Protein AF-A0A8H2ZL16-F1 (afdb_monomer_lite)

InterPro domains:
  IPR007300 CidB/LrgB family [PF04172] (265-368)
  IPR007300 CidB/LrgB family [PTHR30249] (17-367)

Secondary structure (DSSP, 8-state):
----HHHHHHHHHHHHHHHHHHHHHHHHIIIIIHHHHHHHHHHHHHHHHHHHHTSS----HHHHHHHHHHHHHHHHHHHT-HHHHHHHHHHHHHHHHHHHHTHHHHTHHHHHTGGGS----HHHHHHHHHHHHHHHHHHHHHHHHHHHHHHHHTT--THHHHHHHHHTTSS----TTS--S---------------------------------------HHHHHHHHHHHSHHHHHHHHHIIIIIHHHHHHH---HHHHHHHHHHHHHHHHHS-HHHHTTS-HHHHHHHHHHHHHHHHHHHHT--HHHHHHHH-----HHHHHTT-TTPPPPPHHHHHHHHHHHHHHHTHHHHHHTHHHHHHHHGGGGSS------------S-TTTGGGSS-HHHHHHHHHHHHHHTTPPPP-

pLDDT: mean 72.81, std 24.89, range [23.27, 96.56]

Radius of gyration: 27.78 Å; chains: 1; bounding box: 54×75×93 Å

Sequence (415 aa):
MAPNIREFISDGFEALKLVARLSWRRNLKAWIQVPFGIVLILLACFGVNALIGLSSVSFPASVACLILLFFILNIIDLLIGHQRTRALVSVIDIPSGWALRYINVFFTPSFVLLPLSDSITAAEVGKIIGVFLIGFLVMFAVTAWLVRGLQILLGSSKRAIIERAEEMGAENDAIPLAVSSNTNFTSTDTRPKRFSGDRKSTPEPVSDTVAVEQEPLPLTRAQIWAAFINRNLDILTYGVIFLFIGIPVYYATGYAMPVQLTFNILAYFAAQSLSVRWKQFLHPVLLSSGITIIGIWILGLIRGNNLDEVLGAYRTNTKYIAYWDGERNLPLPGAGDMFNSVLDASIVSLALPMFQYRHELKNSLHPHYNSKCCSSHRFTFWLPTSLLFYRHIPSNFSFLLRAFSNACARYPRRQ

Structure (mmCIF, N/CA/C/O backbone):
data_AF-A0A8H2ZL16-F1
#
_entry.id   AF-A0A8H2ZL16-F1
#
loop_
_atom_site.group_PDB
_atom_site.id
_atom_site.type_symbol
_atom_site.label_atom_id
_atom_site.label_alt_id
_atom_site.label_comp_id
_atom_site.label_asym_id
_atom_site.label_entity_id
_atom_site.label_seq_id
_atom_site.pdbx_PDB_ins_code
_atom_site.Cartn_x
_atom_site.Cartn_y
_atom_site.Cartn_z
_atom_site.occupancy
_atom_site.B_iso_or_equiv
_atom_site.auth_seq_id
_atom_site.auth_comp_id
_atom_site.auth_asym_id
_atom_site.auth_atom_id
_atom_site.pdbx_PDB_model_num
ATOM 1 N N . MET A 1 1 ? 27.075 -38.058 11.444 1.00 47.88 1 MET A N 1
ATOM 2 C CA . MET A 1 1 ? 25.632 -38.344 11.292 1.00 47.88 1 MET A CA 1
ATOM 3 C C . MET A 1 1 ? 25.084 -37.441 10.203 1.00 47.88 1 MET A C 1
ATOM 5 O O . MET A 1 1 ? 25.093 -36.233 10.396 1.00 47.88 1 MET A O 1
ATOM 9 N N . ALA A 1 2 ? 24.671 -37.994 9.062 1.00 54.12 2 ALA A N 1
ATOM 10 C CA . ALA A 1 2 ? 23.879 -37.230 8.102 1.00 54.12 2 ALA A CA 1
ATOM 11 C C . ALA A 1 2 ? 22.437 -37.144 8.638 1.00 54.12 2 ALA A C 1
ATOM 13 O O . ALA A 1 2 ? 21.915 -38.179 9.057 1.00 54.12 2 ALA A O 1
ATOM 14 N N . PRO A 1 3 ? 21.800 -35.962 8.684 1.00 60.91 3 PRO A N 1
ATOM 15 C CA . PRO A 1 3 ? 20.404 -35.867 9.089 1.00 60.91 3 PRO A CA 1
ATOM 16 C C . PRO A 1 3 ? 19.512 -36.606 8.087 1.00 60.91 3 PRO A C 1
ATOM 18 O O . PRO A 1 3 ? 19.622 -36.396 6.877 1.00 60.91 3 PRO A O 1
ATOM 21 N N . ASN A 1 4 ? 18.604 -37.449 8.581 1.00 79.25 4 ASN A N 1
ATOM 22 C CA . ASN A 1 4 ? 17.629 -38.119 7.730 1.00 79.25 4 ASN A CA 1
ATOM 23 C C . ASN A 1 4 ? 16.712 -37.073 7.086 1.00 79.25 4 ASN A C 1
ATOM 25 O O . ASN A 1 4 ? 15.903 -36.433 7.756 1.00 79.25 4 ASN A O 1
ATOM 29 N N . ILE A 1 5 ? 16.788 -36.940 5.760 1.00 78.94 5 ILE A N 1
ATOM 30 C CA . ILE A 1 5 ? 15.962 -36.003 4.978 1.00 78.94 5 ILE A CA 1
ATOM 31 C C . ILE A 1 5 ? 14.461 -36.223 5.257 1.00 78.94 5 ILE A C 1
ATOM 33 O O . ILE A 1 5 ? 13.690 -35.270 5.306 1.00 78.94 5 ILE A O 1
ATOM 37 N N . ARG A 1 6 ? 14.052 -37.473 5.522 1.00 78.31 6 ARG A N 1
ATOM 38 C CA . ARG A 1 6 ? 12.674 -37.831 5.898 1.00 78.31 6 ARG A CA 1
ATOM 39 C C . ARG A 1 6 ? 12.228 -37.231 7.237 1.00 78.31 6 ARG A C 1
ATOM 41 O O . ARG A 1 6 ? 11.088 -36.792 7.327 1.00 78.31 6 ARG A O 1
ATOM 48 N N . GLU A 1 7 ? 13.106 -37.172 8.238 1.00 80.38 7 GLU A N 1
ATOM 49 C CA . GLU A 1 7 ? 12.808 -36.544 9.536 1.00 80.38 7 GLU A CA 1
ATOM 50 C C . GLU A 1 7 ? 12.626 -35.032 9.363 1.00 80.38 7 GLU A C 1
ATOM 52 O O . GLU A 1 7 ? 11.631 -34.481 9.814 1.00 80.38 7 GLU A O 1
ATOM 57 N N . PHE A 1 8 ? 13.505 -34.375 8.596 1.00 80.56 8 PHE A N 1
ATOM 58 C CA . PHE A 1 8 ? 13.371 -32.947 8.275 1.00 80.56 8 PHE A CA 1
ATOM 59 C C . PHE A 1 8 ? 12.081 -32.613 7.510 1.00 80.56 8 PHE A C 1
ATOM 61 O O . PHE A 1 8 ? 11.456 -31.587 7.777 1.00 80.56 8 PHE A O 1
ATOM 68 N N . ILE A 1 9 ? 11.659 -33.472 6.575 1.00 82.62 9 ILE A N 1
ATOM 69 C CA . ILE A 1 9 ? 10.387 -33.306 5.854 1.00 82.62 9 ILE A CA 1
ATOM 70 C C . ILE A 1 9 ? 9.191 -33.509 6.799 1.00 82.62 9 ILE A C 1
ATOM 72 O O . ILE A 1 9 ? 8.225 -32.751 6.716 1.00 82.62 9 ILE A O 1
ATOM 76 N N . SER A 1 10 ? 9.261 -34.482 7.715 1.00 82.75 10 SER A N 1
ATOM 77 C CA . SER A 1 10 ? 8.219 -34.730 8.720 1.00 82.75 10 SER A CA 1
ATOM 78 C C . SER A 1 10 ? 8.075 -33.550 9.687 1.00 82.75 10 SER A C 1
ATOM 80 O O . SER A 1 10 ? 6.990 -32.977 9.787 1.00 82.75 10 SER A O 1
ATOM 82 N N . ASP A 1 11 ? 9.178 -33.117 10.309 1.00 79.94 11 ASP A N 1
ATOM 83 C CA . ASP A 1 11 ? 9.240 -31.943 11.193 1.00 79.94 11 ASP A CA 1
ATOM 84 C C . ASP A 1 11 ? 8.707 -30.686 10.485 1.00 79.94 11 ASP A C 1
ATOM 86 O O . ASP A 1 11 ? 7.953 -29.901 11.066 1.00 79.94 11 ASP A O 1
ATOM 90 N N . GLY A 1 12 ? 9.068 -30.502 9.209 1.00 80.62 12 GLY A N 1
ATOM 91 C CA . GLY A 1 12 ? 8.598 -29.398 8.376 1.00 80.62 12 GLY A CA 1
ATOM 92 C C . GLY A 1 12 ? 7.093 -29.446 8.099 1.00 80.62 12 GLY A C 1
ATOM 93 O O . GLY A 1 12 ? 6.427 -28.413 8.169 1.00 80.62 12 GLY A O 1
ATOM 94 N N . PHE A 1 13 ? 6.530 -30.627 7.828 1.00 85.69 13 PHE A N 1
ATOM 95 C CA . PHE A 1 13 ? 5.093 -30.793 7.597 1.00 85.69 13 PHE A CA 1
ATOM 96 C C . PHE A 1 13 ? 4.275 -30.598 8.882 1.00 85.69 13 PHE A C 1
ATOM 98 O O . PHE A 1 13 ? 3.236 -29.932 8.858 1.00 85.69 13 PHE A O 1
ATOM 105 N N . GLU A 1 14 ? 4.755 -31.104 10.021 1.00 83.00 14 GLU A N 1
ATOM 106 C CA . GLU A 1 14 ? 4.141 -30.848 11.327 1.00 83.00 14 GLU A CA 1
ATOM 107 C C . GLU A 1 14 ? 4.191 -29.363 11.697 1.00 83.00 14 GLU A C 1
ATOM 109 O O . GLU A 1 14 ? 3.167 -28.790 12.081 1.00 83.00 14 GLU A O 1
ATOM 114 N N . ALA A 1 15 ? 5.338 -28.707 11.491 1.00 79.69 15 ALA A N 1
ATOM 115 C CA . ALA A 1 15 ? 5.477 -27.265 11.660 1.00 79.69 15 ALA A CA 1
ATOM 116 C C . ALA A 1 15 ? 4.486 -26.492 10.773 1.00 79.69 15 ALA A C 1
ATOM 118 O O . ALA A 1 15 ? 3.785 -25.602 11.260 1.00 79.69 15 ALA A O 1
ATOM 119 N N . LEU A 1 16 ? 4.359 -26.858 9.492 1.00 83.88 16 LEU A N 1
ATOM 120 C CA . LEU A 1 16 ? 3.432 -26.210 8.562 1.00 83.88 16 LEU A CA 1
ATOM 121 C C . LEU A 1 16 ? 1.966 -26.403 8.988 1.00 83.88 16 LEU A C 1
ATOM 123 O O . LEU A 1 16 ? 1.184 -25.455 8.949 1.00 83.88 16 LEU A O 1
ATOM 127 N N . LYS A 1 17 ? 1.598 -27.602 9.461 1.00 85.69 17 LYS A N 1
ATOM 128 C CA . LYS A 1 17 ? 0.260 -27.926 9.984 1.00 85.69 17 LYS A CA 1
ATOM 129 C C . LYS A 1 17 ? -0.070 -27.133 11.255 1.00 85.69 17 LYS A C 1
ATOM 131 O O . LYS A 1 17 ? -1.191 -26.634 11.391 1.00 85.69 17 LYS A O 1
ATOM 136 N N . LEU A 1 18 ? 0.899 -26.971 12.159 1.00 82.56 18 LEU A N 1
ATOM 137 C CA . LEU A 1 18 ? 0.776 -26.125 13.351 1.00 82.56 18 LEU A CA 1
ATOM 138 C C . LEU A 1 18 ? 0.577 -24.652 12.967 1.00 82.56 18 LEU A C 1
ATOM 140 O O . LEU A 1 18 ? -0.378 -24.023 13.432 1.00 82.56 18 LEU A O 1
ATOM 144 N N . VAL A 1 19 ? 1.409 -24.113 12.066 1.00 82.88 19 VAL A N 1
ATOM 145 C CA . VAL A 1 19 ? 1.268 -22.730 11.579 1.00 82.88 19 VAL A CA 1
ATOM 146 C C . VAL A 1 19 ? -0.056 -22.527 10.857 1.00 82.88 19 VAL A C 1
ATOM 148 O O . VAL A 1 19 ? -0.711 -21.517 11.102 1.00 82.88 19 VAL A O 1
ATOM 151 N N . ALA A 1 20 ? -0.501 -23.465 10.020 1.00 83.81 20 ALA A N 1
ATOM 152 C CA . ALA A 1 20 ? -1.791 -23.376 9.343 1.00 83.81 20 ALA A CA 1
ATOM 153 C C . ALA A 1 20 ? -2.942 -23.265 10.356 1.00 83.81 20 ALA A C 1
ATOM 155 O O . ALA A 1 20 ? -3.747 -22.339 10.268 1.00 83.81 20 ALA A O 1
ATOM 156 N N . ARG A 1 21 ? -2.976 -24.133 11.379 1.00 84.69 21 ARG A N 1
ATOM 157 C CA . ARG A 1 21 ? -4.028 -24.123 12.412 1.00 84.69 21 ARG A CA 1
ATOM 158 C C . ARG A 1 21 ? -4.028 -22.840 13.253 1.00 84.69 21 ARG A C 1
ATOM 160 O O . ARG A 1 21 ? -5.101 -22.331 13.571 1.00 84.69 21 ARG A O 1
ATOM 167 N N . LEU A 1 22 ? -2.851 -22.311 13.595 1.00 80.81 22 LEU A N 1
ATOM 168 C CA . LEU A 1 22 ? -2.699 -21.095 14.406 1.00 80.81 22 LEU A CA 1
ATOM 169 C C . LEU A 1 22 ? -2.951 -19.807 13.601 1.00 80.81 22 LEU A C 1
ATOM 171 O O . LEU A 1 22 ? -3.606 -18.885 14.085 1.00 80.81 22 LEU A O 1
ATOM 175 N N . SER A 1 23 ? -2.457 -19.737 12.362 1.00 83.81 23 SER A N 1
ATOM 176 C CA . SER A 1 23 ? -2.521 -18.533 11.521 1.00 83.81 23 SER A CA 1
ATOM 177 C C . SER A 1 23 ? -3.797 -18.413 10.684 1.00 83.81 23 SER A C 1
ATOM 179 O O . SER A 1 23 ? -4.082 -17.315 10.214 1.00 83.81 23 SER A O 1
ATOM 181 N N . TRP A 1 24 ? -4.616 -19.466 10.544 1.00 83.75 24 TRP A N 1
ATOM 182 C CA . TRP A 1 24 ? -5.832 -19.454 9.711 1.00 83.75 24 TRP A CA 1
ATOM 183 C C . TRP A 1 24 ? -6.729 -18.229 9.942 1.00 83.75 24 TRP A C 1
ATOM 185 O O . TRP A 1 24 ? -7.096 -17.541 8.993 1.00 83.75 24 TRP A O 1
ATOM 195 N N . ARG A 1 25 ? -7.019 -17.880 11.206 1.00 84.94 25 ARG A N 1
ATOM 196 C CA . ARG A 1 25 ? -7.832 -16.691 11.534 1.00 84.94 25 ARG A CA 1
ATOM 197 C C . ARG A 1 25 ? -7.165 -15.377 11.107 1.00 84.94 25 ARG A C 1
ATOM 199 O O . ARG A 1 25 ? -7.869 -14.473 10.668 1.00 84.94 25 ARG A O 1
ATOM 206 N N . ARG A 1 26 ? -5.835 -15.261 11.217 1.00 84.81 26 ARG A N 1
ATOM 207 C CA . ARG A 1 26 ? -5.067 -14.096 10.733 1.00 84.81 26 ARG A CA 1
ATOM 208 C C . ARG A 1 26 ? -5.124 -14.019 9.209 1.00 84.81 26 ARG A C 1
ATOM 210 O O . ARG A 1 26 ? -5.394 -12.953 8.664 1.00 84.81 26 ARG A O 1
ATOM 217 N N . ASN A 1 27 ? -4.933 -15.152 8.541 1.00 85.00 27 ASN A N 1
ATOM 218 C CA . ASN A 1 27 ? -4.877 -15.233 7.087 1.00 85.00 27 ASN A CA 1
ATOM 219 C C . ASN A 1 27 ? -6.256 -14.952 6.465 1.00 85.00 27 ASN A C 1
ATOM 221 O O . ASN A 1 27 ? -6.324 -14.174 5.526 1.00 85.00 27 ASN A O 1
ATOM 225 N N . LEU A 1 28 ? -7.363 -15.454 7.032 1.00 87.06 28 LEU A N 1
ATOM 226 C CA . LEU A 1 28 ? -8.720 -15.090 6.589 1.00 87.06 28 LEU A CA 1
ATOM 227 C C . LEU A 1 28 ? -8.986 -13.578 6.676 1.00 87.06 28 LEU A C 1
ATOM 229 O O . LEU A 1 28 ? -9.573 -12.999 5.761 1.00 87.06 28 LEU A O 1
ATOM 233 N N . LYS A 1 29 ? -8.539 -12.914 7.752 1.00 86.44 29 LYS A N 1
ATOM 234 C CA . LYS A 1 29 ? -8.643 -11.450 7.855 1.00 86.44 29 LYS A CA 1
ATOM 235 C C . LYS A 1 29 ? -7.820 -10.762 6.761 1.00 86.44 29 LYS A C 1
ATOM 237 O O . LYS A 1 29 ? -8.354 -9.925 6.043 1.00 86.44 29 LYS A O 1
ATOM 242 N N . ALA A 1 30 ? -6.553 -11.147 6.608 1.00 84.75 30 ALA A N 1
ATOM 243 C CA . ALA A 1 30 ? -5.617 -10.516 5.676 1.00 84.75 30 ALA A CA 1
ATOM 244 C C . ALA A 1 30 ? -5.940 -10.757 4.187 1.00 84.75 30 ALA A C 1
ATOM 246 O O . ALA A 1 30 ? -5.758 -9.852 3.381 1.00 84.75 30 ALA A O 1
ATOM 247 N N . TRP A 1 31 ? -6.426 -11.946 3.822 1.00 88.94 31 TRP A N 1
ATOM 248 C CA . TRP A 1 31 ? -6.628 -12.364 2.426 1.00 88.94 31 TRP A CA 1
ATOM 249 C C . TRP A 1 31 ? -8.076 -12.279 1.937 1.00 88.94 31 TRP A C 1
ATOM 251 O O . TRP A 1 31 ? -8.303 -12.380 0.736 1.00 88.94 31 TRP A O 1
ATOM 261 N N . ILE A 1 32 ? -9.055 -12.087 2.830 1.00 91.62 32 ILE A N 1
ATOM 262 C CA . ILE A 1 32 ? -10.471 -11.943 2.448 1.00 91.62 32 ILE A CA 1
ATOM 263 C C . ILE A 1 32 ? -11.039 -10.617 2.957 1.00 91.62 32 ILE A C 1
ATOM 265 O O . ILE A 1 32 ? -11.476 -9.795 2.157 1.00 91.62 32 ILE A O 1
ATOM 269 N N . GLN A 1 33 ? -11.011 -10.371 4.273 1.00 92.19 33 GLN A N 1
ATOM 270 C CA . GLN A 1 33 ? -11.672 -9.188 4.848 1.00 92.19 33 GLN A CA 1
ATOM 271 C C . GLN A 1 33 ? -10.991 -7.873 4.452 1.00 92.19 33 GLN A C 1
ATOM 273 O O . GLN A 1 33 ? -11.677 -6.915 4.102 1.00 92.19 33 GLN A O 1
ATOM 278 N N . VAL A 1 34 ? -9.655 -7.830 4.473 1.00 94.56 34 VAL A N 1
ATOM 279 C CA . VAL A 1 34 ? -8.878 -6.659 4.046 1.00 94.56 34 VAL A CA 1
ATOM 280 C C . VAL A 1 34 ? -9.114 -6.325 2.566 1.00 94.56 34 VAL A C 1
ATOM 282 O O . VAL A 1 34 ? -9.592 -5.221 2.320 1.00 94.56 34 VAL A O 1
ATOM 285 N N . PRO A 1 35 ? -8.863 -7.207 1.572 1.00 94.44 35 PRO A N 1
ATOM 286 C CA . PRO A 1 35 ? -9.056 -6.844 0.166 1.00 94.44 35 PRO A CA 1
ATOM 287 C C . PRO A 1 35 ? -10.515 -6.510 -0.165 1.00 94.44 35 PRO A C 1
ATOM 289 O O . PRO A 1 35 ? -10.752 -5.548 -0.889 1.00 94.44 35 PRO A O 1
ATOM 292 N N . PHE A 1 36 ? -11.493 -7.215 0.418 1.00 95.50 36 PHE A N 1
ATOM 293 C CA . PHE A 1 36 ? -12.908 -6.858 0.273 1.00 95.50 36 PHE A CA 1
ATOM 294 C C . PHE A 1 36 ? -13.202 -5.448 0.811 1.00 95.50 36 PHE A C 1
ATOM 296 O O . PHE A 1 36 ? -13.824 -4.637 0.127 1.00 95.50 36 PHE A O 1
ATOM 303 N N . GLY A 1 37 ? -12.696 -5.117 2.003 1.00 95.19 37 GLY A N 1
ATOM 304 C CA . GLY A 1 37 ? -12.838 -3.786 2.590 1.00 95.19 37 GLY A CA 1
ATOM 305 C C . GLY A 1 37 ? -12.125 -2.685 1.797 1.00 95.19 37 GLY A C 1
ATOM 306 O O . GLY A 1 37 ? -12.685 -1.605 1.631 1.00 95.19 37 GLY A O 1
ATOM 307 N N . ILE A 1 38 ? -10.938 -2.958 1.243 1.00 96.06 38 ILE A N 1
ATOM 308 C CA . ILE A 1 38 ? -10.241 -2.034 0.334 1.00 96.06 38 ILE A CA 1
ATOM 309 C C . ILE A 1 38 ? -11.082 -1.789 -0.923 1.00 96.06 38 ILE A C 1
ATOM 311 O O . ILE A 1 38 ? -11.300 -0.634 -1.273 1.00 96.06 38 ILE A O 1
ATOM 315 N N . VAL A 1 39 ? -11.620 -2.833 -1.564 1.00 95.81 39 VAL A N 1
ATOM 316 C CA . VAL A 1 39 ? -12.488 -2.686 -2.748 1.00 95.81 39 VAL A CA 1
ATOM 317 C C . VAL A 1 39 ? -13.742 -1.864 -2.432 1.00 95.81 39 VAL A C 1
ATOM 319 O O . VAL A 1 39 ? -14.099 -1.000 -3.229 1.00 95.81 39 VAL A O 1
ATOM 322 N N . LEU A 1 40 ? -14.371 -2.048 -1.264 1.00 95.94 40 LEU A N 1
ATOM 323 C CA . LEU A 1 40 ? -15.501 -1.211 -0.834 1.00 95.94 40 LEU A CA 1
ATOM 324 C C . LEU A 1 40 ? -15.115 0.265 -0.644 1.00 95.94 40 LEU A C 1
ATOM 326 O O . LEU A 1 40 ? -15.871 1.146 -1.051 1.00 95.94 40 LEU A O 1
ATOM 330 N N . ILE A 1 41 ? -13.944 0.551 -0.063 1.00 95.25 41 ILE A N 1
ATOM 331 C CA . ILE A 1 41 ? -13.447 1.929 0.084 1.00 95.25 41 ILE A CA 1
ATOM 332 C C . ILE A 1 41 ? -13.161 2.546 -1.293 1.00 95.25 41 ILE A C 1
ATOM 334 O O . ILE A 1 41 ? -13.548 3.686 -1.541 1.00 95.25 41 ILE A O 1
ATOM 338 N N . LEU A 1 42 ? -12.546 1.797 -2.213 1.00 95.31 42 LEU A N 1
ATOM 339 C CA . LEU A 1 42 ? -12.315 2.264 -3.583 1.00 95.31 42 LEU A CA 1
ATOM 340 C C . LEU A 1 42 ? -13.633 2.528 -4.319 1.00 95.31 42 LEU A C 1
ATOM 342 O O . LEU A 1 42 ? -13.748 3.549 -4.992 1.00 95.31 42 LEU A O 1
ATOM 346 N N . LEU A 1 43 ? -14.644 1.669 -4.156 1.00 95.31 43 LEU A N 1
ATOM 347 C CA . LEU A 1 43 ? -15.979 1.863 -4.731 1.00 95.31 43 LEU A CA 1
ATOM 348 C C . LEU A 1 43 ? -16.638 3.143 -4.191 1.00 95.31 43 LEU A C 1
ATOM 350 O O . LEU A 1 43 ? -17.227 3.901 -4.961 1.00 95.31 43 LEU A O 1
ATOM 354 N N . ALA A 1 44 ? -16.471 3.446 -2.899 1.00 94.56 44 ALA A N 1
ATOM 355 C CA . ALA A 1 44 ? -16.908 4.718 -2.326 1.00 94.56 44 ALA A CA 1
ATOM 356 C C . ALA A 1 44 ? -16.144 5.919 -2.922 1.00 94.56 44 ALA A C 1
ATOM 358 O O . ALA A 1 44 ? -16.774 6.909 -3.299 1.00 94.56 44 ALA A O 1
ATOM 359 N N . CYS A 1 45 ? -14.818 5.826 -3.088 1.00 94.00 45 CYS A N 1
ATOM 360 C CA . CYS A 1 45 ? -14.026 6.840 -3.795 1.00 94.00 45 CYS A CA 1
ATOM 361 C C . CYS A 1 45 ? -14.501 7.040 -5.240 1.00 94.00 45 CYS A C 1
ATOM 363 O O . CYS A 1 45 ? -14.579 8.175 -5.696 1.00 94.00 45 CYS A O 1
ATOM 365 N N . PHE A 1 46 ? -14.855 5.970 -5.952 1.00 93.88 46 PHE A N 1
ATOM 366 C CA . PHE A 1 46 ? -15.376 6.033 -7.317 1.00 93.88 46 PHE A CA 1
ATOM 367 C C . PHE A 1 46 ? -16.750 6.707 -7.392 1.00 93.88 46 PHE A C 1
ATOM 369 O O . PHE A 1 46 ? -16.940 7.607 -8.204 1.00 93.88 46 PHE A O 1
ATOM 376 N N . GLY A 1 47 ? -17.679 6.361 -6.494 1.00 93.25 47 GLY A N 1
ATOM 377 C CA . GLY A 1 47 ? -18.970 7.051 -6.394 1.00 93.25 47 GLY A CA 1
ATOM 378 C C . GLY A 1 47 ? -18.808 8.550 -6.112 1.00 93.25 47 GLY A C 1
ATOM 379 O O . GLY A 1 47 ? -19.471 9.379 -6.732 1.00 93.25 47 GLY A O 1
ATOM 380 N N . VAL A 1 48 ? -17.866 8.918 -5.237 1.00 92.38 48 VAL A N 1
ATOM 381 C CA . VAL A 1 48 ? -17.509 10.323 -4.978 1.00 92.38 48 VAL A CA 1
ATOM 382 C C . VAL A 1 48 ? -16.840 10.976 -6.196 1.00 92.38 48 VAL A C 1
ATOM 384 O O . VAL A 1 48 ? -17.146 12.125 -6.498 1.00 92.38 48 VAL A O 1
ATOM 387 N N . ASN A 1 49 ? -15.983 10.264 -6.935 1.00 91.94 49 ASN A N 1
ATOM 388 C CA . ASN A 1 49 ? -15.362 10.756 -8.170 1.00 91.94 49 ASN A CA 1
ATOM 389 C C . ASN A 1 49 ? -16.411 11.067 -9.247 1.00 91.94 49 ASN A C 1
ATOM 391 O O . ASN A 1 49 ? -16.375 12.144 -9.836 1.00 91.94 49 ASN A O 1
ATOM 395 N N . ALA A 1 50 ? -17.381 10.171 -9.445 1.00 90.19 50 ALA A N 1
ATOM 396 C CA . ALA A 1 50 ? -18.491 10.370 -10.373 1.00 90.19 50 ALA A CA 1
ATOM 397 C C . ALA A 1 50 ? -19.346 11.594 -9.992 1.00 90.19 50 ALA A C 1
ATOM 399 O O . ALA A 1 50 ? -19.690 12.394 -10.858 1.00 90.19 50 ALA A O 1
ATOM 400 N N . LEU A 1 51 ? -19.626 11.797 -8.696 1.00 90.50 51 LEU A N 1
ATOM 401 C CA . LEU A 1 51 ? -20.332 12.989 -8.203 1.00 90.50 51 LEU A CA 1
ATOM 402 C C . LEU A 1 51 ? -19.525 14.283 -8.408 1.00 90.50 51 LEU A C 1
ATOM 404 O O . LEU A 1 51 ? -20.088 15.292 -8.829 1.00 90.50 51 LEU A O 1
ATOM 408 N N . ILE A 1 52 ? -18.213 14.266 -8.148 1.00 88.75 52 ILE A N 1
ATOM 409 C CA . ILE A 1 52 ? -17.327 15.418 -8.386 1.00 88.75 52 ILE A CA 1
ATOM 410 C C . ILE A 1 52 ? -17.224 15.726 -9.886 1.00 88.75 52 ILE A C 1
ATOM 412 O O . ILE A 1 52 ? -17.195 16.899 -10.250 1.00 88.75 52 ILE A O 1
ATOM 416 N N . GLY A 1 53 ? -17.244 14.709 -10.753 1.00 84.56 53 GLY A N 1
ATOM 417 C CA . GLY A 1 53 ? -17.227 14.855 -12.212 1.00 84.56 53 GLY A CA 1
ATOM 418 C C . GLY A 1 53 ? -18.449 15.569 -12.808 1.00 84.56 53 GLY A C 1
ATOM 419 O O . GLY A 1 53 ? -18.364 16.069 -13.926 1.00 84.56 53 GLY A O 1
ATOM 420 N N . LEU A 1 54 ? -19.557 15.673 -12.061 1.00 87.62 54 LEU A N 1
ATOM 421 C CA . LEU A 1 54 ? -20.714 16.510 -12.417 1.00 87.62 54 LEU A CA 1
ATOM 422 C C . LEU A 1 54 ? -20.514 17.994 -12.052 1.00 87.62 54 LEU A C 1
ATOM 424 O O . LEU A 1 54 ? -21.306 18.843 -12.457 1.00 87.62 54 LEU A O 1
ATOM 428 N N . SER A 1 55 ? -19.478 18.315 -11.274 1.00 85.00 55 SER A N 1
ATOM 429 C CA . SER A 1 55 ? -19.115 19.674 -10.871 1.00 85.00 55 SER A CA 1
ATOM 430 C C . SER A 1 55 ? -17.931 20.204 -11.688 1.00 85.00 55 SER A C 1
ATOM 432 O O . SER A 1 55 ? -17.100 19.449 -12.183 1.00 85.00 55 SER A O 1
ATOM 434 N N . SER A 1 56 ? -17.795 21.527 -11.781 1.00 81.00 56 SER A N 1
ATOM 435 C CA . SER A 1 56 ? -16.680 22.175 -12.488 1.00 81.00 56 SER A CA 1
ATOM 436 C C . SER A 1 56 ? -15.362 22.208 -11.695 1.00 81.00 56 SER A C 1
ATOM 438 O O . SER A 1 56 ? -14.421 22.883 -12.110 1.00 81.00 56 SER A O 1
ATOM 440 N N . VAL A 1 57 ? -15.284 21.548 -10.531 1.00 84.75 57 VAL A N 1
ATOM 441 C CA . VAL A 1 57 ? -14.142 21.633 -9.607 1.00 84.75 57 VAL A CA 1
ATOM 442 C C . VAL A 1 57 ? -13.410 20.297 -9.553 1.00 84.75 57 VAL A C 1
ATOM 444 O O . VAL A 1 57 ? -13.923 19.307 -9.041 1.00 84.75 57 VAL A O 1
ATOM 447 N N . SER A 1 58 ? -12.161 20.276 -10.016 1.00 78.62 58 SER A N 1
ATOM 448 C CA . SER A 1 58 ? -11.288 19.110 -9.882 1.00 78.62 58 SER A CA 1
ATOM 449 C C . SER A 1 58 ? -10.811 18.964 -8.432 1.00 78.62 58 SER A C 1
ATOM 451 O O . SER A 1 58 ? -9.909 19.686 -7.998 1.00 78.62 58 SER A O 1
ATOM 453 N N . PHE A 1 59 ? -11.392 18.025 -7.685 1.00 83.56 59 PHE A N 1
ATOM 454 C CA . PHE A 1 59 ? -10.995 17.724 -6.308 1.00 83.56 59 PHE A CA 1
ATOM 455 C C . PHE A 1 59 ? -10.680 16.227 -6.127 1.00 83.56 59 PHE A C 1
ATOM 457 O O . PHE A 1 59 ? -11.426 15.395 -6.644 1.00 83.56 59 PHE A O 1
ATOM 464 N N . PRO A 1 60 ? -9.608 15.839 -5.403 1.00 87.88 60 PRO A N 1
ATOM 465 C CA . PRO A 1 60 ? -9.269 14.428 -5.219 1.00 87.88 60 PRO A CA 1
ATOM 466 C C . PRO A 1 60 ? -10.364 13.651 -4.471 1.00 87.88 60 PRO A C 1
ATOM 468 O O . PRO A 1 60 ? -10.642 13.910 -3.297 1.00 87.88 60 PRO A O 1
ATOM 471 N N . ALA A 1 61 ? -10.950 12.651 -5.133 1.00 90.25 61 ALA A N 1
ATOM 472 C CA . ALA A 1 61 ? -12.081 11.892 -4.601 1.00 90.25 61 ALA A CA 1
ATOM 473 C C . ALA A 1 61 ? -11.777 11.162 -3.277 1.00 90.25 61 ALA A C 1
ATOM 475 O O . ALA A 1 61 ? -12.637 11.106 -2.401 1.00 90.25 61 ALA A O 1
ATOM 476 N N . SER A 1 62 ? -10.547 10.676 -3.075 1.00 92.12 62 SER A N 1
ATOM 477 C CA . SER A 1 62 ? -10.120 10.047 -1.816 1.00 92.12 62 SER A CA 1
ATOM 478 C C . SER A 1 62 ? -10.077 11.029 -0.638 1.00 92.12 62 SER A C 1
ATOM 480 O O . SER A 1 62 ? -10.463 10.673 0.476 1.00 92.12 62 SER A O 1
ATOM 482 N N . VAL A 1 63 ? -9.711 12.294 -0.871 1.00 91.38 63 VAL A N 1
ATOM 483 C CA . VAL A 1 63 ? -9.756 13.352 0.158 1.00 91.38 63 VAL A CA 1
ATOM 484 C C . VAL A 1 63 ? -11.201 13.750 0.469 1.00 91.38 63 VAL A C 1
ATOM 486 O O . VAL A 1 63 ? -11.545 13.949 1.632 1.00 91.38 63 VAL A O 1
ATOM 489 N N . ALA A 1 64 ? -12.076 13.810 -0.540 1.00 91.88 64 ALA A N 1
ATOM 490 C CA . ALA A 1 64 ? -13.502 14.055 -0.312 1.00 91.88 64 ALA A CA 1
ATOM 491 C C . ALA A 1 64 ? -14.147 12.906 0.470 1.00 91.88 64 ALA A C 1
ATOM 493 O O . ALA A 1 64 ? -14.896 13.151 1.413 1.00 91.88 64 ALA A O 1
ATOM 494 N N . CYS A 1 65 ? -13.811 11.661 0.130 1.00 94.06 65 CYS A N 1
ATOM 495 C CA . CYS A 1 65 ? -14.317 10.474 0.807 1.00 94.06 65 CYS A CA 1
ATOM 496 C C . CYS A 1 65 ? -13.833 10.387 2.271 1.00 94.06 65 CYS A C 1
ATOM 498 O O . CYS A 1 65 ? -14.635 10.047 3.135 1.00 94.06 65 CYS A O 1
ATOM 500 N N . LEU A 1 66 ? -12.596 10.806 2.589 1.00 93.38 66 LEU A N 1
ATOM 501 C CA . LEU A 1 66 ? -12.120 10.994 3.974 1.00 93.38 66 LEU A CA 1
ATOM 502 C C . LEU A 1 66 ? -13.047 11.942 4.756 1.00 93.38 66 LEU A C 1
ATOM 504 O O . LEU A 1 66 ? -13.552 11.586 5.822 1.00 93.38 66 LEU A O 1
ATOM 508 N N . ILE A 1 67 ? -13.283 13.145 4.221 1.00 91.31 67 ILE A N 1
ATOM 509 C CA . ILE A 1 67 ? -14.087 14.188 4.878 1.00 91.31 67 ILE A CA 1
ATOM 510 C C . ILE A 1 67 ? -15.543 13.722 5.046 1.00 91.31 67 ILE A C 1
ATOM 512 O O . ILE A 1 67 ? -16.121 13.842 6.127 1.00 91.31 67 ILE A O 1
ATOM 516 N N . LEU A 1 68 ? -16.118 13.139 3.993 1.00 94.06 68 LEU A N 1
ATOM 517 C CA . LEU A 1 68 ? -17.474 12.597 3.971 1.00 94.06 68 LEU A CA 1
ATOM 518 C C . LEU A 1 68 ? -17.640 11.457 4.987 1.00 94.06 68 LEU A C 1
ATOM 520 O O . LEU A 1 68 ? -18.591 11.479 5.766 1.00 94.06 68 LEU A O 1
ATOM 524 N N . LEU A 1 69 ? -16.703 10.503 5.040 1.00 92.75 69 LEU A N 1
ATOM 525 C CA . LEU A 1 69 ? -16.724 9.402 6.007 1.00 92.75 69 LEU A CA 1
ATOM 526 C C . LEU A 1 69 ? -16.650 9.927 7.445 1.00 92.75 69 LEU A C 1
ATOM 528 O O . LEU A 1 69 ? -17.415 9.479 8.299 1.00 92.75 69 LEU A O 1
ATOM 532 N N . PHE A 1 70 ? -15.790 10.915 7.712 1.00 91.12 70 PHE A N 1
ATOM 533 C CA . PHE A 1 70 ? -15.716 11.561 9.022 1.00 91.12 70 PHE A CA 1
ATOM 534 C C . PHE A 1 70 ? -17.061 12.191 9.424 1.00 91.12 70 PHE A C 1
ATOM 536 O O . PHE A 1 70 ? -17.539 11.948 10.535 1.00 91.12 70 PHE A O 1
ATOM 543 N N . PHE A 1 71 ? -17.716 12.952 8.539 1.00 92.00 71 PHE A N 1
ATOM 544 C CA . PHE A 1 71 ? -19.023 13.548 8.846 1.00 92.00 71 PHE A CA 1
ATOM 545 C C . PHE A 1 71 ? -20.137 12.506 9.014 1.00 92.00 71 PHE A C 1
ATOM 547 O O . PHE A 1 71 ? -20.897 12.600 9.977 1.00 92.00 71 PHE A O 1
ATOM 554 N N . ILE A 1 72 ? -20.206 11.482 8.156 1.00 93.06 72 ILE A N 1
ATOM 555 C CA . ILE A 1 72 ? -21.183 10.388 8.285 1.00 93.06 72 ILE A CA 1
ATOM 556 C C . ILE A 1 72 ? -21.026 9.671 9.629 1.00 93.06 72 ILE A C 1
ATOM 558 O O . ILE A 1 72 ? -22.019 9.464 10.323 1.00 93.06 72 ILE A O 1
ATOM 562 N N . LEU A 1 73 ? -19.799 9.348 10.046 1.00 91.12 73 LEU A N 1
ATOM 563 C CA . LEU A 1 73 ? -19.562 8.704 11.340 1.00 91.12 73 LEU A CA 1
ATOM 564 C C . LEU A 1 73 ? -19.993 9.596 12.519 1.00 91.12 73 LEU A C 1
ATOM 566 O O . LEU A 1 73 ? -20.545 9.084 13.491 1.00 91.12 73 LEU A O 1
ATOM 570 N N . ASN A 1 74 ? -19.809 10.921 12.435 1.00 89.25 74 ASN A N 1
ATOM 571 C CA . ASN A 1 74 ? -20.299 11.862 13.454 1.00 89.25 74 ASN A CA 1
ATOM 572 C C . ASN A 1 74 ? -21.835 11.934 13.501 1.00 89.25 74 ASN A C 1
ATOM 574 O O . ASN A 1 74 ? -22.409 11.966 14.588 1.00 89.25 74 ASN A O 1
ATOM 578 N N . ILE A 1 75 ? -22.506 11.915 12.346 1.00 92.19 75 ILE A N 1
ATOM 579 C CA . ILE A 1 75 ? -23.975 11.888 12.264 1.00 92.19 75 ILE A CA 1
ATOM 580 C C . ILE A 1 75 ? -24.525 10.565 12.822 1.00 92.19 75 ILE A C 1
ATOM 582 O O . ILE A 1 75 ? -25.497 10.572 13.574 1.00 92.19 75 ILE A O 1
ATOM 586 N N . ILE A 1 76 ? -23.884 9.431 12.526 1.00 91.88 76 ILE A N 1
ATOM 587 C CA . ILE A 1 76 ? -24.276 8.115 13.053 1.00 91.88 76 ILE A CA 1
ATOM 588 C C . ILE A 1 76 ? -24.085 8.041 14.579 1.00 91.88 76 ILE A C 1
ATOM 590 O O . ILE A 1 76 ? -24.970 7.535 15.270 1.00 91.88 76 ILE A O 1
ATOM 594 N N . ASP A 1 77 ? -22.995 8.599 15.120 1.00 90.94 77 ASP A N 1
ATOM 595 C CA . ASP A 1 77 ? -22.765 8.691 16.573 1.00 90.94 77 ASP A CA 1
ATOM 596 C C . ASP A 1 77 ? -23.850 9.509 17.285 1.00 90.94 77 ASP A C 1
ATOM 598 O O . ASP A 1 77 ? -24.272 9.143 18.382 1.00 90.94 77 ASP A O 1
ATOM 602 N N . LEU A 1 78 ? -24.337 10.571 16.633 1.00 88.62 78 LEU A N 1
ATOM 603 C CA . LEU A 1 78 ? -25.419 11.420 17.129 1.00 88.62 78 LEU A CA 1
ATOM 604 C C . LEU A 1 78 ? -26.801 10.744 17.046 1.00 88.62 78 LEU A C 1
ATOM 606 O O . LEU A 1 78 ? -27.596 10.890 17.970 1.00 88.62 78 LEU A O 1
ATOM 610 N N . LEU A 1 79 ? -27.092 10.016 15.960 1.00 92.88 79 LEU A N 1
ATOM 611 C CA . LEU A 1 79 ? -28.411 9.413 15.706 1.00 92.88 79 LEU A CA 1
ATOM 612 C C . LEU A 1 79 ? -28.612 8.043 16.373 1.00 92.88 79 LEU A C 1
ATOM 614 O O . LEU A 1 79 ? -29.684 7.767 16.902 1.00 92.88 79 LEU A O 1
ATOM 618 N N . ILE A 1 80 ? -27.608 7.163 16.307 1.00 90.12 80 ILE A N 1
ATOM 619 C CA . ILE A 1 80 ? -27.706 5.747 16.721 1.00 90.12 80 ILE A CA 1
ATOM 620 C C . ILE A 1 80 ? -26.989 5.506 18.064 1.00 90.12 80 ILE A C 1
ATOM 622 O O . ILE A 1 80 ? -27.172 4.477 18.720 1.00 90.12 80 ILE A O 1
ATOM 626 N N . GLY A 1 81 ? -26.183 6.472 18.506 1.00 86.19 81 GLY A N 1
ATOM 627 C CA . GLY A 1 81 ? -25.472 6.429 19.773 1.00 86.19 81 GLY A CA 1
ATOM 628 C C . GLY A 1 81 ? -24.148 5.664 19.724 1.00 86.19 81 GLY A C 1
ATOM 629 O O . GLY A 1 81 ? -23.822 4.899 18.806 1.00 86.19 81 GLY A O 1
ATOM 630 N N . HIS A 1 82 ? -23.359 5.876 20.774 1.00 85.25 82 HIS A N 1
ATOM 631 C CA . HIS A 1 82 ? -21.932 5.574 20.767 1.00 85.25 82 HIS A CA 1
ATOM 632 C C . HIS A 1 82 ? -21.586 4.084 20.594 1.00 85.25 82 HIS A C 1
ATOM 634 O O . HIS A 1 82 ? -20.676 3.728 19.845 1.00 85.25 82 HIS A O 1
ATOM 640 N N . GLN A 1 83 ? -22.327 3.181 21.249 1.00 86.94 83 GLN A N 1
ATOM 641 C CA . GLN A 1 83 ? -22.010 1.745 21.235 1.00 86.94 83 GLN A CA 1
ATOM 642 C C . GLN A 1 83 ? -22.182 1.108 19.847 1.00 86.94 83 GLN A C 1
ATOM 644 O O . GLN A 1 83 ? -21.337 0.321 19.418 1.00 86.94 83 GLN A O 1
ATOM 649 N N . ARG A 1 84 ? -23.250 1.467 19.120 1.00 89.12 84 ARG A N 1
ATOM 650 C CA . ARG A 1 84 ? -23.505 0.965 17.758 1.00 89.12 84 ARG A CA 1
ATOM 651 C C . ARG A 1 84 ? -22.484 1.521 16.772 1.00 89.12 84 ARG A C 1
ATOM 653 O O . ARG A 1 84 ? -21.945 0.775 15.959 1.00 89.12 84 ARG A O 1
ATOM 660 N N . THR A 1 85 ? -22.143 2.797 16.917 1.00 89.31 85 THR A N 1
ATOM 661 C CA . THR A 1 85 ? -21.133 3.459 16.086 1.00 89.31 85 THR A CA 1
ATOM 662 C C . THR A 1 85 ? -19.741 2.874 16.308 1.00 89.31 85 THR A C 1
ATOM 664 O O . THR A 1 85 ? -19.015 2.644 15.344 1.00 89.31 85 THR A O 1
ATOM 667 N N . ARG A 1 86 ? -19.385 2.513 17.549 1.00 88.12 86 ARG A N 1
ATOM 668 C CA . ARG A 1 86 ? -18.141 1.788 17.854 1.00 88.12 86 ARG A CA 1
ATOM 669 C C . ARG A 1 86 ? -18.086 0.409 17.184 1.00 88.12 86 ARG A C 1
ATOM 671 O O . ARG A 1 86 ? -17.030 0.034 16.679 1.00 88.12 86 ARG A O 1
ATOM 678 N N . ALA A 1 87 ? -19.205 -0.317 17.130 1.00 90.06 87 ALA A N 1
ATOM 679 C CA . ALA A 1 87 ? -19.284 -1.601 16.428 1.00 90.06 87 ALA A CA 1
ATOM 680 C C . ALA A 1 87 ? -19.143 -1.444 14.900 1.00 90.06 87 ALA A C 1
ATOM 682 O O . ALA A 1 87 ? -18.442 -2.234 14.270 1.00 90.06 87 ALA A O 1
ATOM 683 N N . LEU A 1 88 ? -19.719 -0.389 14.314 1.00 91.31 88 LEU A N 1
ATOM 684 C CA . LEU A 1 88 ? -19.540 -0.049 12.897 1.00 91.31 88 LEU A CA 1
ATOM 685 C C . LEU A 1 88 ? -18.075 0.317 12.599 1.00 91.31 88 LEU A C 1
ATOM 687 O O . LEU A 1 88 ? -17.468 -0.252 11.692 1.00 91.31 88 LEU A O 1
ATOM 691 N N . VAL A 1 89 ? -17.470 1.187 13.415 1.00 90.69 89 VAL A N 1
ATOM 692 C CA . VAL A 1 89 ? -16.049 1.550 13.296 1.00 90.69 89 VAL A CA 1
ATOM 693 C C . VAL A 1 89 ? -15.150 0.324 13.396 1.00 90.69 89 VAL A C 1
ATOM 695 O O . VAL A 1 89 ? -14.245 0.207 12.583 1.00 90.69 89 VAL A O 1
ATOM 698 N N . SER A 1 90 ? -15.416 -0.632 14.295 1.00 89.94 90 SER A N 1
ATOM 699 C CA . SER A 1 90 ? -14.586 -1.846 14.398 1.00 89.94 90 SER A CA 1
ATOM 700 C C . SER A 1 90 ? -14.613 -2.753 13.160 1.00 89.94 90 SER A C 1
ATOM 702 O O . SER A 1 90 ? -13.724 -3.587 13.011 1.00 89.94 90 SER A O 1
ATOM 704 N N . VAL A 1 91 ? -15.597 -2.598 12.264 1.00 91.56 91 VAL A N 1
ATOM 705 C CA . VAL A 1 91 ? -15.620 -3.286 10.963 1.00 91.56 91 VAL A CA 1
ATOM 706 C C . VAL A 1 91 ? -14.773 -2.532 9.935 1.00 91.56 91 VAL A C 1
ATOM 708 O O . VAL A 1 91 ? -13.972 -3.157 9.244 1.00 91.56 91 VAL A O 1
ATOM 711 N N . ILE A 1 92 ? -14.896 -1.200 9.865 1.00 92.44 92 ILE A N 1
ATOM 712 C CA . ILE A 1 92 ? -14.093 -0.352 8.957 1.00 92.44 92 ILE A CA 1
ATOM 713 C C . ILE A 1 92 ? -12.608 -0.354 9.368 1.00 92.44 92 ILE A C 1
ATOM 715 O O . ILE A 1 92 ? -11.724 -0.320 8.518 1.00 92.44 92 ILE A O 1
ATOM 719 N N . ASP A 1 93 ? -12.314 -0.495 10.661 1.00 91.62 93 ASP A N 1
ATOM 720 C CA . ASP A 1 93 ? -10.956 -0.565 11.211 1.00 91.62 93 ASP A CA 1
ATOM 721 C C . ASP A 1 93 ? -10.151 -1.781 10.711 1.00 91.62 93 ASP A C 1
ATOM 723 O O . ASP A 1 93 ? -8.925 -1.735 10.675 1.00 91.62 93 ASP A O 1
ATOM 727 N N . ILE A 1 94 ? -10.805 -2.852 10.237 1.00 91.81 94 ILE A N 1
ATOM 728 C CA . ILE A 1 94 ? -10.116 -4.044 9.709 1.00 91.81 94 ILE A CA 1
ATOM 729 C C . ILE A 1 94 ? -9.318 -3.723 8.426 1.00 91.81 94 ILE A C 1
ATOM 731 O O . ILE A 1 94 ? -8.098 -3.920 8.435 1.00 91.81 94 ILE A O 1
ATOM 735 N N . PRO A 1 95 ? -9.929 -3.230 7.325 1.00 94.19 95 PRO A N 1
ATOM 736 C CA . PRO A 1 95 ? -9.173 -2.766 6.164 1.00 94.19 95 PRO A CA 1
ATOM 737 C C . PRO A 1 95 ? -8.376 -1.493 6.472 1.00 94.19 95 PRO A C 1
ATOM 739 O O . PRO A 1 95 ? -7.237 -1.377 6.022 1.00 94.19 95 PRO A O 1
ATOM 742 N N . SER A 1 96 ? -8.920 -0.560 7.263 1.00 92.06 96 SER A N 1
ATOM 743 C CA . SER A 1 96 ? -8.276 0.733 7.513 1.00 92.06 96 SER A CA 1
ATOM 744 C C . SER A 1 96 ? -7.008 0.635 8.357 1.00 92.06 96 SER A C 1
ATOM 746 O O . SER A 1 96 ? -5.996 1.230 7.995 1.00 92.06 96 SER A O 1
ATOM 748 N N . GLY A 1 97 ? -6.998 -0.161 9.427 1.00 90.38 97 GLY A N 1
ATOM 749 C CA . GLY A 1 97 ? -5.805 -0.403 10.238 1.00 90.38 97 GLY A CA 1
ATOM 750 C C . GLY A 1 97 ? -4.683 -1.072 9.437 1.00 90.38 97 GLY A C 1
ATOM 751 O O . GLY A 1 97 ? -3.514 -0.717 9.591 1.00 90.38 97 GLY A O 1
ATOM 752 N N . TRP A 1 98 ? -5.021 -1.977 8.509 1.00 93.69 98 TRP A N 1
ATOM 753 C CA . TRP A 1 98 ? -4.051 -2.533 7.560 1.00 93.69 98 TRP A CA 1
ATOM 754 C C . TRP A 1 98 ? -3.532 -1.465 6.584 1.00 93.69 98 TRP A C 1
ATOM 756 O O . TRP A 1 98 ? -2.318 -1.313 6.424 1.00 93.69 98 TRP A O 1
ATOM 766 N N . ALA A 1 99 ? -4.433 -0.680 5.988 1.00 92.06 99 ALA A N 1
ATOM 767 C CA . ALA A 1 99 ? -4.101 0.362 5.020 1.00 92.06 99 ALA A CA 1
ATOM 768 C C . ALA A 1 99 ? -3.214 1.468 5.625 1.00 92.06 99 ALA A C 1
ATOM 770 O O . ALA A 1 99 ? -2.309 1.970 4.957 1.00 92.06 99 ALA A O 1
ATOM 771 N N . LEU A 1 100 ? -3.434 1.823 6.894 1.00 90.00 100 LEU A N 1
ATOM 772 C CA . LEU A 1 100 ? -2.610 2.771 7.647 1.00 90.00 100 LEU A CA 1
ATOM 773 C C . LEU A 1 100 ? -1.258 2.166 8.052 1.00 90.00 100 LEU A C 1
ATOM 775 O O . LEU A 1 100 ? -0.229 2.825 7.908 1.00 90.00 100 LEU A O 1
ATOM 779 N N . ARG A 1 101 ? -1.221 0.902 8.497 1.00 89.88 101 ARG A N 1
ATOM 780 C CA . ARG A 1 101 ? 0.025 0.213 8.883 1.00 89.88 101 ARG A CA 1
ATOM 781 C C . ARG A 1 101 ? 1.028 0.114 7.729 1.00 89.88 101 ARG A C 1
ATOM 783 O O . ARG A 1 101 ? 2.227 0.278 7.950 1.00 89.88 101 ARG A O 1
ATOM 790 N N . TYR A 1 102 ? 0.550 -0.144 6.512 1.00 90.81 102 TYR A N 1
ATOM 791 C CA . TYR A 1 102 ? 1.393 -0.296 5.320 1.00 90.81 102 TYR A CA 1
ATOM 792 C C . TYR A 1 102 ? 1.426 0.948 4.417 1.00 90.81 102 TYR A C 1
ATOM 794 O O . TYR A 1 102 ? 2.009 0.895 3.337 1.00 90.81 102 TYR A O 1
ATOM 802 N N . ILE A 1 103 ? 0.906 2.097 4.872 1.00 90.06 103 ILE A N 1
ATOM 803 C CA . ILE A 1 103 ? 0.834 3.337 4.076 1.00 90.06 103 ILE A CA 1
ATOM 804 C C . ILE A 1 103 ? 2.195 3.780 3.510 1.00 90.06 103 ILE A C 1
ATOM 806 O O . ILE A 1 103 ? 2.292 4.257 2.383 1.00 90.06 103 ILE A O 1
ATOM 810 N N . ASN A 1 104 ? 3.272 3.530 4.259 1.00 90.94 104 ASN A N 1
ATOM 811 C CA . ASN A 1 104 ? 4.649 3.807 3.853 1.00 90.94 104 ASN A CA 1
ATOM 812 C C . ASN A 1 104 ? 5.103 2.978 2.632 1.00 90.94 104 ASN A C 1
ATOM 814 O O . ASN A 1 104 ? 5.949 3.449 1.877 1.00 90.94 104 ASN A O 1
ATOM 818 N N . VAL A 1 105 ? 4.541 1.781 2.416 1.00 91.56 105 VAL A N 1
ATOM 819 C CA . VAL A 1 105 ? 4.767 0.970 1.203 1.00 91.56 105 VAL A CA 1
ATOM 820 C C . VAL A 1 105 ? 4.096 1.631 0.006 1.00 91.56 105 VAL A C 1
ATOM 822 O O . VAL A 1 105 ? 4.699 1.765 -1.049 1.00 91.56 105 VAL A O 1
ATOM 825 N N . PHE A 1 106 ? 2.866 2.116 0.174 1.00 93.00 106 PHE A N 1
ATOM 826 C CA . PHE A 1 106 ? 2.091 2.708 -0.920 1.00 93.00 106 PHE A CA 1
ATOM 827 C C . PHE A 1 106 ? 2.659 4.054 -1.401 1.00 93.00 106 PHE A C 1
ATOM 829 O O . PHE A 1 106 ? 2.310 4.511 -2.485 1.00 93.00 106 PHE A O 1
ATOM 836 N N . PHE A 1 107 ? 3.591 4.651 -0.647 1.00 90.56 107 PHE A N 1
ATOM 837 C CA . PHE A 1 107 ? 4.388 5.803 -1.077 1.00 90.56 107 PHE A CA 1
ATOM 838 C C . PHE A 1 107 ? 5.674 5.464 -1.839 1.00 90.56 107 PHE A C 1
ATOM 840 O O . PHE A 1 107 ? 6.216 6.359 -2.490 1.00 90.56 107 PHE A O 1
ATOM 847 N N . THR A 1 108 ? 6.170 4.219 -1.823 1.00 91.94 108 THR A N 1
ATOM 848 C CA . THR A 1 108 ? 7.387 3.856 -2.576 1.00 91.94 108 THR A CA 1
ATOM 849 C C . THR A 1 108 ? 7.299 4.120 -4.090 1.00 91.94 108 THR A C 1
ATOM 851 O O . THR A 1 108 ? 8.324 4.538 -4.635 1.00 91.94 108 THR A O 1
ATOM 854 N N . PRO A 1 109 ? 6.145 4.001 -4.797 1.00 91.19 109 PRO A N 1
ATOM 855 C CA . PRO A 1 109 ? 6.064 4.294 -6.231 1.00 91.19 109 PRO A CA 1
ATOM 856 C C . PRO A 1 109 ? 6.537 5.699 -6.599 1.00 91.19 109 PRO A C 1
ATOM 858 O O . PRO A 1 109 ? 7.237 5.865 -7.594 1.00 91.19 109 PRO A O 1
ATOM 861 N N . SER A 1 110 ? 6.210 6.698 -5.776 1.00 89.31 110 SER A N 1
ATOM 862 C CA . SER A 1 110 ? 6.608 8.094 -5.992 1.00 89.31 110 SER A CA 1
ATOM 863 C C . SER A 1 110 ? 8.124 8.297 -5.977 1.00 89.31 110 SER A C 1
ATOM 865 O O . SER A 1 110 ? 8.607 9.250 -6.579 1.00 89.31 110 SER A O 1
ATOM 867 N N . PHE A 1 111 ? 8.868 7.405 -5.313 1.00 90.44 111 PHE A N 1
ATOM 868 C CA . PHE A 1 111 ? 10.331 7.422 -5.258 1.00 90.44 111 PHE A CA 1
ATOM 869 C C . PHE A 1 111 ? 10.964 6.517 -6.320 1.00 90.44 111 PHE A C 1
ATOM 871 O O . PHE A 1 111 ? 11.973 6.894 -6.907 1.00 90.44 111 PHE A O 1
ATOM 878 N N . VAL A 1 112 ? 10.347 5.366 -6.621 1.00 91.44 112 VAL A N 1
ATOM 879 C CA . VAL A 1 112 ? 10.779 4.465 -7.711 1.00 91.44 112 VAL A CA 1
ATOM 880 C C . VAL A 1 112 ? 10.774 5.182 -9.065 1.00 91.44 112 VAL A C 1
ATOM 882 O O . VAL A 1 112 ? 11.649 4.947 -9.886 1.00 91.44 112 VAL A O 1
ATOM 885 N N . LEU A 1 113 ? 9.829 6.102 -9.274 1.00 88.81 113 LEU A N 1
ATOM 886 C CA . LEU A 1 113 ? 9.657 6.862 -10.517 1.00 88.81 113 LEU A CA 1
ATOM 887 C C . LEU A 1 113 ? 10.488 8.154 -10.606 1.00 88.81 113 LEU A C 1
ATOM 889 O O . LEU A 1 113 ? 10.318 8.910 -11.561 1.00 88.81 113 LEU A O 1
ATOM 893 N N . LEU A 1 114 ? 11.358 8.446 -9.633 1.00 87.19 114 LEU A N 1
ATOM 894 C CA . LEU A 1 114 ? 12.215 9.639 -9.683 1.00 87.19 114 LEU A CA 1
ATOM 895 C C . LEU A 1 114 ? 13.195 9.667 -10.871 1.00 87.19 114 LEU A C 1
ATOM 897 O O . LEU A 1 114 ? 13.347 10.750 -11.433 1.00 87.19 114 LEU A O 1
ATOM 901 N N . PRO A 1 115 ? 13.822 8.549 -11.301 1.00 85.62 115 PRO A N 1
ATOM 902 C CA . PRO A 1 115 ? 14.726 8.571 -12.453 1.00 85.62 115 PRO A CA 1
ATOM 903 C C . PRO A 1 115 ? 14.031 8.913 -13.779 1.00 85.62 115 PRO A C 1
ATOM 905 O O . PRO A 1 115 ? 14.691 9.394 -14.686 1.00 85.62 115 PRO A O 1
ATOM 908 N N . LEU A 1 116 ? 12.712 8.690 -13.874 1.00 82.31 116 LEU A N 1
ATOM 909 C CA . LEU A 1 116 ? 11.911 8.923 -15.083 1.00 82.31 116 LEU A CA 1
ATOM 910 C C . LEU A 1 116 ? 11.356 10.360 -15.178 1.00 82.31 116 LEU A C 1
ATOM 912 O O . LEU A 1 116 ? 10.745 10.714 -16.180 1.00 82.31 116 LEU A O 1
ATOM 916 N N . SER A 1 117 ? 11.498 11.196 -14.140 1.00 76.12 117 SER A N 1
ATOM 917 C CA . SER A 1 117 ? 11.169 12.624 -14.284 1.00 76.12 117 SER A CA 1
ATOM 918 C C . SER A 1 117 ? 12.311 13.391 -14.936 1.00 76.12 117 SER A C 1
ATOM 920 O O . SER A 1 117 ? 13.468 13.145 -14.600 1.00 76.12 117 SER A O 1
ATOM 922 N N . ASP A 1 118 ? 11.953 14.350 -15.798 1.00 77.25 118 ASP A N 1
ATOM 923 C CA . ASP A 1 118 ? 12.871 15.259 -16.492 1.00 77.25 118 ASP A CA 1
ATOM 924 C C . ASP A 1 118 ? 13.989 15.765 -15.573 1.00 77.25 118 ASP A C 1
ATOM 926 O O . ASP A 1 118 ? 13.760 16.037 -14.391 1.00 77.25 118 ASP A O 1
ATOM 930 N N . SER A 1 119 ? 15.201 15.897 -16.117 1.00 70.94 119 SER A N 1
ATOM 931 C CA . SER A 1 119 ? 16.411 16.207 -15.353 1.00 70.94 119 SER A CA 1
ATOM 932 C C . SER A 1 119 ? 16.315 17.568 -14.651 1.00 70.94 119 SER A C 1
ATOM 934 O O . SER A 1 119 ? 16.655 18.604 -15.223 1.00 70.94 119 SER A O 1
ATOM 936 N N . ILE A 1 120 ? 15.866 17.547 -13.394 1.00 70.25 120 ILE A N 1
ATOM 937 C CA . ILE A 1 120 ? 15.649 18.741 -12.577 1.00 70.25 120 ILE A CA 1
ATOM 938 C C . ILE A 1 120 ? 16.996 19.424 -12.326 1.00 70.25 120 ILE A C 1
ATOM 940 O O . ILE A 1 120 ? 17.881 18.874 -11.665 1.00 70.25 120 ILE A O 1
ATOM 944 N N . THR A 1 121 ? 17.149 20.650 -12.820 1.00 83.25 121 THR A N 1
ATOM 945 C CA . THR A 1 121 ? 18.371 21.439 -12.630 1.00 83.25 121 THR A CA 1
ATOM 946 C C . THR A 1 121 ? 18.556 21.747 -11.142 1.00 83.25 121 THR A C 1
ATOM 948 O O . THR A 1 121 ? 17.584 21.978 -10.424 1.00 83.25 121 THR A O 1
ATOM 951 N N . ALA A 1 122 ? 19.794 21.835 -10.643 1.00 80.62 122 ALA A N 1
ATOM 952 C CA . ALA A 1 122 ? 20.058 22.121 -9.223 1.00 80.62 122 ALA A CA 1
ATOM 953 C C . ALA A 1 122 ? 19.338 23.390 -8.700 1.00 80.62 122 ALA A C 1
ATOM 955 O O . ALA A 1 122 ? 18.893 23.431 -7.553 1.00 80.62 122 ALA A O 1
ATOM 956 N N . ALA A 1 123 ? 19.145 24.399 -9.558 1.00 83.50 123 ALA A N 1
ATOM 957 C CA . ALA A 1 123 ? 18.357 25.595 -9.256 1.00 83.50 123 ALA A CA 1
ATOM 958 C C . ALA A 1 123 ? 16.853 25.307 -9.053 1.00 83.50 123 ALA A C 1
ATOM 960 O O . ALA A 1 123 ? 16.207 25.938 -8.220 1.00 83.50 123 ALA A O 1
ATOM 961 N N . GLU A 1 124 ? 16.284 24.350 -9.784 1.00 84.31 124 GLU A N 1
ATOM 962 C CA . GLU A 1 124 ? 14.893 23.909 -9.639 1.00 84.31 124 GLU A CA 1
ATOM 963 C C . GLU A 1 124 ? 14.717 23.035 -8.396 1.00 84.31 124 GLU A C 1
ATOM 965 O O . GLU A 1 124 ? 13.761 23.237 -7.651 1.00 84.31 124 GLU A O 1
ATOM 970 N N . VAL A 1 125 ? 15.685 22.161 -8.087 1.00 81.50 125 VAL A N 1
ATOM 971 C CA . VAL A 1 125 ? 15.740 21.455 -6.792 1.00 81.50 125 VAL A CA 1
ATOM 972 C C . VAL A 1 125 ? 15.771 22.468 -5.640 1.00 81.50 125 VAL A C 1
ATOM 974 O O . VAL A 1 125 ? 15.002 22.344 -4.686 1.00 81.50 125 VAL A O 1
ATOM 977 N N . GLY A 1 126 ? 16.586 23.523 -5.757 1.00 83.56 126 GLY A N 1
ATOM 978 C CA . GLY A 1 126 ? 16.624 24.637 -4.806 1.00 83.56 126 GLY A CA 1
ATOM 979 C C . GLY A 1 126 ? 15.276 25.353 -4.657 1.00 83.56 126 GLY A C 1
ATOM 980 O O . GLY A 1 126 ? 14.833 25.585 -3.532 1.00 83.56 126 GLY A O 1
ATOM 981 N N . LYS A 1 127 ? 14.573 25.636 -5.766 1.00 87.25 127 LYS A N 1
ATOM 982 C CA . LYS A 1 127 ? 13.206 26.195 -5.742 1.00 87.25 127 LYS A CA 1
ATOM 983 C C . LYS A 1 127 ? 12.218 25.257 -5.046 1.00 87.25 127 LYS A C 1
ATOM 985 O O . LYS A 1 127 ? 11.449 25.724 -4.213 1.00 87.25 127 LYS A O 1
ATOM 990 N N . ILE A 1 128 ? 12.252 23.954 -5.336 1.00 80.69 128 ILE A N 1
ATOM 991 C CA . ILE A 1 128 ? 11.379 22.949 -4.704 1.00 80.69 128 ILE A CA 1
ATOM 992 C C . ILE A 1 128 ? 11.630 22.898 -3.192 1.00 80.69 128 ILE A C 1
ATOM 994 O O . ILE A 1 128 ? 10.676 22.935 -2.418 1.00 80.69 128 ILE A O 1
ATOM 998 N N . ILE A 1 129 ? 12.894 22.880 -2.755 1.00 84.19 129 ILE A N 1
ATOM 999 C CA . ILE A 1 129 ? 13.260 22.923 -1.330 1.00 84.19 129 ILE A CA 1
ATOM 1000 C C . ILE A 1 129 ? 12.790 24.236 -0.685 1.00 84.19 129 ILE A C 1
ATOM 1002 O O . ILE A 1 129 ? 12.217 24.203 0.403 1.00 84.19 129 ILE A O 1
ATOM 1006 N N . GLY A 1 130 ? 12.972 25.379 -1.353 1.00 89.06 130 GLY A N 1
ATOM 1007 C CA . GLY A 1 130 ? 12.534 26.691 -0.868 1.00 89.06 130 GLY A CA 1
ATOM 1008 C C . GLY A 1 130 ? 11.016 26.787 -0.697 1.00 89.06 130 GLY A C 1
ATOM 1009 O O . GLY A 1 130 ? 10.540 27.087 0.398 1.00 89.06 130 GLY A O 1
ATOM 1010 N N . VAL A 1 131 ? 10.248 26.458 -1.743 1.00 88.62 131 VAL A N 1
ATOM 1011 C CA . VAL A 1 131 ? 8.775 26.392 -1.695 1.00 88.62 131 VAL A CA 1
ATOM 1012 C C . VAL A 1 131 ? 8.315 25.399 -0.632 1.00 88.62 131 VAL A C 1
ATOM 1014 O O . VAL A 1 131 ? 7.368 25.685 0.096 1.00 88.62 131 VAL A O 1
ATOM 1017 N N . PHE A 1 132 ? 9.003 24.264 -0.483 1.00 78.56 132 PHE A N 1
ATOM 1018 C CA . PHE A 1 132 ? 8.675 23.291 0.548 1.00 78.56 132 PHE A CA 1
ATOM 1019 C C . PHE A 1 132 ? 8.897 23.837 1.972 1.00 78.56 132 PHE A C 1
ATOM 1021 O O . PHE A 1 132 ? 8.013 23.700 2.815 1.00 78.56 132 PHE A O 1
ATOM 1028 N N . LEU A 1 133 ? 10.043 24.465 2.258 1.00 88.31 133 LEU A N 1
ATOM 1029 C CA . LEU A 1 133 ? 10.344 25.019 3.585 1.00 88.31 133 LEU A CA 1
ATOM 1030 C C . LEU A 1 133 ? 9.414 26.187 3.942 1.00 88.31 133 LEU A C 1
ATOM 1032 O O . LEU A 1 133 ? 8.898 26.237 5.059 1.00 88.31 133 LEU A O 1
ATOM 1036 N N . ILE A 1 134 ? 9.153 27.085 2.987 1.00 91.69 134 ILE A N 1
ATOM 1037 C CA . ILE A 1 134 ? 8.212 28.200 3.159 1.00 91.69 134 ILE A CA 1
ATOM 1038 C C . ILE A 1 134 ? 6.793 27.658 3.352 1.00 91.69 134 ILE A C 1
ATOM 1040 O O . ILE A 1 134 ? 6.129 28.025 4.316 1.00 91.69 134 ILE A O 1
ATOM 1044 N N . GLY A 1 135 ? 6.343 26.738 2.494 1.00 85.50 135 GLY A N 1
ATOM 1045 C CA . GLY A 1 135 ? 5.026 26.109 2.591 1.00 85.50 135 GLY A CA 1
ATOM 1046 C C . GLY A 1 135 ? 4.829 25.346 3.902 1.00 85.50 135 GLY A C 1
ATOM 1047 O O . GLY A 1 135 ? 3.764 25.440 4.506 1.00 85.50 135 GLY A O 1
ATOM 1048 N N . PHE A 1 136 ? 5.862 24.660 4.400 1.00 85.00 136 PHE A N 1
ATOM 1049 C CA . PHE A 1 136 ? 5.848 24.022 5.716 1.00 85.00 136 PHE A CA 1
ATOM 1050 C C . PHE A 1 136 ? 5.693 25.047 6.847 1.00 85.00 136 PHE A C 1
ATOM 1052 O O . PHE A 1 136 ? 4.845 24.858 7.716 1.00 85.00 136 PHE A O 1
ATOM 1059 N N . LEU A 1 137 ? 6.458 26.145 6.825 1.00 91.19 137 LEU A N 1
ATOM 1060 C CA . LEU A 1 137 ? 6.380 27.198 7.843 1.00 91.19 137 LEU A CA 1
ATOM 1061 C C . LEU A 1 137 ? 5.020 27.916 7.811 1.00 91.19 137 LEU A C 1
ATOM 1063 O O . LEU A 1 137 ? 4.421 28.130 8.863 1.00 91.19 137 LEU A O 1
ATOM 1067 N N . VAL A 1 138 ? 4.494 28.216 6.619 1.00 93.38 138 VAL A N 1
ATOM 1068 C CA . VAL A 1 138 ? 3.160 28.805 6.428 1.00 93.38 138 VAL A CA 1
ATOM 1069 C C . VAL A 1 138 ? 2.069 27.856 6.921 1.00 93.38 138 VAL A C 1
ATOM 1071 O O . VAL A 1 138 ? 1.241 28.268 7.726 1.00 93.38 138 VAL A O 1
ATOM 1074 N N . MET A 1 139 ? 2.083 26.579 6.526 1.00 86.69 139 MET A N 1
ATOM 1075 C CA . MET A 1 139 ? 1.099 25.597 7.003 1.00 86.69 139 MET A CA 1
ATOM 1076 C C . MET A 1 139 ? 1.192 25.369 8.513 1.00 86.69 139 MET A C 1
ATOM 1078 O O . MET A 1 139 ? 0.160 25.229 9.170 1.00 86.69 139 MET A O 1
ATOM 1082 N N . PHE A 1 140 ? 2.397 25.381 9.088 1.00 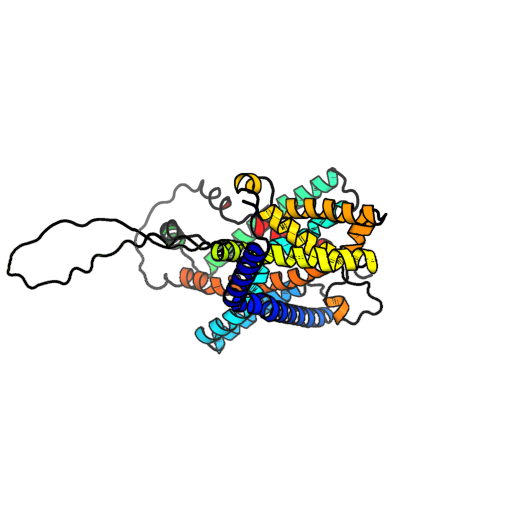87.31 140 PHE A N 1
ATOM 1083 C CA . PHE A 1 140 ? 2.594 25.320 10.535 1.00 87.31 140 PHE A CA 1
ATOM 1084 C C . PHE A 1 140 ? 1.997 26.549 11.234 1.00 87.31 140 PHE A C 1
ATOM 1086 O O . PHE A 1 140 ? 1.248 26.397 12.198 1.00 87.31 140 PHE A O 1
ATOM 1093 N N . ALA A 1 141 ? 2.251 27.756 10.717 1.00 90.75 141 ALA A N 1
ATOM 1094 C CA . ALA A 1 141 ? 1.685 28.995 11.244 1.00 90.75 141 ALA A CA 1
ATOM 1095 C C . ALA A 1 141 ? 0.151 29.014 11.141 1.00 90.75 141 ALA A C 1
ATOM 1097 O O . ALA A 1 141 ? -0.514 29.270 12.142 1.00 90.75 141 ALA A O 1
ATOM 1098 N N . VAL A 1 142 ? -0.416 28.666 9.980 1.00 92.12 142 VAL A N 1
ATOM 1099 C CA . VAL A 1 142 ? -1.870 28.558 9.763 1.00 92.12 142 VAL A CA 1
ATOM 1100 C C . VAL A 1 142 ? -2.489 27.530 10.708 1.00 92.12 142 VAL A C 1
ATOM 1102 O O . VAL A 1 142 ? -3.488 27.830 11.353 1.00 92.12 142 VAL A O 1
ATOM 1105 N N . THR A 1 143 ? -1.879 26.352 10.865 1.00 83.50 143 THR A N 1
ATOM 1106 C CA . THR A 1 143 ? -2.374 25.316 11.788 1.00 83.50 143 THR A CA 1
ATOM 1107 C C . THR A 1 143 ? -2.325 25.801 13.237 1.00 83.50 143 THR A C 1
ATOM 1109 O O . THR A 1 143 ? -3.306 25.662 13.963 1.00 83.50 143 THR A O 1
ATOM 1112 N N . ALA A 1 144 ? -1.228 26.436 13.660 1.00 85.00 144 ALA A N 1
ATOM 1113 C CA . ALA A 1 144 ? -1.097 26.998 15.003 1.00 85.00 144 ALA A CA 1
ATOM 1114 C C . ALA A 1 144 ? -2.106 28.132 15.268 1.00 85.00 144 ALA A C 1
ATOM 1116 O O . ALA A 1 144 ? -2.661 28.217 16.364 1.00 85.00 144 ALA A O 1
ATOM 1117 N N . TRP A 1 145 ? -2.378 28.982 14.273 1.00 91.75 145 TRP A N 1
ATOM 1118 C CA . TRP A 1 145 ? -3.387 30.041 14.354 1.00 91.75 145 TRP A CA 1
ATOM 1119 C C . TRP A 1 145 ? -4.809 29.482 14.383 1.00 91.75 145 TRP A C 1
ATOM 1121 O O . TRP A 1 145 ? -5.608 29.943 15.192 1.00 91.75 145 TRP A O 1
ATOM 1131 N N . LEU A 1 146 ? -5.118 28.465 13.573 1.00 83.44 146 LEU A N 1
ATOM 1132 C CA . LEU A 1 146 ? -6.419 27.795 13.554 1.00 83.44 146 LEU A CA 1
ATOM 1133 C C . LEU A 1 146 ? -6.685 27.100 14.894 1.00 83.44 146 LEU A C 1
ATOM 1135 O O . LEU A 1 146 ? -7.721 27.342 15.508 1.00 83.44 146 LEU A O 1
ATOM 1139 N N . VAL A 1 147 ? -5.725 26.319 15.403 1.00 81.31 147 VAL A N 1
ATOM 1140 C CA . VAL A 1 147 ? -5.815 25.680 16.727 1.00 81.31 147 VAL A CA 1
ATOM 1141 C C . VAL A 1 147 ? -5.982 26.728 17.830 1.00 81.31 147 VAL A C 1
ATOM 1143 O O . VAL A 1 147 ? -6.835 26.563 18.698 1.00 81.31 147 VAL A O 1
ATOM 1146 N N . ARG A 1 148 ? -5.236 27.840 17.787 1.00 79.50 148 ARG A N 1
ATOM 1147 C CA . ARG A 1 148 ? -5.370 28.932 18.765 1.00 79.50 148 ARG A CA 1
ATOM 1148 C C . ARG A 1 148 ? -6.718 29.654 18.664 1.00 79.50 148 ARG A C 1
ATOM 1150 O O . ARG A 1 148 ? -7.299 29.976 19.695 1.00 79.50 148 ARG A O 1
ATOM 1157 N N . GLY A 1 149 ? -7.220 29.896 17.456 1.00 81.56 149 GLY A N 1
ATOM 1158 C CA . GLY A 1 149 ? -8.539 30.483 17.219 1.00 81.56 149 GLY A CA 1
ATOM 1159 C C . GLY A 1 149 ? -9.653 29.584 17.750 1.00 81.56 149 GLY A C 1
ATOM 1160 O O . GLY A 1 149 ? -10.531 30.056 18.464 1.00 81.56 149 GLY A O 1
ATOM 1161 N N . LEU A 1 150 ? -9.553 28.277 17.503 1.00 77.94 150 LEU A N 1
ATOM 1162 C CA . LEU A 1 150 ? -10.478 27.267 18.012 1.00 77.94 150 LEU A CA 1
ATOM 1163 C C . LEU A 1 150 ? -10.419 27.162 19.550 1.00 77.94 150 LEU A C 1
ATOM 1165 O O . LEU A 1 150 ? -11.458 27.122 20.200 1.00 77.94 150 LEU A O 1
ATOM 1169 N N . GLN A 1 151 ? -9.225 27.215 20.153 1.00 78.50 151 GLN A N 1
ATOM 1170 C CA . GLN A 1 151 ? -9.055 27.272 21.614 1.00 78.50 151 GLN A CA 1
ATOM 1171 C C . GLN A 1 151 ? -9.698 28.516 22.241 1.00 78.50 151 GLN A C 1
ATOM 1173 O O . GLN A 1 151 ? -10.282 28.409 23.317 1.00 78.50 151 GLN A O 1
ATOM 1178 N N . ILE A 1 152 ? -9.601 29.680 21.587 1.00 77.38 152 ILE A N 1
ATOM 1179 C CA . ILE A 1 152 ? -10.246 30.923 22.038 1.00 77.38 152 ILE A CA 1
ATOM 1180 C C . ILE A 1 152 ? -11.770 30.811 21.896 1.00 77.38 152 ILE A C 1
ATOM 1182 O O . ILE A 1 152 ? -12.491 31.119 22.840 1.00 77.38 15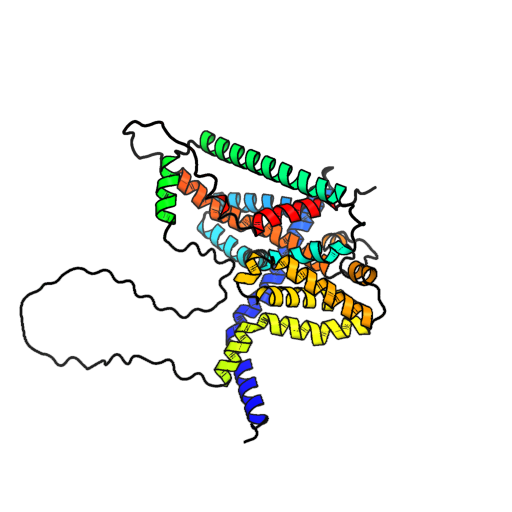2 ILE A O 1
ATOM 1186 N N . LEU A 1 153 ? -12.254 30.326 20.750 1.00 73.94 153 LEU A N 1
ATOM 1187 C CA . LEU A 1 153 ? -13.682 30.241 20.431 1.00 73.94 153 LEU A CA 1
ATOM 1188 C C . LEU A 1 153 ? -14.430 29.191 21.274 1.00 73.94 153 LEU A C 1
ATOM 1190 O O . LEU A 1 153 ? -15.618 29.359 21.526 1.00 73.94 153 LEU A O 1
ATOM 1194 N N . LEU A 1 154 ? -13.738 28.150 21.756 1.00 71.94 154 LEU A N 1
ATOM 1195 C CA . LEU A 1 154 ? -14.276 27.162 22.703 1.00 71.94 154 LEU A CA 1
ATOM 1196 C C . LEU A 1 154 ? -13.813 27.373 24.165 1.00 71.94 154 LEU A C 1
ATOM 1198 O O . LEU A 1 154 ? -14.084 26.529 25.016 1.00 71.94 154 LEU A O 1
ATOM 1202 N N . GLY A 1 155 ? -13.126 28.476 24.490 1.00 61.41 155 GLY A N 1
ATOM 1203 C CA . GLY A 1 155 ? -12.807 28.850 25.879 1.00 61.41 155 GLY A CA 1
ATOM 1204 C C . GLY A 1 155 ? -11.817 27.937 26.627 1.00 61.41 155 GLY A C 1
ATOM 1205 O O . GLY A 1 155 ? -11.847 27.870 27.855 1.00 61.41 155 GLY A O 1
ATOM 1206 N N . SER A 1 156 ? -10.929 27.231 25.921 1.00 55.50 156 SER A N 1
ATOM 1207 C CA . SER A 1 156 ? -9.996 26.263 26.520 1.00 55.50 156 SER A CA 1
ATOM 1208 C C . SER A 1 156 ? -8.898 26.938 27.362 1.00 55.50 156 SER A C 1
ATOM 1210 O O . SER A 1 156 ? -7.997 27.590 26.828 1.00 55.50 156 SER A O 1
ATOM 1212 N N . SER A 1 157 ? -8.905 26.721 28.683 1.00 50.16 157 SER A N 1
ATOM 1213 C CA . SER A 1 157 ? -7.874 27.242 29.597 1.00 50.16 157 SER A CA 1
ATOM 1214 C C . SER A 1 157 ? -6.556 26.462 29.504 1.00 50.16 157 SER A C 1
ATOM 1216 O O . SER A 1 157 ? -6.522 25.239 29.622 1.00 50.16 157 SER A O 1
ATOM 1218 N N . LYS A 1 158 ? -5.434 27.180 29.359 1.00 51.91 158 LYS A N 1
ATOM 1219 C CA . LYS A 1 158 ? -4.090 26.601 29.156 1.00 51.91 158 LYS A CA 1
ATOM 1220 C C . LYS A 1 158 ? -3.557 25.758 30.323 1.00 51.91 158 LYS A C 1
ATOM 1222 O O . LYS A 1 158 ? -2.583 25.037 30.133 1.00 51.91 158 LYS A O 1
ATOM 1227 N N . ARG A 1 159 ? -4.155 25.852 31.516 1.00 50.38 159 ARG A N 1
ATOM 1228 C CA . ARG A 1 159 ? -3.664 25.173 32.729 1.00 50.38 159 ARG A CA 1
ATOM 1229 C C . ARG A 1 159 ? -3.877 23.653 32.671 1.00 50.38 159 ARG A C 1
ATOM 1231 O O . ARG A 1 159 ? -2.940 22.910 32.931 1.00 50.38 159 ARG A O 1
ATOM 1238 N N . ALA A 1 160 ? -5.045 23.215 32.195 1.00 48.53 160 ALA A N 1
ATOM 1239 C CA . ALA A 1 160 ? -5.405 21.797 32.083 1.00 48.53 160 ALA A CA 1
ATOM 1240 C C . ALA A 1 160 ? -4.580 21.021 31.033 1.00 48.53 160 ALA A C 1
ATOM 1242 O O . ALA A 1 160 ? -4.495 19.800 31.093 1.00 48.53 160 ALA A O 1
ATOM 1243 N N . ILE A 1 161 ? -3.962 21.715 30.068 1.00 54.28 161 ILE A N 1
ATOM 1244 C CA . ILE A 1 161 ? -3.111 21.092 29.039 1.00 54.28 161 ILE A CA 1
ATOM 1245 C C . ILE A 1 161 ? -1.725 20.745 29.605 1.00 54.28 161 ILE A C 1
ATOM 1247 O O . ILE A 1 161 ? -1.143 19.741 29.210 1.00 54.28 161 ILE A O 1
ATOM 1251 N N . ILE A 1 162 ? -1.202 21.561 30.527 1.00 52.50 162 ILE A N 1
ATOM 1252 C CA . ILE A 1 162 ? 0.121 21.359 31.137 1.00 52.50 162 ILE A CA 1
ATOM 1253 C C . ILE A 1 162 ? 0.046 20.250 32.192 1.00 52.50 162 ILE A C 1
ATOM 1255 O O . ILE A 1 162 ? 0.829 19.312 32.141 1.00 52.50 162 ILE A O 1
ATOM 1259 N N . GLU A 1 163 ? -0.963 20.306 33.063 1.00 53.34 163 GLU A N 1
ATOM 1260 C CA . GLU A 1 163 ? -1.242 19.287 34.088 1.00 53.34 163 GLU A CA 1
ATOM 1261 C C . GLU A 1 163 ? -1.442 17.893 33.457 1.00 53.34 163 GLU A C 1
ATOM 1263 O O . GLU A 1 163 ? -0.832 16.913 33.877 1.00 53.34 163 GLU A O 1
ATOM 1268 N N . ARG A 1 164 ? -2.174 17.815 32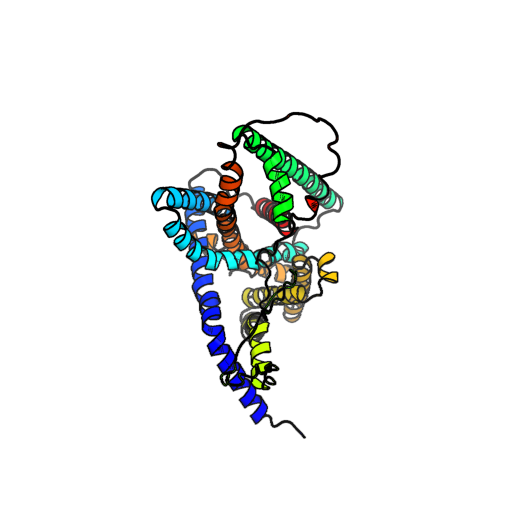.335 1.00 52.50 164 ARG A N 1
ATOM 1269 C CA . ARG A 1 164 ? -2.351 16.561 31.587 1.00 52.50 164 ARG A CA 1
ATOM 1270 C C . ARG A 1 164 ? -1.101 16.114 30.814 1.00 52.50 164 ARG A C 1
ATOM 1272 O O . ARG A 1 164 ? -0.960 14.928 30.543 1.00 52.50 164 ARG A O 1
ATOM 1279 N N . ALA A 1 165 ? -0.205 17.025 30.432 1.00 54.19 165 ALA A N 1
ATOM 1280 C CA . ALA A 1 165 ? 1.070 16.658 29.808 1.00 54.19 165 ALA A CA 1
ATOM 1281 C C . ALA A 1 165 ? 2.052 16.042 30.822 1.00 54.19 165 ALA A C 1
ATOM 1283 O O . ALA A 1 165 ? 2.898 15.242 30.431 1.00 54.19 165 ALA A O 1
ATOM 1284 N N . GLU A 1 166 ? 1.915 16.374 32.109 1.00 54.97 166 GLU A N 1
ATOM 1285 C CA . GLU A 1 166 ? 2.634 15.708 33.199 1.00 54.97 166 GLU A CA 1
ATOM 1286 C C . GLU A 1 166 ? 2.012 14.335 33.524 1.00 54.97 166 GLU A C 1
ATOM 1288 O O . GLU A 1 166 ? 2.752 13.364 33.661 1.00 54.97 166 GLU A O 1
ATOM 1293 N N . GLU A 1 167 ? 0.677 14.200 33.530 1.00 46.22 167 GLU A N 1
ATOM 1294 C CA . GLU A 1 167 ? -0.000 12.898 33.715 1.00 46.22 167 GLU A CA 1
ATOM 1295 C C . GLU A 1 167 ? 0.227 11.913 32.550 1.00 46.22 167 GLU A C 1
ATOM 1297 O O . GLU A 1 167 ? 0.475 10.731 32.776 1.00 46.22 167 GLU A O 1
ATOM 1302 N N . MET A 1 168 ? 0.195 12.378 31.295 1.00 45.62 168 MET A N 1
ATOM 1303 C CA . MET A 1 168 ? 0.473 11.534 30.118 1.00 45.62 168 MET A CA 1
ATOM 1304 C C . MET A 1 168 ? 1.977 11.263 29.915 1.00 45.62 168 MET A C 1
ATOM 1306 O O . MET A 1 168 ? 2.348 10.465 29.062 1.00 45.62 168 MET A O 1
ATOM 1310 N N . GLY A 1 169 ? 2.858 11.891 30.703 1.00 43.78 169 GLY A N 1
ATOM 1311 C CA . GLY A 1 169 ? 4.312 11.819 30.537 1.00 43.78 169 GLY A CA 1
ATOM 1312 C C . GLY A 1 169 ? 4.984 10.514 30.991 1.00 43.78 169 GLY A C 1
ATOM 1313 O O . GLY A 1 169 ? 6.208 10.416 30.889 1.00 43.78 169 GLY A O 1
ATOM 1314 N N . ALA A 1 170 ? 4.233 9.533 31.511 1.00 41.78 170 ALA A N 1
ATOM 1315 C CA . ALA A 1 170 ? 4.802 8.318 32.108 1.00 41.78 170 ALA A CA 1
ATOM 1316 C C . ALA A 1 170 ? 4.103 6.987 31.755 1.00 41.78 170 ALA A C 1
ATOM 1318 O O . ALA A 1 170 ? 4.699 5.935 31.990 1.00 41.78 170 ALA A O 1
ATOM 1319 N N . GLU A 1 171 ? 2.891 6.983 31.183 1.00 36.25 171 GLU A N 1
ATOM 1320 C CA . GLU A 1 171 ? 2.122 5.745 30.966 1.00 36.25 171 GLU A CA 1
ATOM 1321 C C . GLU A 1 171 ? 1.926 5.403 29.476 1.00 36.25 171 GLU A C 1
ATOM 1323 O O . GLU A 1 171 ? 0.950 5.784 28.841 1.00 36.25 171 GLU A O 1
ATOM 1328 N N . ASN A 1 172 ? 2.867 4.614 28.942 1.00 38.22 172 ASN A N 1
ATOM 1329 C CA . ASN A 1 172 ? 2.762 3.856 27.686 1.00 38.22 172 ASN A CA 1
ATOM 1330 C C . ASN A 1 172 ? 2.330 4.624 26.419 1.00 38.22 172 ASN A C 1
ATOM 1332 O O . ASN A 1 172 ? 1.366 4.251 25.747 1.00 38.22 172 ASN A O 1
ATOM 1336 N N . ASP A 1 173 ? 3.167 5.569 25.979 1.00 34.47 173 ASP A N 1
ATOM 1337 C CA . ASP A 1 173 ? 3.143 6.111 24.610 1.00 34.47 173 ASP A CA 1
ATOM 1338 C C . ASP A 1 173 ? 3.662 5.085 23.569 1.00 34.47 173 ASP A C 1
ATOM 1340 O O . ASP A 1 173 ? 4.674 5.247 22.882 1.00 34.47 173 ASP A O 1
ATOM 1344 N N . ALA A 1 174 ? 2.939 3.970 23.457 1.00 29.64 174 ALA A N 1
ATOM 1345 C CA . ALA A 1 174 ? 3.084 2.969 22.413 1.00 29.64 174 ALA A CA 1
ATOM 1346 C C . ALA A 1 174 ? 1.802 2.927 21.575 1.00 29.64 174 ALA A C 1
ATOM 1348 O O . ALA A 1 174 ? 1.023 1.974 21.642 1.00 29.64 174 ALA A O 1
ATOM 1349 N N . ILE A 1 175 ? 1.610 3.947 20.729 1.00 34.78 175 ILE A N 1
ATOM 1350 C CA . ILE A 1 175 ? 0.645 3.878 19.623 1.00 34.78 175 ILE A CA 1
ATOM 1351 C C . ILE A 1 175 ? 0.927 2.568 18.856 1.00 34.78 175 ILE A C 1
ATOM 1353 O O . ILE A 1 175 ? 2.042 2.403 18.343 1.00 34.78 175 ILE A O 1
ATOM 1357 N N . PRO A 1 176 ? -0.030 1.625 18.731 1.00 31.75 176 PRO A N 1
ATOM 1358 C CA . PRO A 1 176 ? 0.233 0.284 18.203 1.00 31.75 176 PRO A CA 1
ATOM 1359 C C . PRO A 1 176 ? 0.333 0.245 16.664 1.00 31.75 176 PRO A C 1
ATOM 1361 O O . PRO A 1 176 ? -0.152 -0.676 16.013 1.00 31.75 176 PRO A O 1
ATOM 1364 N N . LEU A 1 177 ? 1.021 1.220 16.062 1.00 35.28 177 LEU A N 1
ATOM 1365 C CA . LEU A 1 177 ? 1.346 1.260 14.633 1.00 35.28 177 LEU A CA 1
ATOM 1366 C C . LEU A 1 177 ? 2.591 0.428 14.270 1.00 35.28 177 LEU A C 1
ATOM 1368 O O . LEU A 1 177 ? 2.872 0.238 13.087 1.00 35.28 177 LEU A O 1
ATOM 1372 N N . ALA A 1 178 ? 3.329 -0.099 15.258 1.00 32.78 178 ALA A N 1
ATOM 1373 C CA . ALA A 1 178 ? 4.493 -0.960 15.019 1.00 32.78 178 ALA A CA 1
ATOM 1374 C C . ALA A 1 178 ? 4.768 -2.017 16.113 1.00 32.78 178 ALA A C 1
ATOM 1376 O O . ALA A 1 178 ? 5.923 -2.394 16.319 1.00 32.78 178 ALA A O 1
ATOM 1377 N N . VAL A 1 179 ? 3.741 -2.561 16.783 1.00 29.22 179 VAL A N 1
ATOM 1378 C CA . VAL A 1 179 ? 3.941 -3.765 17.616 1.00 29.22 179 VAL A CA 1
ATOM 1379 C C . VAL A 1 179 ? 4.134 -4.976 16.701 1.00 29.22 179 VAL A C 1
ATOM 1381 O O . VAL A 1 179 ? 3.185 -5.625 16.261 1.00 29.22 179 VAL A O 1
ATOM 1384 N N . SER A 1 180 ? 5.398 -5.286 16.411 1.00 32.97 180 SER A N 1
ATOM 1385 C CA . SER A 1 180 ? 5.777 -6.631 15.978 1.00 32.97 180 SER A CA 1
ATOM 1386 C C . SER A 1 180 ? 5.430 -7.596 17.107 1.00 32.97 180 SER A C 1
ATOM 1388 O O . SER A 1 180 ? 5.902 -7.417 18.227 1.00 32.97 180 SER A O 1
ATOM 1390 N N . SER A 1 181 ? 4.592 -8.594 16.828 1.00 25.28 181 SER A N 1
ATOM 1391 C CA . SER A 1 181 ? 4.147 -9.564 17.828 1.00 25.28 181 SER A CA 1
ATOM 1392 C C . SER A 1 181 ? 5.332 -10.330 18.417 1.00 25.28 181 SER A C 1
ATOM 1394 O O . SER A 1 181 ? 5.859 -11.236 17.781 1.00 25.28 181 SER A O 1
ATOM 1396 N N . ASN A 1 182 ? 5.716 -9.968 19.639 1.00 28.53 182 ASN A N 1
ATOM 1397 C CA . ASN A 1 182 ? 6.625 -10.726 20.490 1.00 28.53 182 ASN A CA 1
ATOM 1398 C C . ASN A 1 182 ? 6.166 -10.560 21.950 1.00 28.53 182 ASN A C 1
ATOM 1400 O O . ASN A 1 182 ? 6.821 -9.932 22.775 1.00 28.53 182 ASN A O 1
ATOM 1404 N N . THR A 1 183 ? 4.974 -11.075 22.250 1.00 26.36 183 THR A N 1
ATOM 1405 C CA . THR A 1 183 ? 4.460 -11.175 23.618 1.00 26.36 183 THR A CA 1
ATOM 1406 C C . THR A 1 183 ? 5.052 -12.401 24.299 1.00 26.36 183 THR A C 1
ATOM 1408 O O . THR A 1 183 ? 4.632 -13.511 23.991 1.00 26.36 183 THR A O 1
ATOM 1411 N N . ASN A 1 184 ? 5.944 -12.180 25.262 1.00 25.19 184 ASN A N 1
ATOM 1412 C CA . ASN A 1 184 ? 5.957 -12.939 26.509 1.00 25.19 184 ASN A CA 1
ATOM 1413 C C . ASN A 1 184 ? 5.864 -11.904 27.635 1.00 25.19 184 ASN A C 1
ATOM 1415 O O . ASN A 1 184 ? 6.710 -11.021 27.751 1.00 25.19 184 ASN A O 1
ATOM 1419 N N . PHE A 1 185 ? 4.770 -11.971 28.385 1.00 24.95 185 PHE A N 1
ATOM 1420 C CA . PHE A 1 185 ? 4.452 -11.105 29.517 1.00 24.95 185 PHE A CA 1
ATOM 1421 C C . PHE A 1 185 ? 5.003 -11.760 30.788 1.00 24.95 185 PHE A C 1
ATOM 1423 O O . PHE A 1 185 ? 4.824 -12.965 30.913 1.00 24.95 185 PHE A O 1
ATOM 1430 N N . THR A 1 186 ? 5.586 -10.983 31.704 1.00 25.20 186 THR A N 1
ATOM 1431 C CA . THR A 1 186 ? 5.294 -11.010 33.155 1.00 25.20 186 THR A CA 1
ATOM 1432 C C . THR A 1 186 ? 5.819 -9.702 33.751 1.00 25.20 186 THR A C 1
ATOM 1434 O O . THR A 1 186 ? 6.946 -9.298 33.469 1.00 25.20 186 THR A O 1
ATOM 1437 N N . SER A 1 187 ? 4.992 -9.030 34.548 1.00 26.80 187 SER A N 1
ATOM 1438 C CA . SER A 1 187 ? 5.314 -7.756 35.198 1.00 26.80 187 SER A CA 1
ATOM 1439 C C . SER A 1 187 ? 5.735 -7.974 36.649 1.00 26.80 187 SER A C 1
ATOM 1441 O O . SER A 1 187 ? 5.109 -8.780 37.335 1.00 26.80 187 SER A O 1
ATOM 1443 N N . THR A 1 188 ? 6.670 -7.166 37.152 1.00 25.62 188 THR A N 1
ATOM 1444 C CA . THR A 1 188 ? 6.898 -7.028 38.599 1.00 25.62 188 THR A CA 1
ATOM 1445 C C . THR A 1 188 ? 7.070 -5.553 38.954 1.00 25.62 188 THR A C 1
ATOM 1447 O O . THR A 1 188 ? 8.148 -4.988 38.789 1.00 25.62 188 THR A O 1
ATOM 1450 N N . ASP A 1 189 ? 5.997 -4.921 39.430 1.00 25.27 189 ASP A N 1
ATOM 1451 C CA . ASP A 1 189 ? 6.076 -3.632 40.125 1.00 25.27 189 ASP A CA 1
ATOM 1452 C C . ASP A 1 189 ? 6.398 -3.886 41.607 1.00 25.27 189 ASP A C 1
ATOM 1454 O O . ASP A 1 189 ? 5.971 -4.884 42.188 1.00 25.27 189 ASP A O 1
ATOM 1458 N N . THR A 1 190 ? 7.204 -3.027 42.226 1.00 26.05 190 THR A N 1
ATOM 1459 C CA . THR A 1 190 ? 7.634 -3.174 43.621 1.00 26.05 190 THR A CA 1
ATOM 1460 C C . THR A 1 190 ? 7.694 -1.815 44.304 1.00 26.05 190 THR A C 1
ATOM 1462 O O . THR A 1 190 ? 8.640 -1.048 44.114 1.00 26.05 190 THR A O 1
ATOM 1465 N N . ARG A 1 191 ? 6.749 -1.550 45.218 1.00 23.27 191 ARG A N 1
ATOM 1466 C CA . ARG A 1 191 ? 6.930 -0.513 46.244 1.00 23.27 191 ARG A CA 1
ATOM 1467 C C . ARG A 1 191 ? 6.374 -0.951 47.610 1.00 23.27 191 ARG A C 1
ATOM 1469 O O . ARG A 1 191 ? 5.252 -1.446 47.668 1.00 23.27 191 ARG A O 1
ATOM 1476 N N . PRO A 1 192 ? 7.130 -0.799 48.718 1.00 31.12 192 PRO A N 1
ATOM 1477 C CA . PRO A 1 192 ? 6.826 -1.496 49.970 1.00 31.12 192 PRO A CA 1
ATOM 1478 C C . PRO A 1 192 ? 6.007 -0.669 50.975 1.00 31.12 192 PRO A C 1
ATOM 1480 O O . PRO A 1 192 ? 6.154 0.552 51.062 1.00 31.12 192 PRO A O 1
ATOM 1483 N N . LYS A 1 193 ? 5.252 -1.355 51.849 1.00 28.16 193 LYS A N 1
ATOM 1484 C CA . LYS A 1 193 ? 4.774 -0.816 53.137 1.00 28.16 193 LYS A CA 1
ATOM 1485 C C . LYS A 1 193 ? 4.903 -1.836 54.286 1.00 28.16 193 LYS A C 1
ATOM 1487 O O . LYS A 1 193 ? 4.200 -2.832 54.325 1.00 28.16 193 LYS A O 1
ATOM 1492 N N . ARG A 1 194 ? 5.824 -1.509 55.202 1.00 25.41 194 ARG A N 1
ATOM 1493 C CA . ARG A 1 194 ? 5.942 -1.816 56.651 1.00 25.41 194 ARG A CA 1
ATOM 1494 C C . ARG A 1 194 ? 5.082 -2.939 57.295 1.00 25.41 194 ARG A C 1
ATOM 1496 O O . ARG A 1 194 ? 3.873 -2.802 57.421 1.00 25.41 194 ARG A O 1
ATOM 1503 N N . PHE A 1 195 ? 5.791 -3.930 57.860 1.00 26.58 195 PHE A N 1
ATOM 1504 C CA . PHE A 1 195 ? 5.739 -4.445 59.261 1.00 26.58 195 PHE A CA 1
ATOM 1505 C C . PHE A 1 195 ? 4.836 -3.647 60.249 1.00 26.58 195 PHE A C 1
ATOM 1507 O O . PHE A 1 195 ? 4.888 -2.419 60.198 1.00 26.58 195 PHE A O 1
ATOM 1514 N N . SER A 1 196 ? 4.089 -4.181 61.236 1.00 30.12 196 SER A N 1
ATOM 1515 C CA . SER A 1 196 ? 3.725 -5.534 61.760 1.00 30.12 196 SER A CA 1
ATOM 1516 C C . SER A 1 196 ? 2.539 -5.354 62.767 1.00 30.12 196 SER A C 1
ATOM 1518 O O . SER A 1 196 ? 2.172 -4.211 63.031 1.00 30.12 196 SER A O 1
ATOM 1520 N N . GLY A 1 197 ? 1.859 -6.335 63.395 1.00 26.50 197 GLY A N 1
ATOM 1521 C CA . GLY A 1 197 ? 1.864 -7.814 63.342 1.00 26.50 197 GLY A CA 1
ATOM 1522 C C . GLY A 1 197 ? 1.958 -8.479 64.743 1.00 26.50 197 GLY A C 1
ATOM 1523 O O . GLY A 1 197 ? 3.015 -8.361 65.354 1.00 26.50 197 GLY A O 1
ATOM 1524 N N . ASP A 1 198 ? 0.919 -9.188 65.244 1.00 26.69 198 ASP A N 1
ATOM 1525 C CA . ASP A 1 198 ? 0.958 -9.952 66.526 1.00 26.69 198 ASP A CA 1
ATOM 1526 C C . ASP A 1 198 ? 0.062 -11.234 66.566 1.00 26.69 198 ASP A C 1
ATOM 1528 O O . ASP A 1 198 ? -0.994 -11.286 65.942 1.00 26.69 198 ASP A O 1
ATOM 1532 N N . ARG A 1 199 ? 0.505 -12.235 67.355 1.00 27.47 199 ARG A N 1
ATOM 1533 C CA . ARG A 1 199 ? -0.169 -13.427 67.965 1.00 27.47 199 ARG A CA 1
ATOM 1534 C C . ARG A 1 199 ? -0.995 -14.487 67.175 1.00 27.47 199 ARG A C 1
ATOM 1536 O O . ARG A 1 199 ? -2.206 -14.395 67.042 1.00 27.47 199 ARG A O 1
ATOM 1543 N N . LYS A 1 200 ? -0.345 -15.657 67.003 1.00 27.84 200 LYS A N 1
ATOM 1544 C CA . LYS A 1 200 ? -0.598 -16.954 67.713 1.00 27.84 200 LYS A CA 1
ATOM 1545 C C . LYS A 1 200 ? -1.966 -17.682 67.576 1.00 27.84 200 LYS A C 1
ATOM 1547 O O . LYS A 1 200 ? -2.886 -17.365 68.321 1.00 27.84 200 LYS A O 1
ATOM 1552 N N . SER A 1 201 ? -2.005 -18.834 66.876 1.00 27.61 201 SER A N 1
ATOM 1553 C CA . SER A 1 201 ? -2.207 -20.195 67.472 1.00 27.61 201 SER A CA 1
ATOM 1554 C C . SER A 1 201 ? -2.450 -21.351 66.461 1.00 27.61 201 SER A C 1
ATOM 1556 O O . SER A 1 201 ? -3.169 -21.170 65.493 1.00 27.61 201 SER A O 1
ATOM 1558 N N . THR A 1 202 ? -1.891 -22.535 66.788 1.00 31.44 202 THR A N 1
ATOM 1559 C CA . THR A 1 202 ? -2.313 -23.929 66.441 1.00 31.44 202 THR A CA 1
ATOM 1560 C C . THR A 1 202 ? -2.273 -24.414 64.962 1.00 31.44 202 THR A C 1
ATOM 1562 O O . THR A 1 202 ? -2.634 -23.659 64.068 1.00 31.44 202 THR A O 1
ATOM 1565 N N . PRO A 1 203 ? -1.829 -25.667 64.669 1.00 34.84 203 PRO A N 1
ATOM 1566 C CA . PRO A 1 203 ? -1.615 -26.145 63.296 1.00 34.84 203 PRO A CA 1
ATOM 1567 C C . PRO A 1 203 ? -2.737 -27.042 62.734 1.00 34.84 203 PRO A C 1
ATOM 1569 O O . PRO A 1 203 ? -3.238 -27.930 63.420 1.00 34.84 203 PRO A O 1
ATOM 1572 N N . GLU A 1 204 ? -3.007 -26.898 61.435 1.00 31.91 204 GLU A N 1
ATOM 1573 C CA . GLU A 1 204 ? -3.665 -27.899 60.578 1.00 31.91 204 GLU A CA 1
ATOM 1574 C C . GLU A 1 204 ? -2.772 -28.187 59.351 1.00 31.91 204 GLU A C 1
ATOM 1576 O O . GLU A 1 204 ? -1.967 -27.327 58.973 1.00 31.91 204 GLU A O 1
ATOM 1581 N N . PRO A 1 205 ? -2.847 -29.387 58.738 1.00 33.91 205 PRO A N 1
ATOM 1582 C CA . PRO A 1 205 ? -1.928 -29.791 57.677 1.00 33.91 205 PRO A CA 1
ATOM 1583 C C . PRO A 1 205 ? -2.280 -29.111 56.348 1.00 33.91 205 PRO A C 1
ATOM 1585 O O . PRO A 1 205 ? -3.105 -29.597 55.573 1.00 33.91 205 PRO A O 1
ATOM 1588 N N . VAL A 1 206 ? -1.624 -27.987 56.063 1.00 34.06 206 VAL A N 1
ATOM 1589 C CA . VAL A 1 206 ? -1.687 -27.353 54.742 1.00 34.06 206 VAL A CA 1
ATOM 1590 C C . VAL A 1 206 ? -0.926 -28.224 53.745 1.00 34.06 206 VAL A C 1
ATOM 1592 O O . VAL A 1 206 ? 0.264 -28.471 53.907 1.00 34.06 206 VAL A O 1
ATOM 1595 N N . SER A 1 207 ? -1.631 -28.685 52.714 1.00 31.61 207 SER A N 1
ATOM 1596 C CA . SER A 1 207 ? -1.054 -29.420 51.588 1.00 31.61 207 SER A CA 1
ATOM 1597 C C . SER A 1 207 ? 0.069 -28.611 50.933 1.00 31.61 207 SER A C 1
ATOM 1599 O O . SER A 1 207 ? -0.169 -27.480 50.507 1.00 31.61 207 SER A O 1
ATOM 1601 N N . ASP A 1 208 ? 1.252 -29.209 50.779 1.00 32.72 208 ASP A N 1
ATOM 1602 C CA . ASP A 1 208 ? 2.399 -28.606 50.091 1.00 32.72 208 ASP A CA 1
ATOM 1603 C C . ASP A 1 208 ? 2.126 -28.431 48.585 1.00 32.72 208 ASP A C 1
ATOM 1605 O O . ASP A 1 208 ? 2.585 -29.204 47.740 1.00 32.72 208 ASP A O 1
ATOM 1609 N N . THR A 1 209 ? 1.402 -27.375 48.205 1.00 35.34 209 THR A N 1
ATOM 1610 C CA . THR A 1 209 ? 1.458 -26.845 46.837 1.00 35.34 209 THR A CA 1
ATOM 1611 C C . THR A 1 209 ? 2.795 -26.147 46.632 1.00 35.34 209 THR A C 1
ATOM 1613 O O . THR A 1 209 ? 2.891 -24.920 46.671 1.00 35.34 209 THR A O 1
ATOM 1616 N N . VAL A 1 210 ? 3.832 -26.953 46.396 1.00 39.66 210 VAL A N 1
ATOM 1617 C CA . VAL A 1 210 ? 5.100 -26.493 45.829 1.00 39.66 210 VAL A CA 1
ATOM 1618 C C . VAL A 1 210 ? 4.781 -25.814 44.501 1.00 39.66 210 VAL A C 1
ATOM 1620 O O . VAL A 1 210 ? 4.395 -26.468 43.529 1.00 39.66 210 VAL A O 1
ATOM 1623 N N . ALA A 1 211 ? 4.928 -24.492 44.460 1.00 38.97 211 ALA A N 1
ATOM 1624 C CA . ALA A 1 211 ? 4.881 -23.737 43.221 1.00 38.97 211 ALA A CA 1
ATOM 1625 C C . ALA A 1 211 ? 6.117 -24.108 42.392 1.00 38.97 211 ALA A C 1
ATOM 1627 O O . ALA A 1 211 ? 7.191 -23.539 42.566 1.00 38.97 211 ALA A O 1
ATOM 1628 N N . VAL A 1 212 ? 5.968 -25.109 41.522 1.00 36.25 212 VAL A N 1
ATOM 1629 C CA . VAL A 1 212 ? 6.995 -25.464 40.543 1.00 36.25 212 VAL A CA 1
ATOM 1630 C C . VAL A 1 212 ? 7.132 -24.293 39.581 1.00 36.25 212 VAL A C 1
ATOM 1632 O O . VAL A 1 212 ? 6.256 -24.055 38.748 1.00 36.25 212 VAL A O 1
ATOM 1635 N N . GLU A 1 213 ? 8.241 -23.570 39.702 1.00 37.00 213 GLU A N 1
ATOM 1636 C CA . GLU A 1 213 ? 8.684 -22.601 38.710 1.00 37.00 213 GLU A CA 1
ATOM 1637 C C . GLU A 1 213 ? 8.979 -23.364 37.413 1.00 37.00 213 GLU A C 1
ATOM 1639 O O . GLU A 1 213 ? 10.009 -24.019 37.262 1.00 37.00 213 GLU A O 1
ATOM 1644 N N . GLN A 1 214 ? 8.000 -23.377 36.505 1.00 38.00 214 GLN A N 1
ATOM 1645 C CA . GLN A 1 214 ? 8.120 -24.065 35.227 1.00 38.00 214 GLN A CA 1
ATOM 1646 C C . GLN A 1 214 ? 9.102 -23.303 34.338 1.00 38.00 214 GLN A C 1
ATOM 1648 O O . GLN A 1 214 ? 8.720 -22.352 33.652 1.00 38.00 214 GLN A O 1
ATOM 1653 N N . GLU A 1 215 ? 10.352 -23.771 34.289 1.00 37.78 215 GLU A N 1
ATOM 1654 C CA . GLU A 1 215 ? 11.212 -23.499 33.140 1.00 37.78 215 GLU A CA 1
ATOM 1655 C C . GLU A 1 215 ? 10.429 -23.843 31.859 1.00 37.78 215 GLU A C 1
ATOM 1657 O O . GLU A 1 215 ? 9.810 -24.915 31.781 1.00 37.78 215 GLU A O 1
ATOM 1662 N N . PRO A 1 216 ? 10.394 -22.955 30.848 1.00 50.16 216 PRO A N 1
ATOM 1663 C CA . PRO A 1 216 ? 9.648 -23.223 29.631 1.00 50.16 216 PRO A CA 1
ATOM 1664 C C . PRO A 1 216 ? 10.230 -24.462 28.948 1.00 50.16 216 PRO A C 1
ATOM 1666 O O . PRO A 1 216 ? 11.400 -24.470 28.561 1.00 50.16 216 PRO A O 1
ATOM 1669 N N . LEU A 1 217 ? 9.391 -25.495 28.801 1.00 56.09 217 LEU A N 1
ATOM 1670 C CA . LEU A 1 217 ? 9.740 -26.774 28.175 1.00 56.09 217 LEU A CA 1
ATOM 1671 C C . LEU A 1 217 ? 10.579 -26.551 26.902 1.00 56.09 217 LEU A C 1
ATOM 1673 O O . LEU A 1 217 ? 10.198 -25.714 26.075 1.00 56.09 217 LEU A O 1
ATOM 1677 N N . PRO A 1 218 ? 11.685 -27.296 26.705 1.00 63.00 218 PRO A N 1
ATOM 1678 C CA . PRO A 1 218 ? 12.560 -27.094 25.558 1.00 63.00 218 PRO A CA 1
ATOM 1679 C C . PRO A 1 218 ? 11.773 -27.285 24.258 1.00 63.00 218 PRO A C 1
ATOM 1681 O O . PRO A 1 218 ? 11.290 -28.379 23.958 1.00 63.00 218 PRO A O 1
ATOM 1684 N N . LEU A 1 219 ? 11.635 -26.194 23.497 1.00 71.25 219 LEU A N 1
ATOM 1685 C CA . LEU A 1 219 ? 10.835 -26.154 22.274 1.00 71.25 219 LEU A CA 1
ATOM 1686 C C . LEU A 1 219 ? 11.293 -27.243 21.298 1.00 71.25 219 LEU A C 1
ATOM 1688 O O . LEU A 1 219 ? 12.460 -27.300 20.903 1.00 71.25 219 LEU A O 1
ATOM 1692 N N . THR A 1 220 ? 10.359 -28.089 20.868 1.00 81.06 220 THR A N 1
ATOM 1693 C CA . THR A 1 220 ? 10.635 -29.141 19.882 1.00 81.06 220 THR A CA 1
ATOM 1694 C C . THR A 1 220 ? 11.102 -28.511 18.566 1.00 81.06 220 THR A C 1
ATOM 1696 O O . THR A 1 220 ? 10.657 -27.419 18.210 1.00 81.06 220 THR A O 1
ATOM 1699 N N . ARG A 1 221 ? 11.945 -29.199 17.780 1.00 80.69 221 ARG A N 1
ATOM 1700 C CA . ARG A 1 221 ? 12.433 -28.687 16.481 1.00 80.69 221 ARG A CA 1
ATOM 1701 C C . ARG A 1 221 ? 11.294 -28.170 15.594 1.00 80.69 221 ARG A C 1
ATOM 1703 O O . ARG A 1 221 ? 11.355 -27.027 15.144 1.00 80.69 221 ARG A O 1
ATOM 1710 N N . ALA A 1 222 ? 10.217 -28.942 15.441 1.00 79.75 222 ALA A N 1
ATOM 1711 C CA . ALA A 1 222 ? 9.019 -28.531 14.706 1.00 79.75 222 ALA A CA 1
ATOM 1712 C C . ALA A 1 222 ? 8.368 -27.234 15.245 1.00 79.75 222 ALA A C 1
ATOM 1714 O O . ALA A 1 222 ? 7.869 -26.427 14.464 1.00 79.75 222 ALA A O 1
ATOM 1715 N N . GLN A 1 223 ? 8.417 -26.970 16.556 1.00 81.44 223 GLN A N 1
ATOM 1716 C CA . GLN A 1 223 ? 7.910 -25.725 17.153 1.00 81.44 223 GLN A CA 1
ATOM 1717 C C . GLN A 1 223 ? 8.817 -24.525 16.840 1.00 81.44 223 GLN A C 1
ATOM 1719 O O . GLN A 1 223 ? 8.308 -23.437 16.576 1.00 81.44 223 GLN A O 1
ATOM 1724 N N . ILE A 1 224 ? 10.141 -24.717 16.796 1.00 83.12 224 ILE A N 1
ATOM 1725 C CA . ILE A 1 224 ? 11.103 -23.681 16.376 1.00 83.12 224 ILE A CA 1
ATOM 1726 C C . ILE A 1 224 ? 10.878 -23.323 14.898 1.00 83.12 224 ILE A C 1
ATOM 1728 O O . ILE A 1 224 ? 10.761 -22.143 14.556 1.00 83.12 224 ILE A O 1
ATOM 1732 N N . TRP A 1 225 ? 10.733 -24.330 14.028 1.00 80.38 225 TRP A N 1
ATOM 1733 C CA . TRP A 1 225 ? 10.373 -24.131 12.619 1.00 80.38 225 TRP A CA 1
ATOM 1734 C C . TRP A 1 225 ? 9.013 -23.435 12.473 1.00 80.38 225 TRP A C 1
ATOM 1736 O O . TRP A 1 225 ? 8.901 -22.464 11.723 1.00 80.38 225 TRP A O 1
ATOM 1746 N N . ALA A 1 226 ? 7.994 -23.848 13.234 1.00 81.19 226 ALA A N 1
ATOM 1747 C CA . ALA A 1 226 ? 6.679 -23.211 13.222 1.00 81.19 226 ALA A CA 1
ATOM 1748 C C . ALA A 1 226 ? 6.740 -21.739 13.670 1.00 81.19 226 ALA A C 1
ATOM 1750 O O . ALA A 1 226 ? 6.132 -20.877 13.035 1.00 81.19 226 ALA A O 1
ATOM 1751 N N . ALA A 1 227 ? 7.508 -21.422 14.716 1.00 81.94 227 ALA A N 1
ATOM 1752 C CA . ALA A 1 227 ? 7.714 -20.051 15.177 1.00 81.94 227 ALA A CA 1
ATOM 1753 C C . ALA A 1 227 ? 8.419 -19.191 14.113 1.00 81.94 227 ALA A C 1
ATOM 1755 O O . ALA A 1 227 ? 7.979 -18.073 13.833 1.00 81.94 227 ALA A O 1
ATOM 1756 N N . PHE A 1 228 ? 9.462 -19.723 13.465 1.00 84.31 228 PHE A N 1
ATOM 1757 C CA . PHE A 1 228 ? 10.170 -19.041 12.380 1.00 84.31 228 PHE A CA 1
ATOM 1758 C C . PHE A 1 228 ? 9.264 -18.772 11.168 1.00 84.31 228 PHE A C 1
ATOM 1760 O O . PHE A 1 228 ? 9.211 -17.639 10.682 1.00 84.31 228 PHE A O 1
ATOM 1767 N N . ILE A 1 229 ? 8.516 -19.780 10.707 1.00 83.81 229 ILE A N 1
ATOM 1768 C CA . ILE A 1 229 ? 7.586 -19.655 9.575 1.00 83.81 229 ILE A CA 1
ATOM 1769 C C . ILE A 1 229 ? 6.461 -18.669 9.921 1.00 83.81 229 ILE A C 1
ATOM 1771 O O . ILE A 1 229 ? 6.156 -17.786 9.126 1.00 83.81 229 ILE A O 1
ATOM 1775 N N . ASN A 1 230 ? 5.872 -18.752 11.119 1.00 85.75 230 ASN A N 1
ATOM 1776 C CA . ASN A 1 230 ? 4.782 -17.864 11.530 1.00 85.75 230 ASN A CA 1
ATOM 1777 C C . ASN A 1 230 ? 5.215 -16.392 11.672 1.00 85.75 230 ASN A C 1
ATOM 1779 O O . ASN A 1 230 ? 4.415 -15.495 11.384 1.00 85.75 230 ASN A O 1
ATOM 1783 N N . ARG A 1 231 ? 6.466 -16.150 12.097 1.00 85.00 231 ARG A N 1
ATOM 1784 C CA . ARG A 1 231 ? 7.085 -14.817 12.189 1.00 85.00 231 ARG A CA 1
ATOM 1785 C C . ARG A 1 231 ? 7.374 -14.212 10.814 1.00 85.00 231 ARG A C 1
ATOM 1787 O O . ARG A 1 231 ? 7.191 -13.013 10.640 1.00 85.00 231 ARG A O 1
ATOM 1794 N N . ASN A 1 232 ? 7.814 -15.027 9.856 1.00 87.69 232 ASN A N 1
ATOM 1795 C CA . ASN A 1 232 ? 8.205 -14.578 8.517 1.00 87.69 232 ASN A CA 1
ATOM 1796 C C . ASN A 1 232 ? 7.133 -14.852 7.445 1.00 87.69 232 ASN A C 1
ATOM 1798 O O . ASN A 1 232 ? 7.438 -14.770 6.258 1.00 87.69 232 ASN A O 1
ATOM 1802 N N . LEU A 1 233 ? 5.891 -15.170 7.839 1.00 87.94 233 LEU A N 1
ATOM 1803 C CA . LEU A 1 233 ? 4.841 -15.651 6.930 1.00 87.94 233 LEU A CA 1
ATOM 1804 C C . LEU A 1 233 ? 4.603 -14.694 5.758 1.00 87.94 233 LEU A C 1
ATOM 1806 O O . LEU A 1 233 ? 4.532 -15.147 4.618 1.00 87.94 233 LEU A O 1
ATOM 1810 N N . ASP A 1 234 ? 4.535 -13.387 6.018 1.00 88.38 234 ASP A N 1
ATOM 1811 C CA . ASP A 1 234 ? 4.318 -12.379 4.974 1.00 88.38 234 ASP A CA 1
ATOM 1812 C C . ASP A 1 234 ? 5.475 -12.383 3.957 1.00 88.38 234 ASP A C 1
ATOM 1814 O O . ASP A 1 234 ? 5.245 -12.488 2.754 1.00 88.38 234 ASP A O 1
ATOM 1818 N N . ILE A 1 235 ? 6.726 -12.359 4.438 1.00 91.81 235 ILE A N 1
ATOM 1819 C CA . ILE A 1 235 ? 7.941 -12.371 3.603 1.00 91.81 235 ILE A CA 1
ATOM 1820 C C . ILE A 1 235 ? 8.018 -13.658 2.776 1.00 91.81 235 ILE A C 1
ATOM 1822 O O . ILE A 1 235 ? 8.268 -13.601 1.576 1.00 91.81 235 ILE A O 1
ATOM 1826 N N . LEU A 1 236 ? 7.760 -14.815 3.393 1.00 92.12 236 LEU A N 1
ATOM 1827 C CA . LEU A 1 236 ? 7.737 -16.106 2.702 1.00 92.12 236 LEU A CA 1
ATOM 1828 C C . LEU A 1 236 ? 6.635 -16.150 1.638 1.00 92.12 236 LEU A C 1
ATOM 1830 O O . LEU A 1 236 ? 6.878 -16.626 0.534 1.00 92.12 236 LEU A O 1
ATOM 1834 N N . THR A 1 237 ? 5.449 -15.611 1.929 1.00 91.50 237 THR A N 1
ATOM 1835 C CA . THR A 1 237 ? 4.324 -15.614 0.983 1.00 91.50 237 THR A CA 1
ATOM 1836 C C . THR A 1 237 ? 4.610 -14.716 -0.219 1.00 91.50 237 THR A C 1
ATOM 1838 O O . THR A 1 237 ? 4.489 -15.169 -1.355 1.00 91.50 237 THR A O 1
ATOM 1841 N N . TYR A 1 238 ? 5.073 -13.480 -0.004 1.00 93.94 238 TYR A N 1
ATOM 1842 C CA . TYR A 1 238 ? 5.473 -12.604 -1.111 1.00 93.94 238 TYR A CA 1
ATOM 1843 C C . TYR A 1 238 ? 6.708 -13.128 -1.859 1.00 93.94 238 TYR A C 1
ATOM 1845 O O . TYR A 1 238 ? 6.784 -12.949 -3.070 1.00 93.94 238 TYR A O 1
ATOM 1853 N N . GLY A 1 239 ? 7.625 -13.831 -1.185 1.00 95.88 239 GLY A N 1
ATOM 1854 C CA . GLY A 1 239 ? 8.769 -14.509 -1.804 1.00 95.88 239 GLY A CA 1
ATOM 1855 C C . GLY A 1 239 ? 8.357 -15.656 -2.728 1.00 95.88 239 GLY A C 1
ATOM 1856 O O . GLY A 1 239 ? 8.853 -15.753 -3.849 1.00 95.88 239 GLY A O 1
ATOM 1857 N N . VAL A 1 240 ? 7.397 -16.481 -2.300 1.00 95.19 240 VAL A N 1
ATOM 1858 C CA . VAL A 1 240 ? 6.804 -17.547 -3.124 1.00 95.19 240 VAL A CA 1
ATOM 1859 C C . VAL A 1 240 ? 6.059 -16.956 -4.323 1.00 95.19 240 VAL A C 1
ATOM 1861 O O . VAL A 1 240 ? 6.276 -17.408 -5.444 1.00 95.19 240 VAL A O 1
ATOM 1864 N N . ILE A 1 241 ? 5.242 -15.914 -4.133 1.00 95.50 241 ILE A N 1
ATOM 1865 C CA . ILE A 1 241 ? 4.542 -15.257 -5.251 1.00 95.50 241 ILE A CA 1
ATOM 1866 C C . ILE A 1 241 ? 5.556 -14.623 -6.217 1.00 95.50 241 ILE A C 1
ATOM 1868 O O . ILE A 1 241 ? 5.428 -14.814 -7.422 1.00 95.50 241 ILE A O 1
ATOM 1872 N N . PHE A 1 242 ? 6.593 -13.937 -5.727 1.00 96.19 242 PHE A N 1
ATOM 1873 C CA . PHE A 1 242 ? 7.657 -13.366 -6.562 1.00 96.19 242 PHE A CA 1
ATOM 1874 C C . PHE A 1 242 ? 8.357 -14.434 -7.416 1.00 96.19 242 PHE A C 1
ATOM 1876 O O . PHE A 1 242 ? 8.468 -14.270 -8.631 1.00 96.19 242 PHE A O 1
ATOM 1883 N N . LEU A 1 243 ? 8.785 -15.542 -6.801 1.00 96.06 243 LEU A N 1
ATOM 1884 C CA . LEU A 1 243 ? 9.583 -16.571 -7.469 1.00 96.06 243 LEU A CA 1
ATOM 1885 C C . LEU A 1 243 ? 8.763 -17.463 -8.415 1.00 96.06 243 LEU A C 1
ATOM 1887 O O . LEU A 1 243 ? 9.214 -17.743 -9.521 1.00 96.06 243 LEU A O 1
ATOM 1891 N N . PHE A 1 244 ? 7.572 -17.906 -8.001 1.00 96.12 244 PHE A N 1
ATOM 1892 C CA . PHE A 1 244 ? 6.772 -18.885 -8.753 1.00 96.12 244 PHE A CA 1
ATOM 1893 C C . PHE A 1 244 ? 5.686 -18.266 -9.642 1.00 96.12 244 PHE A C 1
ATOM 1895 O O . PHE A 1 244 ? 5.188 -18.946 -10.534 1.00 96.12 244 PHE A O 1
ATOM 1902 N N . ILE A 1 245 ? 5.308 -17.002 -9.421 1.00 95.06 245 ILE A N 1
ATOM 1903 C CA . ILE A 1 245 ? 4.286 -16.309 -10.224 1.00 95.06 245 ILE A CA 1
ATOM 1904 C C . ILE A 1 245 ? 4.895 -15.082 -10.908 1.00 95.06 245 ILE A C 1
ATOM 1906 O O . ILE A 1 245 ? 4.805 -14.958 -12.125 1.00 95.06 245 ILE A O 1
ATOM 1910 N N . GLY A 1 246 ? 5.570 -14.209 -10.157 1.00 93.25 246 GLY A N 1
ATOM 1911 C CA . GLY A 1 246 ? 6.173 -12.974 -10.658 1.00 93.25 246 GLY A CA 1
ATOM 1912 C C . GLY A 1 246 ? 7.167 -13.211 -11.792 1.00 93.25 246 GLY A C 1
ATOM 1913 O O . GLY A 1 246 ? 6.936 -12.759 -12.913 1.00 93.25 246 GLY A O 1
ATOM 1914 N N . ILE A 1 247 ? 8.252 -13.936 -11.511 1.00 94.88 247 ILE A N 1
ATOM 1915 C CA . ILE A 1 247 ? 9.313 -14.224 -12.486 1.00 94.88 247 ILE A CA 1
ATOM 1916 C C . ILE A 1 247 ? 8.761 -14.954 -13.733 1.00 94.88 247 ILE A C 1
ATOM 1918 O O . ILE A 1 247 ? 8.979 -14.442 -14.834 1.00 94.88 247 ILE A O 1
ATOM 1922 N N . PRO A 1 248 ? 8.003 -16.069 -13.627 1.00 95.62 248 PRO A N 1
ATOM 1923 C CA . PRO A 1 248 ? 7.470 -16.752 -14.807 1.00 95.62 248 PRO A CA 1
ATOM 1924 C C . PRO A 1 248 ? 6.517 -15.888 -15.636 1.00 95.62 248 PRO A C 1
ATOM 1926 O O . PRO A 1 248 ? 6.660 -15.843 -16.854 1.00 95.62 248 PRO A O 1
ATOM 1929 N N . VAL A 1 249 ? 5.589 -15.152 -15.010 1.00 94.88 249 VAL A N 1
ATOM 1930 C CA . VAL A 1 249 ? 4.665 -14.269 -15.745 1.00 94.88 249 VAL A CA 1
ATOM 1931 C C . VAL A 1 249 ? 5.431 -13.160 -16.467 1.00 94.88 249 VAL A C 1
ATOM 1933 O O . VAL A 1 249 ? 5.132 -12.887 -17.632 1.00 94.88 249 VAL A O 1
ATOM 1936 N N . TYR A 1 250 ? 6.446 -12.567 -15.833 1.00 94.25 250 TYR A N 1
ATOM 1937 C CA . TYR A 1 250 ? 7.237 -11.496 -16.439 1.00 94.25 250 TYR A CA 1
ATOM 1938 C C . TYR A 1 250 ? 7.994 -11.948 -17.691 1.00 94.25 250 TYR A C 1
ATOM 1940 O O . TYR A 1 250 ? 7.906 -11.277 -18.718 1.00 94.25 250 TYR A O 1
ATOM 1948 N N . TYR A 1 251 ? 8.691 -13.087 -17.638 1.00 93.38 251 TYR A N 1
ATOM 1949 C CA . TYR A 1 251 ? 9.471 -13.568 -18.784 1.00 93.38 251 TYR A CA 1
ATOM 1950 C C . TYR A 1 251 ? 8.630 -14.303 -19.841 1.00 93.38 251 TYR A C 1
ATOM 1952 O O . TYR A 1 251 ? 9.000 -14.271 -21.010 1.00 93.38 251 TYR A O 1
ATOM 1960 N N . ALA A 1 252 ? 7.493 -14.915 -19.481 1.00 93.94 252 ALA A N 1
ATOM 1961 C CA . ALA A 1 252 ? 6.636 -15.626 -20.440 1.00 93.94 252 ALA A CA 1
ATOM 1962 C C . ALA A 1 252 ? 5.602 -14.727 -21.143 1.00 93.94 252 ALA A C 1
ATOM 1964 O O . ALA A 1 252 ? 5.341 -14.907 -22.328 1.00 93.94 252 ALA A O 1
ATOM 1965 N N . THR A 1 253 ? 4.993 -13.773 -20.427 1.00 91.50 253 THR A N 1
ATOM 1966 C CA . THR A 1 253 ? 3.919 -12.906 -20.970 1.00 91.50 253 THR A CA 1
ATOM 1967 C C . THR A 1 253 ? 4.364 -11.468 -21.206 1.00 91.50 253 THR A C 1
ATOM 1969 O O . THR A 1 253 ? 3.679 -10.695 -21.869 1.00 91.50 253 THR A O 1
ATOM 1972 N N . GLY A 1 254 ? 5.493 -11.077 -20.616 1.00 88.75 254 GLY A N 1
ATOM 1973 C CA . GLY A 1 254 ? 5.979 -9.708 -20.628 1.00 88.75 254 GLY A CA 1
ATOM 1974 C C . GLY A 1 254 ? 5.348 -8.775 -19.590 1.00 88.75 254 GLY A C 1
ATOM 1975 O O . GLY A 1 254 ? 5.821 -7.643 -19.467 1.00 88.75 254 GLY A O 1
ATOM 1976 N N . TYR A 1 255 ? 4.329 -9.215 -18.840 1.00 92.44 255 TYR A N 1
ATOM 1977 C CA . TYR A 1 255 ? 3.602 -8.378 -17.884 1.00 92.44 255 TYR A CA 1
ATOM 1978 C C . TYR A 1 255 ? 4.403 -8.141 -16.591 1.00 92.44 255 TYR A C 1
ATOM 1980 O O . TYR A 1 255 ? 4.695 -9.067 -15.835 1.00 92.44 255 TYR A O 1
ATOM 1988 N N . ALA A 1 256 ? 4.764 -6.881 -16.332 1.00 91.81 256 ALA A N 1
ATOM 1989 C CA . ALA A 1 256 ? 5.710 -6.505 -15.277 1.00 91.81 256 ALA A CA 1
ATOM 1990 C C . ALA A 1 256 ? 5.109 -6.379 -13.866 1.00 91.81 256 ALA A C 1
ATOM 1992 O O . ALA A 1 256 ? 5.835 -6.517 -12.880 1.00 91.81 256 ALA A O 1
ATOM 1993 N N . MET A 1 257 ? 3.798 -6.148 -13.738 1.00 94.38 257 MET A N 1
ATOM 1994 C CA . MET A 1 257 ? 3.181 -5.842 -12.442 1.00 94.38 257 MET A CA 1
ATOM 1995 C C . MET A 1 257 ? 3.423 -6.916 -11.367 1.00 94.38 257 MET A C 1
ATOM 1997 O O . MET A 1 257 ? 3.871 -6.534 -10.286 1.00 94.38 257 MET A O 1
ATOM 2001 N N . PRO A 1 258 ? 3.223 -8.232 -11.608 1.00 95.12 258 PRO A N 1
ATOM 2002 C CA . PRO A 1 258 ? 3.316 -9.221 -10.532 1.00 95.12 258 PRO A CA 1
ATOM 2003 C C . PRO A 1 258 ? 4.727 -9.336 -9.944 1.00 95.12 258 PRO A C 1
ATOM 2005 O O . PRO A 1 258 ? 4.874 -9.461 -8.726 1.00 95.12 258 PRO A O 1
ATOM 2008 N N . VAL A 1 259 ? 5.768 -9.241 -10.783 1.00 95.69 259 VAL A N 1
ATOM 2009 C CA . VAL A 1 259 ? 7.166 -9.279 -10.328 1.00 95.69 259 VAL A CA 1
ATOM 2010 C C . VAL A 1 259 ? 7.570 -7.973 -9.643 1.00 95.69 259 VAL A C 1
ATOM 2012 O O . VAL A 1 259 ? 8.140 -8.007 -8.557 1.00 95.69 259 VAL A O 1
ATOM 2015 N N . GLN A 1 260 ? 7.214 -6.816 -10.210 1.00 95.81 260 GLN A N 1
ATOM 2016 C CA . GLN A 1 260 ? 7.589 -5.513 -9.656 1.00 95.81 260 GLN A CA 1
ATOM 2017 C C . GLN A 1 260 ? 6.869 -5.206 -8.331 1.00 95.81 260 GLN A C 1
ATOM 2019 O O . GLN A 1 260 ? 7.478 -4.659 -7.411 1.00 95.81 260 GLN A O 1
ATOM 2024 N N . LEU A 1 261 ? 5.590 -5.580 -8.207 1.00 96.19 261 LEU A N 1
ATOM 2025 C CA . LEU A 1 261 ? 4.788 -5.386 -6.995 1.00 96.19 261 LEU A CA 1
ATOM 2026 C C . LEU A 1 261 ? 5.336 -6.227 -5.841 1.00 96.19 261 LEU A C 1
ATOM 2028 O O . LEU A 1 261 ? 5.587 -5.706 -4.753 1.00 96.19 261 LEU A O 1
ATOM 2032 N N . THR A 1 262 ? 5.558 -7.521 -6.077 1.00 96.19 262 THR A N 1
ATOM 2033 C CA . THR A 1 262 ? 6.072 -8.423 -5.038 1.00 96.19 262 THR A CA 1
ATOM 2034 C C . THR A 1 262 ? 7.514 -8.096 -4.663 1.00 96.19 262 THR A C 1
ATOM 2036 O O . THR A 1 262 ? 7.836 -8.088 -3.475 1.00 96.19 262 THR A O 1
ATOM 2039 N N . PHE A 1 263 ? 8.354 -7.715 -5.631 1.00 96.56 263 PHE A N 1
ATOM 2040 C CA . PHE A 1 263 ? 9.715 -7.258 -5.357 1.00 96.56 263 PHE A CA 1
ATOM 2041 C C . PHE A 1 263 ? 9.753 -5.994 -4.489 1.00 96.56 263 PHE A C 1
ATOM 2043 O O . PHE A 1 263 ? 10.518 -5.945 -3.532 1.00 96.56 263 PHE A O 1
ATOM 2050 N N . ASN A 1 264 ? 8.898 -5.001 -4.756 1.00 96.12 264 ASN A N 1
ATOM 2051 C CA . ASN A 1 264 ? 8.815 -3.779 -3.949 1.00 96.12 264 ASN A CA 1
ATOM 2052 C C . ASN A 1 264 ? 8.388 -4.081 -2.496 1.00 96.12 264 ASN A C 1
ATOM 2054 O O . ASN A 1 264 ? 9.015 -3.607 -1.548 1.00 96.12 264 ASN A O 1
ATOM 2058 N N . ILE A 1 265 ? 7.397 -4.960 -2.301 1.00 95.31 265 ILE A N 1
ATOM 2059 C CA . ILE A 1 265 ? 6.982 -5.405 -0.958 1.00 95.31 265 ILE A CA 1
ATOM 2060 C C . ILE A 1 265 ? 8.140 -6.106 -0.224 1.00 95.31 265 ILE A C 1
ATOM 2062 O O . ILE A 1 265 ? 8.399 -5.811 0.945 1.00 95.31 265 ILE A O 1
ATOM 2066 N N . LEU A 1 266 ? 8.875 -6.993 -0.901 1.00 96.00 266 LEU A N 1
ATOM 2067 C CA . LEU A 1 266 ? 10.049 -7.663 -0.331 1.00 96.00 266 LEU A CA 1
ATOM 2068 C C . LEU A 1 266 ? 11.176 -6.673 -0.006 1.00 96.00 266 LEU A C 1
ATOM 2070 O O . LEU A 1 266 ? 11.735 -6.732 1.089 1.00 96.00 266 LEU A O 1
ATOM 2074 N N . ALA A 1 267 ? 11.461 -5.720 -0.897 1.00 95.25 267 ALA A N 1
ATOM 2075 C CA . ALA A 1 267 ? 12.434 -4.649 -0.687 1.00 95.25 267 ALA A CA 1
ATOM 2076 C C . ALA A 1 267 ? 12.067 -3.760 0.513 1.00 95.25 267 ALA A C 1
ATOM 2078 O O . ALA A 1 267 ? 12.946 -3.355 1.278 1.00 95.25 267 ALA A O 1
ATOM 2079 N N . TYR A 1 268 ? 10.775 -3.502 0.734 1.00 93.69 268 TYR A N 1
ATOM 2080 C CA . TYR A 1 268 ? 10.289 -2.803 1.921 1.00 93.69 268 TYR A CA 1
ATOM 2081 C C . TYR A 1 268 ? 10.513 -3.606 3.207 1.00 93.69 268 TYR A C 1
ATOM 2083 O O . TYR A 1 268 ? 11.021 -3.058 4.188 1.00 93.69 268 TYR A O 1
ATOM 2091 N N . PHE A 1 269 ? 10.198 -4.905 3.216 1.00 92.56 269 PHE A N 1
ATOM 2092 C CA . PHE A 1 269 ? 10.482 -5.758 4.374 1.00 92.56 269 PHE A CA 1
ATOM 2093 C C . PHE A 1 269 ? 11.990 -5.874 4.658 1.00 92.56 269 PHE A C 1
ATOM 2095 O O . PHE A 1 269 ? 12.383 -5.806 5.823 1.00 92.56 269 PHE A O 1
ATOM 2102 N N . ALA A 1 270 ? 12.839 -5.941 3.627 1.00 91.62 270 ALA A N 1
ATOM 2103 C CA . ALA A 1 270 ? 14.299 -5.910 3.768 1.00 91.62 270 ALA A CA 1
ATOM 2104 C C . ALA A 1 270 ? 14.803 -4.571 4.347 1.00 91.62 270 ALA A C 1
ATOM 2106 O O . ALA A 1 270 ? 15.582 -4.551 5.302 1.00 91.62 270 ALA A O 1
ATOM 2107 N N . ALA A 1 271 ? 14.307 -3.433 3.848 1.00 90.31 271 ALA A N 1
ATOM 2108 C CA . ALA A 1 271 ? 14.616 -2.121 4.427 1.00 90.31 271 ALA A CA 1
ATOM 2109 C C . ALA A 1 271 ? 14.155 -2.018 5.897 1.00 90.31 271 ALA A C 1
ATOM 2111 O O . ALA A 1 271 ? 14.811 -1.386 6.729 1.00 90.31 271 ALA A O 1
ATOM 2112 N N . GLN A 1 272 ? 13.051 -2.685 6.249 1.00 87.50 272 GLN A N 1
ATOM 2113 C CA . GLN A 1 272 ? 12.545 -2.759 7.617 1.00 87.50 272 GLN A CA 1
ATOM 2114 C C . GLN A 1 272 ? 13.286 -3.758 8.523 1.00 87.50 272 GLN A C 1
ATOM 2116 O O . GLN A 1 272 ? 13.163 -3.625 9.742 1.00 87.50 272 GLN A O 1
ATOM 2121 N N . SER A 1 273 ? 14.089 -4.694 8.005 1.00 86.62 273 SER A N 1
ATOM 2122 C CA . SER A 1 273 ? 14.908 -5.584 8.848 1.00 86.62 273 SER A CA 1
ATOM 2123 C C . SER A 1 273 ? 16.207 -4.946 9.358 1.00 86.62 273 SER A C 1
ATOM 2125 O O . SER A 1 273 ? 16.858 -5.511 10.234 1.00 86.62 273 SER A O 1
ATOM 2127 N N . LEU A 1 274 ? 16.588 -3.765 8.855 1.00 83.62 274 LEU A N 1
ATOM 2128 C CA . LEU A 1 274 ? 17.768 -3.038 9.338 1.00 83.62 274 LEU A CA 1
ATOM 2129 C C . LEU A 1 274 ? 17.650 -2.615 10.810 1.00 83.62 274 LEU A C 1
ATOM 2131 O O . LEU A 1 274 ? 16.563 -2.334 11.322 1.00 83.62 274 LEU A O 1
ATOM 2135 N N . SER A 1 275 ? 18.793 -2.516 11.494 1.00 79.88 275 SER A N 1
ATOM 2136 C CA . SER A 1 275 ? 18.821 -2.088 12.895 1.00 79.88 275 SER A CA 1
ATOM 2137 C C . SER A 1 275 ? 18.450 -0.607 13.051 1.00 79.88 275 SER A C 1
ATOM 2139 O O . SER A 1 275 ? 18.640 0.212 12.149 1.00 79.88 275 SER A O 1
ATOM 2141 N N . VAL A 1 276 ? 17.927 -0.249 14.229 1.00 77.69 276 VAL A N 1
ATOM 2142 C CA . VAL A 1 276 ? 17.370 1.088 14.519 1.00 77.69 276 VAL A CA 1
ATOM 2143 C C . VAL A 1 276 ? 18.372 2.221 14.251 1.00 77.69 276 VAL A C 1
ATOM 2145 O O . VAL A 1 276 ? 17.967 3.286 13.795 1.00 77.69 276 VAL A O 1
ATOM 2148 N N . ARG A 1 277 ? 19.677 1.977 14.447 1.00 79.56 277 ARG A N 1
ATOM 2149 C CA . ARG A 1 277 ? 20.751 2.948 14.163 1.00 79.56 277 ARG A CA 1
ATOM 2150 C C . ARG A 1 277 ? 20.782 3.365 12.688 1.00 79.56 277 ARG A C 1
ATOM 2152 O O . ARG A 1 277 ? 20.892 4.547 12.394 1.00 79.56 277 ARG A O 1
ATOM 2159 N N . TRP A 1 278 ? 20.624 2.418 11.762 1.00 77.56 278 TRP A N 1
ATOM 2160 C CA . TRP A 1 278 ? 20.602 2.714 10.325 1.00 77.56 278 TRP A CA 1
ATOM 2161 C C . TRP A 1 278 ? 19.306 3.408 9.900 1.00 77.56 278 TRP A C 1
ATOM 2163 O O . TRP A 1 278 ? 19.350 4.318 9.078 1.00 77.56 278 TRP A O 1
ATOM 2173 N N . LYS A 1 279 ? 18.167 3.053 10.513 1.00 75.12 279 LYS A N 1
ATOM 2174 C CA . LYS A 1 279 ? 16.856 3.670 10.229 1.00 75.12 279 LYS A CA 1
ATOM 2175 C C . LYS A 1 279 ? 16.759 5.156 10.594 1.00 75.12 279 LYS A C 1
ATOM 2177 O O . LYS A 1 279 ? 15.871 5.837 10.090 1.00 75.12 279 LYS A O 1
ATOM 2182 N N . GLN A 1 280 ? 17.643 5.661 11.459 1.00 74.50 280 GLN A N 1
ATOM 2183 C CA . GLN A 1 280 ? 17.726 7.093 11.778 1.00 74.50 280 GLN A CA 1
ATOM 2184 C C . GLN A 1 280 ? 18.284 7.921 10.610 1.00 74.50 280 GLN A C 1
ATOM 2186 O O . GLN A 1 280 ? 17.881 9.068 10.442 1.00 74.50 280 GLN A O 1
ATOM 2191 N N . PHE A 1 281 ? 19.169 7.338 9.794 1.00 75.38 281 PHE A N 1
ATOM 2192 C CA . PHE A 1 281 ? 19.782 8.002 8.638 1.00 75.38 281 PHE A CA 1
ATOM 2193 C C . PHE A 1 281 ? 19.105 7.616 7.317 1.00 75.38 281 PHE A C 1
ATOM 2195 O O . PHE A 1 281 ? 18.817 8.477 6.490 1.00 75.38 281 PHE A O 1
ATOM 2202 N N . LEU A 1 282 ? 18.814 6.326 7.120 1.00 76.38 282 LEU A N 1
ATOM 2203 C CA . LEU A 1 282 ? 18.127 5.817 5.937 1.00 76.38 282 LEU A CA 1
ATOM 2204 C C . LEU A 1 282 ? 16.643 5.621 6.246 1.00 76.38 282 LEU A C 1
ATOM 2206 O O . LEU A 1 282 ? 16.243 4.639 6.873 1.00 76.38 282 LEU A O 1
ATOM 2210 N N . HIS A 1 283 ? 15.813 6.540 5.751 1.00 82.50 283 HIS A N 1
ATOM 2211 C CA . HIS A 1 283 ? 14.364 6.389 5.808 1.00 82.50 283 HIS A CA 1
ATOM 2212 C C . HIS A 1 283 ? 13.938 5.102 5.065 1.00 82.50 283 HIS A C 1
ATOM 2214 O O . HIS A 1 283 ? 14.256 4.978 3.877 1.00 82.50 283 HIS A O 1
ATOM 2220 N N . PRO A 1 284 ? 13.202 4.159 5.698 1.00 84.00 284 PRO A N 1
ATOM 2221 C CA . PRO A 1 284 ? 12.919 2.851 5.100 1.00 84.00 284 PRO A CA 1
ATOM 2222 C C . PRO A 1 284 ? 12.248 2.913 3.725 1.00 84.00 284 PRO A C 1
ATOM 2224 O O . PRO A 1 284 ? 12.561 2.093 2.868 1.00 84.00 284 PRO A O 1
ATOM 2227 N N . VAL A 1 285 ? 11.391 3.915 3.478 1.00 88.12 285 VAL A N 1
ATOM 2228 C CA . VAL A 1 285 ? 10.753 4.122 2.164 1.00 88.12 285 VAL A CA 1
ATOM 2229 C C . VAL A 1 285 ? 11.801 4.424 1.090 1.00 88.12 285 VAL A C 1
ATOM 2231 O O . VAL A 1 285 ? 11.801 3.756 0.062 1.00 88.12 285 VAL A O 1
ATOM 2234 N N . LEU A 1 286 ? 12.738 5.349 1.349 1.00 88.50 286 LEU A N 1
ATOM 2235 C CA . LEU A 1 286 ? 13.771 5.750 0.380 1.00 88.50 286 LEU A CA 1
ATOM 2236 C C . LEU A 1 286 ? 14.720 4.594 0.051 1.00 88.50 286 LEU A C 1
ATOM 2238 O O . LEU A 1 286 ? 15.025 4.351 -1.118 1.00 88.50 286 LEU A O 1
ATOM 2242 N N . LEU A 1 287 ? 15.140 3.843 1.074 1.00 91.12 287 LEU A N 1
ATOM 2243 C CA . LEU A 1 287 ? 15.958 2.651 0.874 1.00 91.12 287 LEU A CA 1
ATOM 2244 C C . LEU A 1 287 ? 15.195 1.580 0.083 1.00 91.12 287 LEU A C 1
ATOM 2246 O O . LEU A 1 287 ? 15.733 1.040 -0.879 1.00 91.12 287 LEU A O 1
ATOM 2250 N N . SER A 1 288 ? 13.936 1.303 0.439 1.00 93.25 288 SER A N 1
ATOM 2251 C CA . SER A 1 288 ? 13.126 0.308 -0.272 1.00 93.25 288 SER A CA 1
ATOM 2252 C C . SER A 1 288 ? 12.895 0.677 -1.738 1.00 93.25 288 SER A C 1
ATOM 2254 O O . SER A 1 288 ? 12.993 -0.199 -2.594 1.00 93.25 288 SER A O 1
ATOM 2256 N N . SER A 1 289 ? 12.696 1.960 -2.066 1.00 93.06 289 SER A N 1
ATOM 2257 C CA . SER A 1 289 ? 12.614 2.413 -3.458 1.00 93.06 289 SER A CA 1
ATOM 2258 C C . SER A 1 289 ? 13.947 2.299 -4.195 1.00 93.06 289 SER A C 1
ATOM 2260 O O . SER A 1 289 ? 13.943 1.886 -5.348 1.00 93.06 289 SER A O 1
ATOM 2262 N N . GLY A 1 290 ? 15.083 2.586 -3.546 1.00 93.38 290 GLY A N 1
ATOM 2263 C CA . GLY A 1 290 ? 16.409 2.409 -4.151 1.00 93.38 290 GLY A CA 1
ATOM 2264 C C . GLY A 1 290 ? 16.709 0.942 -4.476 1.00 93.38 290 GLY A C 1
ATOM 2265 O O . GLY A 1 290 ? 17.094 0.624 -5.599 1.00 93.38 290 GLY A O 1
ATOM 2266 N N . ILE A 1 291 ? 16.437 0.036 -3.528 1.00 94.75 291 ILE A N 1
ATOM 2267 C CA . ILE A 1 291 ? 16.513 -1.418 -3.747 1.00 94.75 291 ILE A CA 1
ATOM 2268 C C . ILE A 1 291 ? 15.556 -1.835 -4.874 1.00 94.75 291 ILE A C 1
ATOM 2270 O O . ILE A 1 291 ? 15.953 -2.599 -5.752 1.00 94.75 291 ILE A O 1
ATOM 2274 N N . THR A 1 292 ? 14.325 -1.306 -4.880 1.00 95.69 292 THR A N 1
ATOM 2275 C CA . THR A 1 292 ? 13.323 -1.596 -5.918 1.00 95.69 292 THR A CA 1
ATOM 2276 C C . THR A 1 292 ? 13.833 -1.206 -7.303 1.00 95.69 292 THR A C 1
ATOM 2278 O O . THR A 1 292 ? 13.836 -2.068 -8.173 1.00 95.69 292 THR A O 1
ATOM 2281 N N . ILE A 1 293 ? 14.318 0.030 -7.497 1.00 94.69 293 ILE A N 1
ATOM 2282 C CA . ILE A 1 293 ? 14.874 0.519 -8.775 1.00 94.69 293 ILE A CA 1
ATOM 2283 C C . ILE A 1 293 ? 15.990 -0.408 -9.271 1.00 94.69 293 ILE A C 1
ATOM 2285 O O . ILE A 1 293 ? 15.936 -0.872 -10.406 1.00 94.69 293 ILE A O 1
ATOM 2289 N N . ILE A 1 294 ? 16.971 -0.722 -8.417 1.00 94.81 294 ILE A N 1
ATOM 2290 C CA . ILE A 1 294 ? 18.114 -1.566 -8.797 1.00 94.81 294 ILE A CA 1
ATOM 2291 C C . ILE A 1 294 ? 17.647 -2.972 -9.199 1.00 94.81 294 ILE A C 1
ATOM 2293 O O . ILE A 1 294 ? 18.078 -3.493 -10.225 1.00 94.81 294 ILE A O 1
ATOM 2297 N N . GLY A 1 295 ? 16.747 -3.591 -8.433 1.00 94.25 295 GLY A N 1
ATOM 2298 C CA . GLY A 1 295 ? 16.294 -4.950 -8.728 1.00 94.25 295 GLY A CA 1
ATOM 2299 C C . GLY A 1 295 ? 15.377 -5.056 -9.948 1.00 94.25 295 GLY A C 1
ATOM 2300 O O . GLY A 1 295 ? 15.547 -5.982 -10.739 1.00 94.25 295 GLY A O 1
ATOM 2301 N N . ILE A 1 296 ? 14.455 -4.107 -10.162 1.00 93.94 296 ILE A N 1
ATOM 2302 C CA . ILE A 1 296 ? 13.641 -4.102 -11.391 1.00 93.94 296 ILE A CA 1
ATOM 2303 C C . ILE A 1 296 ? 14.504 -3.804 -12.622 1.00 93.94 296 ILE A C 1
ATOM 2305 O O . ILE A 1 296 ? 14.266 -4.394 -13.672 1.00 93.94 296 ILE A O 1
ATOM 2309 N N . TRP A 1 297 ? 15.540 -2.969 -12.488 1.00 93.88 297 TRP A N 1
ATOM 2310 C CA . TRP A 1 297 ? 16.510 -2.720 -13.554 1.00 93.88 297 TRP A CA 1
ATOM 2311 C C . TRP A 1 297 ? 17.295 -3.984 -13.918 1.00 93.88 297 TRP A C 1
ATOM 2313 O O . TRP A 1 297 ? 17.358 -4.326 -15.093 1.00 93.88 297 TRP A O 1
ATOM 2323 N N . ILE A 1 298 ? 17.800 -4.739 -12.933 1.00 94.12 298 ILE A N 1
ATOM 2324 C CA . ILE A 1 298 ? 18.472 -6.030 -13.171 1.00 94.12 298 ILE A CA 1
ATOM 2325 C C . ILE A 1 298 ? 17.545 -7.015 -13.904 1.00 94.12 298 ILE A C 1
ATOM 2327 O O . ILE A 1 298 ? 17.971 -7.651 -14.866 1.00 94.12 298 ILE A O 1
ATOM 2331 N N . LEU A 1 299 ? 16.272 -7.116 -13.501 1.00 92.06 299 LEU A N 1
ATOM 2332 C CA . LEU A 1 299 ? 15.282 -7.956 -14.192 1.00 92.06 299 LEU A CA 1
ATOM 2333 C C . LEU A 1 299 ? 15.022 -7.490 -15.638 1.00 92.06 299 LEU A C 1
ATOM 2335 O O . LEU A 1 299 ? 14.886 -8.318 -16.535 1.00 92.06 299 LEU A O 1
ATOM 2339 N N . GLY A 1 300 ? 14.991 -6.177 -15.878 1.00 91.25 300 GLY A N 1
ATOM 2340 C CA . GLY A 1 300 ? 14.860 -5.602 -17.217 1.00 91.25 300 GLY A CA 1
ATOM 2341 C C . GLY A 1 300 ? 16.072 -5.855 -18.111 1.00 91.25 300 GLY A C 1
ATOM 2342 O O . GLY A 1 300 ? 15.902 -6.261 -19.258 1.00 91.25 300 GLY A O 1
ATOM 2343 N N . LEU A 1 301 ? 17.289 -5.712 -17.577 1.00 92.75 301 LEU A N 1
ATOM 2344 C CA . LEU A 1 301 ? 18.535 -5.980 -18.303 1.00 92.75 301 LEU A CA 1
ATOM 2345 C C . LEU A 1 301 ? 18.623 -7.434 -18.786 1.00 92.75 301 LEU A C 1
ATOM 2347 O O . LEU A 1 301 ? 19.049 -7.669 -19.912 1.00 92.75 301 LEU A O 1
ATOM 2351 N N . ILE A 1 302 ? 18.161 -8.402 -17.985 1.00 92.06 302 ILE A N 1
ATOM 2352 C CA . ILE A 1 302 ? 18.083 -9.823 -18.385 1.00 92.06 302 ILE A CA 1
ATOM 2353 C C . ILE A 1 302 ? 17.146 -10.020 -19.591 1.00 92.06 302 ILE A C 1
ATOM 2355 O O . ILE A 1 302 ? 17.359 -10.921 -20.400 1.00 92.06 302 ILE A O 1
ATOM 2359 N N . ARG A 1 303 ? 16.124 -9.168 -19.736 1.00 89.38 303 ARG A N 1
ATOM 2360 C CA . ARG A 1 303 ? 15.189 -9.161 -20.872 1.00 89.38 303 ARG A CA 1
ATOM 2361 C C . ARG A 1 303 ? 15.675 -8.316 -22.064 1.00 89.38 303 ARG A C 1
ATOM 2363 O O . ARG A 1 303 ? 15.108 -8.428 -23.146 1.00 89.38 303 ARG A O 1
ATOM 2370 N N . GLY A 1 304 ? 16.717 -7.501 -21.882 1.00 90.38 304 GLY A N 1
ATOM 2371 C CA . GLY A 1 304 ? 17.211 -6.536 -22.872 1.00 90.38 304 GLY A CA 1
ATOM 2372 C C . GLY A 1 304 ? 16.505 -5.172 -22.852 1.00 90.38 304 GLY A C 1
ATOM 2373 O O . GLY A 1 304 ? 16.689 -4.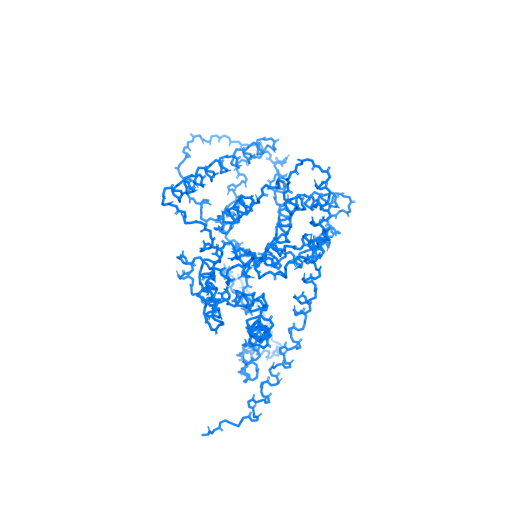388 -23.777 1.00 90.38 304 GLY A O 1
ATOM 2374 N N . ASN A 1 305 ? 15.704 -4.881 -21.823 1.00 91.19 305 ASN A N 1
ATOM 2375 C CA . ASN A 1 305 ? 14.970 -3.622 -21.671 1.00 91.19 305 ASN A CA 1
ATOM 2376 C C . ASN A 1 305 ? 15.803 -2.542 -20.962 1.00 91.19 305 ASN A C 1
ATOM 2378 O O . ASN A 1 305 ? 16.512 -2.821 -19.989 1.00 91.19 305 ASN A O 1
ATOM 2382 N N . ASN A 1 306 ? 15.642 -1.288 -21.388 1.00 92.44 306 ASN A N 1
ATOM 2383 C CA . ASN A 1 306 ? 16.262 -0.129 -20.738 1.00 92.44 306 ASN A CA 1
ATOM 2384 C C . ASN A 1 306 ? 15.544 0.264 -19.433 1.00 92.44 306 ASN A C 1
ATOM 2386 O O . ASN A 1 306 ? 14.390 -0.102 -19.202 1.00 92.44 306 ASN A O 1
ATOM 2390 N N . LEU A 1 307 ? 16.209 1.052 -18.576 1.00 89.06 307 LEU A N 1
ATOM 2391 C CA . LEU A 1 307 ? 15.640 1.501 -17.296 1.00 89.06 307 LEU A CA 1
ATOM 2392 C C . LEU A 1 307 ? 14.303 2.240 -17.482 1.00 89.06 307 LEU A C 1
ATOM 2394 O O . LEU A 1 307 ? 13.352 1.975 -16.746 1.00 89.06 307 LEU A O 1
ATOM 2398 N N . ASP A 1 308 ? 14.211 3.110 -18.487 1.00 89.44 308 ASP A N 1
ATOM 2399 C CA . ASP A 1 308 ? 13.022 3.929 -18.739 1.00 89.44 308 ASP A CA 1
ATOM 2400 C C . ASP A 1 308 ? 11.814 3.090 -19.170 1.00 89.44 308 ASP A C 1
ATOM 2402 O O . ASP A 1 308 ? 10.692 3.343 -18.737 1.00 89.44 308 ASP A O 1
ATOM 2406 N N . GLU A 1 309 ? 12.036 2.022 -19.941 1.00 90.50 309 GLU A N 1
ATOM 2407 C CA . GLU A 1 309 ? 10.990 1.065 -20.326 1.00 90.50 309 GLU A CA 1
ATOM 2408 C C . GLU A 1 309 ? 10.469 0.285 -19.111 1.00 90.50 309 GLU A C 1
ATOM 2410 O O . GLU A 1 309 ? 9.263 0.079 -18.958 1.00 90.50 309 GLU A O 1
ATOM 2415 N N . VAL A 1 310 ? 11.369 -0.124 -18.210 1.00 91.62 310 VAL A N 1
ATOM 2416 C CA . VAL A 1 310 ? 11.021 -0.840 -16.973 1.00 91.62 310 VAL A CA 1
ATOM 2417 C C . VAL A 1 310 ? 10.245 0.065 -16.010 1.00 91.62 310 VAL A C 1
ATOM 2419 O O . VAL A 1 310 ? 9.280 -0.388 -15.386 1.00 91.62 310 VAL A O 1
ATOM 2422 N N . LEU A 1 311 ? 10.638 1.338 -15.900 1.00 90.94 311 LEU A N 1
ATOM 2423 C CA . LEU A 1 311 ? 9.946 2.351 -15.098 1.00 90.94 311 LEU A CA 1
ATOM 2424 C C . LEU A 1 311 ? 8.613 2.786 -15.729 1.00 90.94 311 LEU A C 1
ATOM 2426 O O . LEU A 1 311 ? 7.641 2.996 -15.002 1.00 90.94 311 LEU A O 1
ATOM 2430 N N . GLY A 1 312 ? 8.520 2.833 -17.059 1.00 90.62 312 GLY A N 1
ATOM 2431 C CA . GLY A 1 312 ? 7.263 3.020 -17.784 1.00 90.62 312 GLY A CA 1
ATOM 2432 C C . GLY A 1 312 ? 6.285 1.867 -17.539 1.00 90.62 312 GLY A C 1
ATOM 2433 O O . GLY A 1 312 ? 5.133 2.093 -17.178 1.00 90.62 312 GLY A O 1
ATOM 2434 N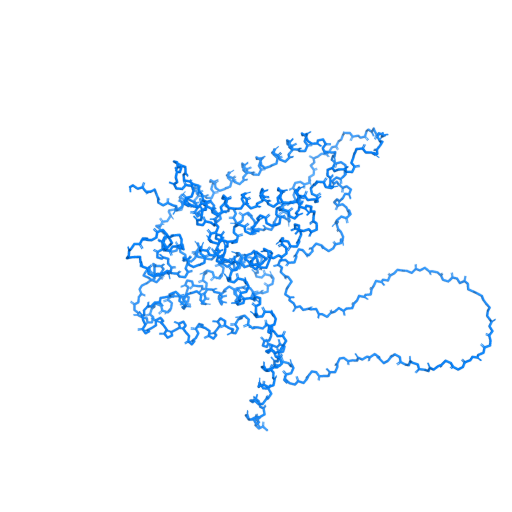 N . ALA A 1 313 ? 6.757 0.617 -17.602 1.00 91.25 313 ALA A N 1
ATOM 2435 C CA . ALA A 1 313 ? 5.956 -0.560 -17.249 1.00 91.25 313 ALA A CA 1
ATOM 2436 C C . ALA A 1 313 ? 5.546 -0.595 -15.760 1.00 91.25 313 ALA A C 1
ATOM 2438 O O . ALA A 1 313 ? 4.538 -1.209 -15.402 1.00 91.25 313 ALA A O 1
ATOM 2439 N N . TYR A 1 314 ? 6.298 0.085 -14.888 1.00 92.75 314 TYR A N 1
ATOM 2440 C CA . TYR A 1 314 ? 5.970 0.223 -13.469 1.00 92.75 314 TYR A CA 1
ATOM 2441 C C . TYR A 1 314 ? 4.805 1.194 -13.213 1.00 92.75 314 TYR A C 1
ATOM 2443 O O . TYR A 1 314 ? 4.064 1.004 -12.243 1.00 92.75 314 TYR A O 1
ATOM 2451 N N . ARG A 1 315 ? 4.596 2.199 -14.077 1.00 90.81 315 ARG A N 1
ATOM 2452 C CA . ARG A 1 315 ? 3.453 3.125 -14.015 1.00 90.81 315 ARG A CA 1
ATOM 2453 C C . ARG A 1 315 ? 2.893 3.426 -15.404 1.00 90.81 315 ARG A C 1
ATOM 2455 O O . ARG A 1 315 ? 3.325 4.343 -16.095 1.00 90.81 315 ARG A O 1
ATOM 2462 N N . THR A 1 316 ? 1.824 2.716 -15.722 1.00 88.69 316 THR A N 1
ATOM 2463 C CA . THR A 1 316 ? 1.007 2.880 -16.929 1.00 88.69 316 THR A CA 1
ATOM 2464 C C . THR A 1 316 ? -0.060 3.976 -16.802 1.00 88.69 316 THR A C 1
ATOM 2466 O O . THR A 1 316 ? -0.701 4.322 -17.787 1.00 88.69 316 THR A O 1
ATOM 2469 N N . ASN A 1 317 ? -0.234 4.552 -15.602 1.00 85.38 317 ASN A N 1
ATOM 2470 C CA . ASN A 1 317 ? -1.259 5.540 -15.231 1.00 85.38 317 ASN A CA 1
ATOM 2471 C C . ASN A 1 317 ? -2.709 5.017 -15.237 1.00 85.38 317 ASN A C 1
ATOM 2473 O O . ASN A 1 317 ? -3.641 5.802 -15.059 1.00 85.38 317 ASN A O 1
ATOM 2477 N N . THR A 1 318 ? -2.923 3.703 -15.345 1.00 84.19 318 THR A N 1
ATOM 2478 C CA . THR A 1 318 ? -4.261 3.093 -15.343 1.00 84.19 318 THR A CA 1
ATOM 2479 C C . THR A 1 318 ? -4.696 2.711 -13.926 1.00 84.19 318 THR A C 1
ATOM 2481 O O . THR A 1 318 ? -4.683 1.557 -13.499 1.00 84.19 318 THR A O 1
ATOM 2484 N N . LYS A 1 319 ? -5.067 3.732 -13.144 1.00 85.62 319 LYS A N 1
ATOM 2485 C CA . LYS A 1 319 ? -5.667 3.551 -11.811 1.00 85.62 319 LYS A CA 1
ATOM 2486 C C . LYS A 1 319 ? -7.048 2.887 -11.896 1.00 85.62 319 LYS A C 1
ATOM 2488 O O . LYS A 1 319 ? -7.718 2.968 -12.922 1.00 85.62 319 LYS A O 1
ATOM 2493 N N . TYR A 1 320 ? -7.518 2.339 -10.770 1.00 88.44 320 TYR A N 1
ATOM 2494 C CA . TYR A 1 320 ? -8.857 1.739 -10.623 1.00 88.44 320 TYR A CA 1
ATOM 2495 C C . TYR A 1 320 ? -10.010 2.587 -11.194 1.00 88.44 320 TYR A C 1
ATOM 2497 O O . TYR A 1 320 ? -10.926 2.030 -11.788 1.00 88.44 320 TYR A O 1
ATOM 2505 N N . ILE A 1 321 ? -9.940 3.920 -11.066 1.00 87.19 321 ILE A N 1
ATOM 2506 C CA . ILE A 1 321 ? -10.953 4.850 -11.589 1.00 87.19 321 ILE A CA 1
ATOM 2507 C C . ILE A 1 321 ? -11.114 4.701 -13.110 1.00 87.19 321 ILE A C 1
ATOM 2509 O O . ILE A 1 321 ? -12.233 4.516 -13.565 1.00 87.19 321 ILE A O 1
ATOM 2513 N N . ALA A 1 322 ? -10.022 4.679 -13.883 1.00 86.25 322 ALA A N 1
ATOM 2514 C CA . ALA A 1 322 ? -10.084 4.590 -15.349 1.00 86.25 322 ALA A CA 1
ATOM 2515 C C . ALA A 1 322 ? -10.733 3.275 -15.829 1.00 86.25 322 ALA A C 1
ATOM 2517 O O . ALA A 1 322 ? -11.511 3.258 -16.782 1.00 86.25 322 ALA A O 1
ATOM 2518 N N . TYR A 1 323 ? -10.472 2.173 -15.115 1.00 86.69 323 TYR A N 1
ATOM 2519 C CA . TYR A 1 323 ? -11.101 0.876 -15.380 1.00 86.69 323 TYR A CA 1
ATOM 2520 C C . TYR A 1 323 ? -12.603 0.846 -15.069 1.00 86.69 323 TYR A C 1
ATOM 2522 O O . TYR A 1 323 ? -13.334 0.078 -15.692 1.00 86.69 323 TYR A O 1
ATOM 2530 N N . TRP A 1 324 ? -13.073 1.647 -14.110 1.00 89.62 324 TRP A N 1
ATOM 2531 C CA . TRP A 1 324 ? -14.485 1.702 -13.717 1.00 89.62 324 TRP A CA 1
ATOM 2532 C C . TRP A 1 324 ? -15.280 2.805 -14.431 1.00 89.62 324 TRP A C 1
ATOM 2534 O O . TRP A 1 324 ? -16.478 2.632 -14.632 1.00 89.62 324 TRP A O 1
ATOM 2544 N N . ASP A 1 325 ? -14.619 3.867 -14.904 1.00 84.25 325 ASP A N 1
ATOM 2545 C CA . ASP A 1 325 ? -15.181 4.857 -15.839 1.00 84.25 325 ASP A CA 1
ATOM 2546 C C . ASP A 1 325 ? -15.450 4.244 -17.235 1.00 84.25 325 ASP A C 1
ATOM 2548 O O . ASP A 1 325 ? -16.150 4.833 -18.060 1.00 84.25 325 ASP A O 1
ATOM 2552 N N . GLY A 1 326 ? -14.940 3.034 -17.504 1.00 81.56 326 GLY A N 1
ATOM 2553 C CA . GLY A 1 326 ? -15.220 2.276 -18.726 1.00 81.56 326 GLY A CA 1
ATOM 2554 C C . GLY A 1 326 ? -14.383 2.695 -19.937 1.00 81.56 326 GLY A C 1
ATOM 2555 O O . GLY A 1 326 ? -14.779 2.425 -21.076 1.00 81.56 326 GLY A O 1
ATOM 2556 N N . GLU A 1 327 ? -13.233 3.340 -19.710 1.00 82.19 327 GLU A N 1
ATOM 2557 C CA . GLU A 1 327 ? -12.295 3.706 -20.772 1.00 82.19 327 GLU A CA 1
ATOM 2558 C C . GLU A 1 327 ? -11.825 2.447 -21.527 1.00 82.19 327 GLU A C 1
ATOM 2560 O O . GLU A 1 327 ? -11.383 1.452 -20.946 1.00 82.19 327 GLU A O 1
ATOM 2565 N N . ARG A 1 328 ? -11.962 2.462 -22.858 1.00 76.69 328 ARG A N 1
ATOM 2566 C CA . ARG A 1 328 ? -11.647 1.312 -23.720 1.00 76.69 328 ARG A CA 1
ATOM 2567 C C . ARG A 1 328 ? -10.184 1.361 -24.162 1.00 76.69 328 ARG A C 1
ATOM 2569 O O . ARG A 1 328 ? -9.656 2.433 -24.431 1.00 76.69 328 ARG A O 1
ATOM 2576 N N . ASN A 1 329 ? -9.571 0.186 -24.320 1.00 81.31 329 ASN A N 1
ATOM 2577 C CA . ASN A 1 329 ? -8.176 0.001 -24.757 1.00 81.31 329 ASN A CA 1
ATOM 2578 C C . ASN A 1 329 ? -7.105 0.541 -23.783 1.00 81.31 329 ASN A C 1
ATOM 2580 O O . ASN A 1 329 ? -6.027 0.952 -24.210 1.00 81.31 329 ASN A O 1
ATOM 2584 N N . LEU A 1 330 ? -7.376 0.510 -22.474 1.00 84.81 330 LEU A N 1
ATOM 2585 C CA . LEU A 1 330 ? -6.380 0.832 -21.448 1.00 84.81 330 LEU A CA 1
ATOM 2586 C C . LEU A 1 330 ? -5.225 -0.193 -21.405 1.00 84.81 330 LEU A C 1
ATOM 2588 O O . LEU A 1 330 ? -5.482 -1.399 -21.470 1.00 84.81 330 LEU A O 1
ATOM 2592 N N . PRO A 1 331 ? -3.961 0.242 -21.223 1.00 87.44 331 PRO A N 1
ATOM 2593 C CA . PRO A 1 331 ? -2.857 -0.663 -20.916 1.00 87.44 331 PRO A CA 1
ATOM 2594 C C . PRO A 1 331 ? -2.997 -1.260 -19.506 1.00 87.44 331 PRO A C 1
ATOM 2596 O O . PRO A 1 331 ? -3.396 -0.573 -18.562 1.00 87.44 331 PRO A O 1
ATOM 2599 N N . LEU A 1 332 ? -2.621 -2.537 -19.363 1.00 89.81 332 LEU A N 1
ATOM 2600 C CA . LEU A 1 332 ? -2.660 -3.291 -18.100 1.00 89.81 332 LEU A CA 1
ATOM 2601 C C . LEU A 1 332 ? -1.983 -2.522 -16.948 1.00 89.81 332 LEU A C 1
ATOM 2603 O O . LEU A 1 332 ? -0.932 -1.924 -17.174 1.00 89.81 332 LEU A O 1
ATOM 2607 N N . PRO A 1 333 ? -2.515 -2.573 -15.711 1.00 92.81 333 PRO A N 1
ATOM 2608 C CA . PRO A 1 333 ? -2.035 -1.722 -14.629 1.00 92.81 333 PRO A CA 1
ATOM 2609 C C . PRO A 1 333 ? -0.627 -2.124 -14.192 1.00 92.81 333 PRO A C 1
ATOM 2611 O O . PRO A 1 333 ? -0.347 -3.310 -13.978 1.00 92.81 333 PRO A O 1
ATOM 2614 N N . GLY A 1 334 ? 0.243 -1.128 -14.022 1.00 94.12 334 GLY A N 1
ATOM 2615 C CA . GLY A 1 334 ? 1.582 -1.286 -13.457 1.00 94.12 334 GLY A CA 1
ATOM 2616 C C . GLY A 1 334 ? 1.561 -1.478 -11.937 1.00 94.12 334 GLY A C 1
ATOM 2617 O O . GLY A 1 334 ? 0.574 -1.184 -11.256 1.00 94.12 334 GLY A O 1
ATOM 2618 N N . ALA A 1 335 ? 2.676 -1.936 -11.363 1.00 94.75 335 ALA A N 1
ATOM 2619 C CA . ALA A 1 335 ? 2.793 -2.111 -9.910 1.00 94.75 335 ALA A CA 1
ATOM 2620 C C . ALA A 1 335 ? 2.593 -0.792 -9.142 1.00 94.75 335 ALA A C 1
ATOM 2622 O O . ALA A 1 335 ? 1.919 -0.766 -8.110 1.00 94.75 335 ALA A O 1
ATOM 2623 N N . GLY A 1 336 ? 3.107 0.320 -9.674 1.00 93.25 336 GLY A N 1
ATOM 2624 C CA . GLY A 1 336 ? 2.884 1.654 -9.129 1.00 93.25 336 GLY A CA 1
ATOM 2625 C C . GLY A 1 336 ? 1.416 2.084 -9.159 1.00 93.25 336 GLY A C 1
ATOM 2626 O O . GLY A 1 336 ? 0.966 2.728 -8.216 1.00 93.25 336 GLY A O 1
ATOM 2627 N N . ASP A 1 337 ? 0.648 1.699 -10.181 1.00 93.81 337 ASP A N 1
ATOM 2628 C CA . ASP A 1 337 ? -0.784 2.020 -10.284 1.00 93.81 337 ASP A CA 1
ATOM 2629 C C . ASP A 1 337 ? -1.617 1.230 -9.262 1.00 93.81 337 ASP A C 1
ATOM 2631 O O . ASP A 1 337 ? -2.513 1.793 -8.626 1.00 93.81 337 ASP A O 1
ATOM 2635 N N . MET A 1 338 ? -1.257 -0.034 -9.010 1.00 94.94 338 MET A N 1
ATOM 2636 C CA . MET A 1 338 ? -1.847 -0.848 -7.940 1.00 94.94 338 MET A CA 1
ATOM 2637 C C . MET A 1 338 ? -1.585 -0.238 -6.556 1.00 94.94 338 MET A C 1
ATOM 2639 O O . MET A 1 338 ? -2.524 -0.021 -5.788 1.00 94.94 338 MET A O 1
ATOM 2643 N N . PHE A 1 339 ? -0.334 0.120 -6.246 1.00 95.19 339 PHE A N 1
ATOM 2644 C CA . PHE A 1 339 ? 0.008 0.784 -4.982 1.00 95.19 339 PHE A CA 1
ATOM 2645 C C . PHE A 1 339 ? -0.677 2.151 -4.831 1.00 95.19 339 PHE A C 1
ATOM 2647 O O . PHE A 1 339 ? -1.222 2.439 -3.769 1.00 95.19 339 PHE A O 1
ATOM 2654 N N . ASN A 1 340 ? -0.720 2.965 -5.892 1.00 93.00 340 ASN A N 1
ATOM 2655 C CA . ASN A 1 340 ? -1.427 4.251 -5.901 1.00 93.00 340 ASN A CA 1
ATOM 2656 C C . ASN A 1 340 ? -2.949 4.102 -5.745 1.00 93.00 340 ASN A C 1
ATOM 2658 O O . ASN A 1 340 ? -3.598 5.034 -5.277 1.00 93.00 340 ASN A O 1
ATOM 2662 N N . SER A 1 341 ? -3.522 2.966 -6.150 1.00 94.56 341 SER A N 1
ATOM 2663 C CA . SER A 1 341 ? -4.937 2.661 -5.927 1.00 94.56 341 SER A CA 1
ATOM 2664 C C . SER A 1 341 ? -5.177 2.346 -4.449 1.00 94.56 341 SER A C 1
ATOM 2666 O O . SER A 1 341 ? -6.021 2.971 -3.820 1.00 94.56 341 SER A O 1
ATOM 2668 N N . VAL A 1 342 ? -4.372 1.466 -3.840 1.00 95.12 342 VAL A N 1
ATOM 2669 C CA . VAL A 1 342 ? -4.476 1.166 -2.397 1.00 95.12 342 VAL A CA 1
ATOM 2670 C C . VAL A 1 342 ? -4.173 2.399 -1.530 1.00 95.12 342 VAL A C 1
ATOM 2672 O O . VAL A 1 342 ? -4.795 2.574 -0.482 1.00 95.12 342 VAL A O 1
ATOM 2675 N N . LEU A 1 343 ? -3.301 3.305 -1.991 1.00 94.19 343 LEU A N 1
ATOM 2676 C CA . LEU A 1 343 ? -3.048 4.596 -1.347 1.00 94.19 343 LEU A CA 1
ATOM 2677 C C . LEU A 1 343 ? -4.339 5.407 -1.146 1.00 94.19 343 LEU A C 1
ATOM 2679 O O . LEU A 1 343 ? -4.552 5.928 -0.054 1.00 94.19 343 LEU A O 1
ATOM 2683 N N . ASP A 1 344 ? -5.225 5.473 -2.147 1.00 94.19 344 ASP A N 1
ATOM 2684 C CA . ASP A 1 344 ? -6.511 6.178 -2.033 1.00 94.19 344 ASP A CA 1
ATOM 2685 C C . ASP A 1 344 ? -7.407 5.577 -0.932 1.00 94.19 344 ASP A C 1
ATOM 2687 O O . ASP A 1 344 ? -8.116 6.316 -0.247 1.00 94.19 344 ASP A O 1
ATOM 2691 N N . ALA A 1 345 ? -7.318 4.269 -0.670 1.00 95.25 345 ALA A N 1
ATOM 2692 C CA . ALA A 1 345 ? -8.007 3.647 0.462 1.00 95.25 345 ALA A CA 1
ATOM 2693 C C . ALA A 1 345 ? -7.341 3.963 1.818 1.00 95.25 345 ALA A C 1
ATOM 2695 O O . ALA A 1 345 ? -8.036 4.231 2.805 1.00 95.25 345 ALA A O 1
ATOM 2696 N N . SER A 1 346 ? -6.003 3.999 1.887 1.00 94.50 346 SER A N 1
ATOM 2697 C CA . SER A 1 346 ? -5.270 4.459 3.080 1.00 94.50 346 SER A CA 1
ATOM 2698 C C . SER A 1 346 ? -5.571 5.916 3.432 1.00 94.50 346 SER A C 1
ATOM 2700 O O . SER A 1 346 ? -5.596 6.267 4.609 1.00 94.50 346 SER A O 1
ATOM 2702 N N . ILE A 1 347 ? -5.832 6.751 2.425 1.00 92.75 347 ILE A N 1
ATOM 2703 C CA . ILE A 1 347 ? -6.237 8.147 2.590 1.00 92.75 347 ILE A CA 1
ATOM 2704 C C . ILE A 1 347 ? -7.586 8.228 3.302 1.00 92.75 347 ILE A C 1
ATOM 2706 O O . ILE A 1 347 ? -7.671 8.841 4.363 1.00 92.75 347 ILE A O 1
ATOM 2710 N N . VAL A 1 348 ? -8.619 7.555 2.786 1.00 95.00 348 VAL A N 1
ATOM 2711 C CA . VAL A 1 348 ? -9.946 7.517 3.433 1.00 95.00 348 VAL A CA 1
ATOM 2712 C C . VAL A 1 348 ? -9.857 6.960 4.854 1.00 95.00 348 VAL A C 1
ATOM 2714 O O . VAL A 1 348 ? -10.502 7.465 5.771 1.00 95.00 348 VAL A O 1
ATOM 2717 N N . SER A 1 349 ? -8.982 5.976 5.067 1.00 93.62 349 SER A N 1
ATOM 2718 C CA . SER A 1 349 ? -8.744 5.355 6.373 1.00 93.62 349 SER A CA 1
ATOM 2719 C C . SER A 1 349 ? -8.219 6.320 7.446 1.00 93.62 349 SER A C 1
ATOM 2721 O O . SER A 1 349 ? -8.439 6.065 8.629 1.00 93.62 349 SER A O 1
ATOM 2723 N N . LEU A 1 350 ? -7.604 7.456 7.081 1.00 90.81 350 LEU A N 1
ATOM 2724 C CA . LEU A 1 350 ? -7.208 8.506 8.037 1.00 90.81 350 LEU A CA 1
ATOM 2725 C C . LEU A 1 350 ? -8.412 9.162 8.740 1.00 90.81 350 LEU A C 1
ATOM 2727 O O . LEU A 1 350 ? -8.246 9.734 9.819 1.00 90.81 350 LEU A O 1
ATOM 2731 N N . ALA A 1 351 ? -9.628 9.029 8.198 1.00 89.25 351 ALA A N 1
ATOM 2732 C CA . ALA A 1 351 ? -10.847 9.477 8.867 1.00 89.25 351 ALA A CA 1
ATOM 2733 C C . ALA A 1 351 ? -11.108 8.733 10.192 1.00 89.25 351 ALA A C 1
ATOM 2735 O O . ALA A 1 351 ? -11.705 9.315 11.097 1.00 89.25 351 ALA A O 1
ATOM 2736 N N . LEU A 1 352 ? -10.652 7.479 10.345 1.00 88.19 352 LEU A N 1
ATOM 2737 C CA . LEU A 1 352 ? -10.872 6.699 11.570 1.00 88.19 352 LEU A CA 1
ATOM 2738 C C . LEU A 1 352 ? -10.128 7.248 12.796 1.00 88.19 352 LEU A C 1
ATOM 2740 O O . LEU A 1 352 ? -10.810 7.507 13.787 1.00 88.19 352 LEU A O 1
ATOM 2744 N N . PRO A 1 353 ? -8.797 7.476 12.788 1.00 85.19 353 PRO A N 1
ATOM 2745 C CA . PRO A 1 353 ? -8.133 8.106 13.927 1.00 85.19 353 PRO A CA 1
ATOM 2746 C C . PRO A 1 353 ? -8.682 9.517 14.183 1.00 85.19 353 PRO A C 1
ATOM 2748 O O . PRO A 1 353 ? -8.963 9.850 15.332 1.00 85.19 353 PRO A O 1
ATOM 2751 N N . MET A 1 354 ? -8.952 10.317 13.139 1.00 80.88 354 MET A N 1
ATOM 2752 C CA . MET A 1 354 ? -9.612 11.625 13.303 1.00 80.88 354 MET A CA 1
ATOM 2753 C C . MET A 1 354 ? -10.956 11.510 14.036 1.00 80.88 354 MET A C 1
ATOM 2755 O O . MET A 1 354 ? -11.262 12.321 14.910 1.00 80.88 354 MET A O 1
ATOM 2759 N N . PHE A 1 355 ? -11.751 10.490 13.709 1.00 83.81 355 PHE A N 1
ATOM 2760 C CA . PHE A 1 355 ? -13.004 10.198 14.390 1.00 83.81 355 PHE A CA 1
ATOM 2761 C C . PHE A 1 355 ? -12.769 9.738 15.832 1.00 83.81 355 PHE A C 1
ATOM 2763 O O . PHE A 1 355 ? -13.368 10.303 16.742 1.00 83.81 355 PHE A O 1
ATOM 2770 N N . GLN A 1 356 ? -11.904 8.753 16.074 1.00 83.06 356 GLN A N 1
ATOM 2771 C CA . GLN A 1 356 ? -11.650 8.182 17.403 1.00 83.06 356 GLN A CA 1
ATOM 2772 C C . GLN A 1 356 ? -11.169 9.250 18.405 1.00 83.06 356 GLN A C 1
ATOM 2774 O O . GLN A 1 356 ? -11.780 9.409 19.464 1.00 83.06 356 GLN A O 1
ATOM 2779 N N . TYR A 1 357 ? -10.184 10.073 18.027 1.00 75.19 357 TYR A N 1
ATOM 2780 C CA . TYR A 1 357 ? -9.629 11.129 18.886 1.00 75.19 357 TYR A CA 1
ATOM 2781 C C . TYR A 1 357 ? -10.583 12.315 19.144 1.00 75.19 357 TYR A C 1
ATOM 2783 O O . TYR A 1 357 ? -10.325 13.134 20.030 1.00 75.19 357 TYR A O 1
ATOM 2791 N N . ARG A 1 358 ? -11.733 12.413 18.454 1.00 73.62 358 ARG A N 1
ATOM 2792 C CA . ARG A 1 358 ? -12.708 13.506 18.670 1.00 73.62 358 ARG A CA 1
ATOM 2793 C C . ARG A 1 358 ? -13.247 13.558 20.104 1.00 73.62 358 ARG A C 1
ATOM 2795 O O . ARG A 1 358 ? -13.567 14.636 20.599 1.00 73.62 358 ARG A O 1
ATOM 2802 N N . HIS A 1 359 ? -13.373 12.407 20.770 1.00 59.06 359 HIS A N 1
ATOM 2803 C CA . HIS A 1 359 ? -13.874 12.352 22.143 1.00 59.06 359 HIS A CA 1
ATOM 2804 C C . HIS A 1 359 ? -12.809 12.743 23.157 1.00 59.06 359 HIS A C 1
ATOM 2806 O O . HIS A 1 359 ? -13.153 13.350 24.159 1.00 59.06 359 HIS A O 1
ATOM 2812 N N . GLU A 1 360 ? -11.533 12.481 22.891 1.00 57.53 360 GLU A N 1
ATOM 2813 C CA . GLU A 1 360 ? -10.435 12.975 23.727 1.00 57.53 360 GLU A CA 1
ATOM 2814 C C . GLU A 1 360 ? -10.296 14.497 23.595 1.00 57.53 360 GLU A C 1
ATOM 2816 O O . GLU A 1 360 ? -10.144 15.195 24.598 1.00 57.53 360 GLU A O 1
ATOM 2821 N N . LEU A 1 361 ? -10.490 15.038 22.387 1.00 54.81 361 LEU A N 1
ATOM 2822 C CA . LEU A 1 361 ? -10.622 16.481 22.158 1.00 54.81 361 LEU A CA 1
ATOM 2823 C C . LEU A 1 361 ? -11.841 17.064 22.896 1.00 54.81 361 LEU A C 1
ATOM 2825 O O . LEU A 1 361 ? -11.712 18.048 23.619 1.00 54.81 361 LEU A O 1
ATOM 2829 N N . LYS A 1 362 ? -13.023 16.439 22.799 1.00 53.91 362 LYS A N 1
ATOM 2830 C CA . LYS A 1 362 ? -14.227 16.909 23.508 1.00 53.91 362 LYS A CA 1
ATOM 2831 C C . LYS A 1 362 ? -14.094 16.792 25.034 1.00 53.91 362 LYS A C 1
ATOM 2833 O O . LYS A 1 362 ? -14.496 17.706 25.743 1.00 53.91 362 LYS A O 1
ATOM 2838 N N . ASN A 1 363 ? -13.505 15.714 25.544 1.00 49.31 363 ASN A N 1
ATOM 2839 C CA . ASN A 1 363 ? -13.364 15.445 26.979 1.00 49.31 363 ASN A CA 1
ATOM 2840 C C . ASN A 1 363 ? -12.183 16.186 27.623 1.00 49.31 363 ASN A C 1
ATOM 2842 O O . ASN A 1 363 ? -12.171 16.327 28.840 1.00 49.31 363 ASN A O 1
ATOM 2846 N N . SER A 1 364 ? -11.222 16.692 26.843 1.00 50.25 364 SER A N 1
ATOM 2847 C CA . SER A 1 364 ? -10.254 17.698 27.310 1.00 50.25 364 SER A CA 1
ATOM 2848 C C . SER A 1 364 ? -10.841 19.118 27.308 1.00 50.25 364 SER A C 1
ATOM 2850 O O . SER A 1 364 ? -10.419 19.950 28.106 1.00 50.25 364 SER A O 1
ATOM 2852 N N . LEU A 1 365 ? -11.873 19.376 26.494 1.00 46.47 365 LEU A N 1
ATOM 2853 C CA . LEU A 1 365 ? -12.648 20.624 26.484 1.00 46.47 365 LEU A CA 1
ATOM 2854 C C . LEU A 1 365 ? -13.725 20.710 27.587 1.00 46.47 365 LEU A C 1
ATOM 2856 O O . LEU A 1 365 ? -13.967 21.785 28.130 1.00 46.47 365 LEU A O 1
ATOM 2860 N N . HIS A 1 366 ? -14.380 19.600 27.938 1.00 40.75 366 HIS A N 1
ATOM 2861 C CA . HIS A 1 366 ? -15.557 19.589 28.823 1.00 40.75 366 HIS A CA 1
ATOM 2862 C C . HIS A 1 366 ? -15.358 19.680 30.366 1.00 40.75 366 HIS A C 1
ATOM 2864 O O . HIS A 1 366 ? -16.347 19.999 31.035 1.00 40.75 366 HIS A O 1
ATOM 2870 N N . PRO A 1 367 ? -14.187 19.434 31.005 1.00 47.69 367 PRO A N 1
ATOM 2871 C CA . PRO A 1 367 ? -14.115 19.375 32.476 1.00 47.69 367 PRO A CA 1
ATOM 2872 C C . PRO A 1 367 ? -14.286 20.733 33.171 1.00 47.69 367 PRO A C 1
ATOM 2874 O O . PRO A 1 367 ? -14.537 20.791 34.371 1.00 47.69 367 PRO A O 1
ATOM 2877 N N . HIS A 1 368 ? -14.121 21.839 32.442 1.00 47.03 368 HIS A N 1
ATOM 2878 C CA . HIS A 1 368 ? -13.900 23.160 33.035 1.00 47.03 368 HIS A CA 1
ATOM 2879 C C . HIS A 1 368 ? -15.156 24.017 33.256 1.00 47.03 368 HIS A C 1
ATOM 2881 O O . HIS A 1 368 ? -15.033 25.173 33.652 1.00 47.03 368 HIS A O 1
ATOM 2887 N N . TYR A 1 369 ? -16.364 23.467 33.077 1.00 41.22 369 TYR A N 1
ATOM 2888 C CA . TYR A 1 369 ? -17.597 24.198 33.410 1.00 41.22 369 TYR A CA 1
ATOM 2889 C C . TYR A 1 369 ? -17.968 24.141 34.905 1.00 41.22 369 TYR A C 1
ATOM 2891 O O . TYR A 1 369 ? -18.927 24.791 35.311 1.00 41.22 369 TYR A O 1
ATOM 2899 N N . ASN A 1 370 ? -17.256 23.364 35.740 1.00 33.56 370 ASN A N 1
ATOM 2900 C CA . ASN A 1 370 ? -17.688 23.140 37.127 1.00 33.56 370 ASN A CA 1
ATOM 2901 C C . ASN A 1 370 ? -16.562 22.994 38.177 1.00 33.56 370 ASN A C 1
ATOM 2903 O O . ASN A 1 370 ? -16.659 22.178 39.091 1.00 33.56 370 ASN A O 1
ATOM 2907 N N . SER A 1 371 ? -15.505 23.812 38.097 1.00 30.52 371 SER A N 1
ATOM 2908 C CA . SER A 1 371 ? -14.530 23.945 39.197 1.00 30.52 371 SER A CA 1
ATOM 2909 C C . SER A 1 371 ? -13.932 25.356 39.318 1.00 30.52 371 SER A C 1
ATOM 2911 O O . SER A 1 371 ? -12.891 25.673 38.751 1.00 30.52 371 SER A O 1
ATOM 2913 N N . LYS A 1 372 ? -14.637 26.186 40.095 1.00 32.41 372 LYS A N 1
ATOM 2914 C CA . LYS A 1 372 ? -14.198 27.372 40.859 1.00 32.41 372 LYS A CA 1
ATOM 2915 C C . LYS A 1 372 ? -12.840 28.019 40.515 1.00 32.41 372 LYS A C 1
ATOM 2917 O O . LYS A 1 372 ? -11.779 27.563 40.928 1.00 32.41 372 LYS A O 1
ATOM 2922 N N . CYS A 1 373 ? -12.942 29.225 39.959 1.00 37.12 373 CYS A N 1
ATOM 2923 C CA . CYS A 1 373 ? -12.344 30.453 40.501 1.00 37.12 373 CYS A CA 1
ATOM 2924 C C . CYS A 1 373 ? -11.478 30.293 41.778 1.00 37.12 373 CYS A C 1
ATOM 2926 O O . CYS A 1 373 ? -12.036 30.183 42.871 1.00 37.12 373 CYS A O 1
ATOM 2928 N N . CYS A 1 374 ? -10.141 30.375 41.652 1.00 29.38 374 CYS A N 1
ATOM 2929 C CA . CYS A 1 374 ? -9.282 31.033 42.650 1.00 29.38 374 CYS A CA 1
ATOM 2930 C C . CYS A 1 374 ? -7.842 31.321 42.152 1.00 29.38 374 CYS A C 1
ATOM 2932 O O . CYS A 1 374 ? -7.214 30.486 41.507 1.00 29.38 374 CYS A O 1
ATOM 2934 N N . SER A 1 375 ? -7.314 32.478 42.570 1.00 27.09 375 SER A N 1
ATOM 2935 C CA . SER A 1 375 ? -5.891 32.867 42.673 1.00 27.09 375 SER A CA 1
ATOM 2936 C C . SER A 1 375 ? -4.999 32.988 41.412 1.00 27.09 375 SER A C 1
ATOM 2938 O O . SER A 1 375 ? -4.322 32.055 40.992 1.00 27.09 375 SER A O 1
ATOM 2940 N N . SER A 1 376 ? -4.978 34.207 40.855 1.00 28.09 376 SER A N 1
ATOM 2941 C CA . SER A 1 376 ? -3.885 35.207 40.972 1.00 28.09 376 SER A CA 1
ATOM 2942 C C . SER A 1 376 ? -2.404 34.864 40.665 1.00 28.09 376 SER A C 1
ATOM 2944 O O . SER A 1 376 ? -1.863 33.890 41.166 1.00 28.09 376 SER A O 1
ATOM 2946 N N . HIS A 1 377 ? -1.742 35.799 39.951 1.00 27.88 377 HIS A N 1
ATOM 2947 C CA . HIS A 1 377 ? -0.291 35.989 39.697 1.00 27.88 377 HIS A CA 1
ATOM 2948 C C . HIS A 1 377 ? 0.554 34.748 39.302 1.00 27.88 377 HIS A C 1
ATOM 2950 O O . HIS A 1 377 ? 0.746 33.824 40.076 1.00 27.88 377 HIS A O 1
ATOM 2956 N N . ARG A 1 378 ? 1.288 34.750 38.179 1.00 26.97 378 ARG A N 1
ATOM 2957 C CA . ARG A 1 378 ? 2.340 35.740 37.866 1.00 26.97 378 ARG A CA 1
ATOM 2958 C C . ARG A 1 378 ? 2.731 35.682 36.377 1.00 26.97 378 ARG A C 1
ATOM 2960 O O . ARG A 1 378 ? 2.773 34.613 35.781 1.00 26.97 378 ARG A O 1
ATOM 2967 N N . PHE A 1 379 ? 3.028 36.840 35.792 1.00 31.12 379 PHE A N 1
ATOM 2968 C CA . PHE A 1 379 ? 3.351 37.018 34.372 1.00 31.12 379 PHE A CA 1
ATOM 2969 C C . PHE A 1 379 ? 4.880 37.080 34.196 1.00 31.12 379 PHE A C 1
ATOM 2971 O O . PHE A 1 379 ? 5.457 38.125 34.485 1.00 31.12 379 PHE A O 1
ATOM 2978 N N . THR A 1 380 ? 5.548 36.008 33.746 1.00 27.30 380 THR A N 1
ATOM 2979 C CA . THR A 1 380 ? 6.934 36.076 33.221 1.00 27.30 380 THR A CA 1
ATOM 2980 C C . THR A 1 380 ? 7.385 34.789 32.506 1.00 27.30 380 THR A C 1
ATOM 2982 O O . THR A 1 380 ? 6.945 33.703 32.857 1.00 27.30 380 THR A O 1
ATOM 2985 N N . PHE A 1 381 ? 8.303 34.945 31.539 1.00 24.62 381 PHE A N 1
ATOM 2986 C CA . PHE A 1 381 ? 9.044 33.915 30.777 1.00 24.62 381 PHE A CA 1
ATOM 2987 C C . PHE A 1 381 ? 8.252 32.937 29.875 1.00 24.62 381 PHE A C 1
ATOM 2989 O O . PHE A 1 381 ? 7.644 31.972 30.322 1.00 24.62 381 PHE A O 1
ATOM 2996 N N . TRP A 1 382 ? 8.374 33.144 28.554 1.00 25.69 382 TRP A N 1
ATOM 2997 C CA . TRP A 1 382 ? 7.974 32.203 27.492 1.00 25.69 382 TRP A CA 1
ATOM 2998 C C . TRP A 1 382 ? 9.058 32.112 26.402 1.00 25.69 382 TRP A C 1
ATOM 3000 O O . TRP A 1 382 ? 8.970 32.734 25.349 1.00 25.69 382 TRP A O 1
ATOM 3010 N N . LEU A 1 383 ? 10.105 31.344 26.701 1.00 28.62 383 LEU A N 1
ATOM 3011 C CA . LEU A 1 383 ? 11.175 30.845 25.822 1.00 28.62 383 LEU A CA 1
ATOM 3012 C C . LEU A 1 383 ? 11.965 29.875 26.729 1.00 28.62 383 LEU A C 1
ATOM 3014 O O . LEU A 1 383 ? 12.598 30.393 27.648 1.00 28.62 383 LEU A O 1
ATOM 3018 N N . PRO A 1 384 ? 11.905 28.525 26.586 1.00 30.22 384 PRO A N 1
ATOM 3019 C CA . PRO A 1 384 ? 11.894 27.792 25.312 1.00 30.22 384 PRO A CA 1
ATOM 3020 C C . PRO A 1 384 ? 11.110 26.442 25.321 1.00 30.22 384 PRO A C 1
ATOM 3022 O O . PRO A 1 384 ? 11.680 25.391 25.604 1.00 30.22 384 PRO A O 1
ATOM 3025 N N . THR A 1 385 ? 9.830 26.404 24.929 1.00 28.97 385 THR A N 1
ATOM 3026 C CA . THR A 1 385 ? 9.057 25.131 24.822 1.00 28.97 385 THR A CA 1
ATOM 3027 C C . THR A 1 385 ? 8.830 24.629 23.391 1.00 28.97 385 THR A C 1
ATOM 3029 O O . THR A 1 385 ? 8.514 23.457 23.189 1.00 28.97 385 THR A O 1
ATOM 3032 N N . SER A 1 386 ? 9.070 25.461 22.373 1.00 25.33 386 SER A N 1
ATOM 3033 C CA . SER A 1 386 ? 8.851 25.115 20.955 1.00 25.33 386 SER A CA 1
ATOM 3034 C C . SER A 1 386 ? 9.782 24.019 20.408 1.00 25.33 386 SER A C 1
ATOM 3036 O O . SER A 1 386 ? 9.501 23.451 19.357 1.00 25.33 386 SER A O 1
ATOM 3038 N N . LEU A 1 387 ? 10.884 23.712 21.103 1.00 26.89 387 LEU A N 1
ATOM 3039 C CA . LEU A 1 387 ? 11.880 22.716 20.683 1.00 26.89 387 LEU A CA 1
ATOM 3040 C C . LEU A 1 387 ? 11.546 21.275 21.104 1.00 26.89 387 LEU A C 1
ATOM 3042 O O . LEU A 1 387 ? 12.037 20.340 20.478 1.00 26.89 387 LEU A O 1
ATOM 3046 N N . LEU A 1 388 ? 10.693 21.072 22.116 1.00 27.59 388 LEU A N 1
ATOM 3047 C CA . LEU A 1 388 ? 10.310 19.725 22.565 1.00 27.59 388 LEU A CA 1
ATOM 3048 C C . LEU A 1 388 ? 9.179 19.122 21.718 1.00 27.59 388 LEU A C 1
ATOM 3050 O O . LEU A 1 388 ? 9.213 17.932 21.413 1.00 27.59 388 LEU A O 1
ATOM 3054 N N . PHE A 1 389 ? 8.246 19.946 21.228 1.00 27.42 389 PHE A N 1
ATOM 3055 C CA . PHE A 1 389 ? 7.156 19.483 20.356 1.00 27.42 389 PHE A CA 1
ATOM 3056 C C . PHE A 1 389 ? 7.643 18.974 18.983 1.00 27.42 389 PHE A C 1
ATOM 3058 O O . PHE A 1 389 ? 6.983 18.159 18.342 1.00 27.42 389 PHE A O 1
ATOM 3065 N N . TYR A 1 390 ? 8.838 19.393 18.547 1.00 31.78 390 TYR A N 1
ATOM 3066 C CA . TYR A 1 390 ? 9.455 18.926 17.299 1.00 31.78 390 TYR A CA 1
ATOM 3067 C C . TYR A 1 390 ? 9.918 17.456 17.362 1.00 31.78 390 TYR A C 1
ATOM 3069 O O . TYR A 1 390 ? 10.196 16.851 16.329 1.00 31.78 390 TYR A O 1
ATOM 3077 N N . ARG A 1 391 ? 9.986 16.850 18.559 1.00 26.86 391 ARG A N 1
ATOM 3078 C CA . ARG A 1 391 ? 10.471 15.472 18.755 1.00 26.86 391 ARG A CA 1
ATOM 3079 C C . ARG A 1 391 ? 9.380 14.394 18.628 1.00 26.86 391 ARG A C 1
ATOM 3081 O O . ARG A 1 391 ? 9.718 13.212 18.599 1.00 26.86 391 ARG A O 1
ATOM 3088 N N . HIS A 1 392 ? 8.101 14.781 18.541 1.00 28.83 392 HIS A N 1
ATOM 3089 C CA . HIS A 1 392 ? 6.954 13.853 18.561 1.00 28.83 392 HIS A CA 1
ATOM 3090 C C . HIS A 1 392 ? 5.883 14.068 17.479 1.00 28.83 392 HIS A C 1
ATOM 3092 O O . HIS A 1 392 ? 4.828 13.442 17.521 1.00 28.83 392 HIS A O 1
ATOM 3098 N N . ILE A 1 393 ? 6.181 14.826 16.419 1.00 29.16 393 ILE A N 1
ATOM 3099 C CA . ILE A 1 393 ? 5.510 14.578 15.135 1.00 29.16 393 ILE A CA 1
ATOM 3100 C C . ILE A 1 393 ? 6.270 13.427 14.461 1.00 29.16 393 ILE A C 1
ATOM 3102 O O . ILE A 1 393 ? 7.452 13.609 14.151 1.00 29.16 393 ILE A O 1
ATOM 3106 N N . PRO A 1 394 ? 5.659 12.252 14.208 1.00 32.53 394 PRO A N 1
ATOM 3107 C CA . PRO A 1 394 ? 6.323 11.222 13.425 1.00 32.53 394 PRO A CA 1
ATOM 3108 C C . PRO A 1 394 ? 6.624 11.802 12.042 1.00 32.53 394 PRO A C 1
ATOM 3110 O O . PRO A 1 394 ? 5.725 12.306 11.365 1.00 32.53 394 PRO A O 1
ATOM 3113 N N . SER A 1 395 ? 7.884 11.716 11.613 1.00 35.16 395 SER A N 1
ATOM 3114 C CA . SER A 1 395 ? 8.360 12.220 10.314 1.00 35.16 395 SER A CA 1
ATOM 3115 C C . SER A 1 395 ? 7.487 11.753 9.144 1.00 35.16 395 SER A C 1
ATOM 3117 O O . SER A 1 395 ? 7.294 12.494 8.184 1.00 35.16 395 SER A O 1
ATOM 3119 N N . ASN A 1 396 ? 6.871 10.576 9.275 1.00 31.97 396 ASN A N 1
ATOM 3120 C CA . ASN A 1 396 ? 5.873 10.030 8.361 1.00 31.97 396 ASN A CA 1
ATOM 3121 C C . ASN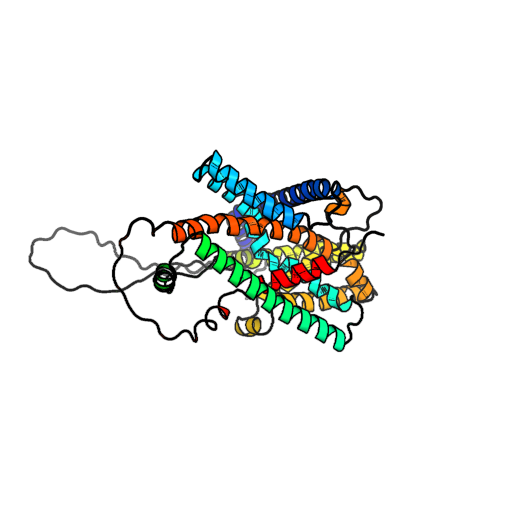 A 1 396 ? 4.700 10.986 8.068 1.00 31.97 396 ASN A C 1
ATOM 3123 O O . ASN A 1 396 ? 4.238 10.994 6.937 1.00 31.97 396 ASN A O 1
ATOM 3127 N N . PHE A 1 397 ? 4.205 11.796 9.016 1.00 30.09 397 PHE A N 1
ATOM 3128 C CA . PHE A 1 397 ? 2.994 12.615 8.809 1.00 30.09 397 PHE A CA 1
ATOM 3129 C C . PHE A 1 397 ? 3.271 13.887 7.989 1.00 30.09 397 PHE A C 1
ATOM 3131 O O . PHE A 1 397 ? 2.535 14.235 7.064 1.00 30.09 397 PHE A O 1
ATOM 3138 N N . SER A 1 398 ? 4.401 14.546 8.255 1.00 34.06 398 SER A N 1
ATOM 3139 C CA . SER A 1 398 ? 4.898 15.651 7.427 1.00 34.06 398 SER A CA 1
ATOM 3140 C C . SER A 1 398 ? 5.507 15.168 6.100 1.00 34.06 398 SER A C 1
ATOM 3142 O O . SER A 1 398 ? 5.663 15.966 5.178 1.00 34.06 398 SER A O 1
ATOM 3144 N N . PHE A 1 399 ? 5.802 13.870 5.962 1.00 37.62 399 PHE A N 1
ATOM 3145 C CA . PHE A 1 399 ? 6.150 13.207 4.698 1.00 37.62 399 PHE A CA 1
ATOM 3146 C C . PHE A 1 399 ? 4.907 12.762 3.899 1.00 37.62 399 PHE A C 1
ATOM 3148 O O . PHE A 1 399 ? 4.895 12.870 2.677 1.00 37.62 399 PHE A O 1
ATOM 3155 N N . LEU A 1 400 ? 3.827 12.370 4.581 1.00 35.34 400 LEU A N 1
ATOM 3156 C CA . LEU A 1 400 ? 2.495 12.097 4.026 1.00 35.34 400 LEU A CA 1
ATOM 3157 C C . LEU A 1 400 ? 1.951 13.318 3.281 1.00 35.34 400 LEU A C 1
ATOM 3159 O O . LEU A 1 400 ? 1.592 13.221 2.111 1.00 35.34 400 LEU A O 1
ATOM 3163 N N . LEU A 1 401 ? 1.981 14.488 3.928 1.00 32.72 401 LEU A N 1
ATOM 3164 C CA . LEU A 1 401 ? 1.579 15.760 3.317 1.00 32.72 401 LEU A CA 1
ATOM 3165 C C . LEU A 1 401 ? 2.504 16.188 2.156 1.00 32.72 401 LEU A C 1
ATOM 3167 O O . LEU A 1 401 ? 2.018 16.741 1.170 1.00 32.72 401 LEU A O 1
ATOM 3171 N N . ARG A 1 402 ? 3.813 15.875 2.206 1.00 40.50 402 ARG A N 1
ATOM 3172 C CA . ARG A 1 402 ? 4.736 16.067 1.060 1.00 40.50 402 ARG A CA 1
ATOM 3173 C C . ARG A 1 402 ? 4.343 15.204 -0.134 1.00 40.50 402 ARG A C 1
ATOM 3175 O O . ARG A 1 402 ? 4.274 15.704 -1.253 1.00 40.50 402 ARG A O 1
ATOM 3182 N N . ALA A 1 403 ? 4.103 13.917 0.100 1.00 37.75 403 ALA A N 1
ATOM 3183 C CA . ALA A 1 403 ? 3.767 12.971 -0.953 1.00 37.75 403 ALA A CA 1
ATOM 3184 C C . ALA A 1 403 ? 2.396 13.280 -1.574 1.00 37.75 403 ALA A C 1
ATOM 3186 O O . ALA A 1 403 ? 2.259 13.214 -2.791 1.00 37.75 403 ALA A O 1
ATOM 3187 N N . PHE A 1 404 ? 1.427 13.719 -0.766 1.00 35.06 404 PHE A N 1
ATOM 3188 C CA . PHE A 1 404 ? 0.149 14.256 -1.234 1.00 35.06 404 PHE A CA 1
ATOM 3189 C C . PHE A 1 404 ? 0.301 15.476 -2.140 1.00 35.06 404 PHE A C 1
ATOM 3191 O O . PHE A 1 404 ? -0.253 15.497 -3.237 1.00 35.06 404 PHE A O 1
ATOM 3198 N N . SER A 1 405 ? 1.065 16.479 -1.697 1.00 32.34 405 SER A N 1
ATOM 3199 C CA . SER A 1 405 ? 1.297 17.702 -2.470 1.00 32.34 405 SER A CA 1
ATOM 3200 C C . SER A 1 405 ? 1.938 17.379 -3.826 1.00 32.34 405 SER A C 1
ATOM 3202 O O . SER A 1 405 ? 1.441 17.795 -4.872 1.00 32.34 405 SER A O 1
ATOM 3204 N N . ASN A 1 406 ? 2.964 16.520 -3.829 1.00 34.34 406 ASN A N 1
ATOM 3205 C CA . ASN A 1 406 ? 3.648 16.089 -5.051 1.00 34.34 406 ASN A CA 1
ATOM 3206 C C . ASN A 1 406 ? 2.788 15.180 -5.954 1.00 34.34 406 ASN A C 1
ATOM 3208 O O . ASN A 1 406 ? 2.981 15.181 -7.169 1.00 34.34 406 ASN A O 1
ATOM 3212 N N . ALA A 1 407 ? 1.843 14.415 -5.395 1.00 34.47 407 ALA A N 1
ATOM 3213 C CA . ALA A 1 407 ? 0.902 13.603 -6.168 1.00 34.47 407 ALA A CA 1
ATOM 3214 C C . ALA A 1 407 ? -0.192 14.461 -6.828 1.00 34.47 407 ALA A C 1
ATOM 3216 O O . ALA A 1 407 ? -0.484 14.263 -8.007 1.00 34.47 407 ALA A O 1
ATOM 3217 N N . CYS A 1 408 ? -0.743 15.451 -6.116 1.00 30.70 408 CYS A N 1
ATOM 3218 C CA . CYS A 1 408 ? -1.688 16.418 -6.684 1.00 30.70 408 CYS A CA 1
ATOM 3219 C C . CYS A 1 408 ? -1.033 17.320 -7.744 1.00 30.70 408 CYS A C 1
ATOM 3221 O O . CYS A 1 408 ? -1.661 17.626 -8.753 1.00 30.70 408 CYS A O 1
ATOM 3223 N N . ALA A 1 409 ? 0.241 17.690 -7.569 1.00 32.97 409 ALA A N 1
ATOM 3224 C CA . ALA A 1 409 ? 0.990 18.500 -8.534 1.00 32.97 409 ALA A CA 1
ATOM 3225 C C . ALA A 1 409 ? 1.316 17.782 -9.864 1.00 32.97 409 ALA A C 1
ATOM 3227 O O . ALA A 1 409 ? 1.799 18.427 -10.792 1.00 32.97 409 ALA A O 1
ATOM 3228 N N . ARG A 1 410 ? 1.064 16.466 -9.977 1.00 36.81 410 ARG A N 1
ATOM 3229 C CA . ARG A 1 410 ? 1.264 15.666 -11.203 1.00 36.81 410 ARG A CA 1
ATOM 3230 C C . ARG A 1 410 ? -0.044 15.122 -11.802 1.00 36.81 410 ARG A C 1
ATOM 3232 O O . ARG A 1 410 ? -0.031 14.074 -12.445 1.00 36.81 410 ARG A O 1
ATOM 3239 N N . TYR A 1 411 ? -1.163 15.826 -11.626 1.00 27.95 411 TYR A N 1
ATOM 3240 C CA . TYR A 1 411 ? -2.300 15.668 -12.537 1.00 27.95 411 TYR A CA 1
ATOM 3241 C C . TYR A 1 411 ? -2.033 16.475 -13.818 1.00 27.95 411 TYR A C 1
ATOM 3243 O O . TYR A 1 411 ? -1.900 17.699 -13.727 1.00 27.95 411 TYR A O 1
ATOM 3251 N N . PRO A 1 412 ? -1.966 15.851 -15.011 1.00 30.62 412 PRO A N 1
ATOM 3252 C CA . PRO A 1 412 ? -2.031 16.616 -16.247 1.00 30.62 412 PRO A CA 1
ATOM 3253 C C . PRO A 1 412 ? -3.392 17.318 -16.311 1.00 30.62 412 PRO A C 1
ATOM 3255 O O . PRO A 1 412 ? -4.426 16.727 -15.985 1.00 30.62 412 PRO A O 1
ATOM 3258 N N . ARG A 1 413 ? -3.407 18.585 -16.740 1.00 29.45 413 ARG A N 1
ATOM 3259 C CA . ARG A 1 413 ? -4.665 19.230 -17.130 1.00 29.45 413 ARG A CA 1
ATOM 3260 C C . ARG A 1 413 ? -5.249 18.415 -18.283 1.00 29.45 413 ARG A C 1
ATOM 3262 O O . ARG A 1 413 ? -4.535 18.179 -19.255 1.00 29.45 413 ARG A O 1
ATOM 3269 N N . ARG A 1 414 ? -6.529 18.042 -18.200 1.00 31.12 414 ARG A N 1
ATOM 3270 C CA . ARG A 1 414 ? -7.293 17.721 -19.412 1.00 31.12 414 ARG A CA 1
ATOM 3271 C C . ARG A 1 414 ? -7.251 18.968 -20.305 1.00 31.12 414 ARG A C 1
ATOM 3273 O O . ARG A 1 414 ? -7.670 20.039 -19.857 1.00 31.12 414 ARG A O 1
ATOM 3280 N N . GLN A 1 415 ? -6.679 18.826 -21.496 1.00 31.94 415 GLN A N 1
ATOM 3281 C CA . GLN A 1 415 ? -7.057 19.613 -22.669 1.00 31.94 415 GLN A CA 1
ATOM 3282 C C . GLN A 1 415 ? -8.114 18.811 -23.426 1.00 31.94 415 GLN A C 1
ATOM 3284 O O . GLN A 1 415 ? -8.005 17.563 -23.385 1.00 31.94 415 GLN A O 1
#

Foldseek 3Di:
DPPDVVVVVVLLVLLVVVLCVVCVVVCCLVPPLQVVLLVVLLVQLLVQVVVCVVPPDDDRSLLVLLVVVLVVLVVCCVPVHDPVSVVVLVSNCSNQLVLQLCLLLLLLLVLLCVVVDDDQDVVNVVVVVVCLVVVVVVVVVVVVVVVVVVCVVLVQDPPLVVVVCVVVVPPDPCPPSDPLDDDDDDDDDDDDDDDDDDDDDDDDDDPPPPPPPDDPDDQDSSRVSSVVCSSCVVLVVLVCQLPVPQLCCCVPVVQNASNLLSLLVNLLVVLVVDDPVVCVVDVSSNRSSVSSLVVLQVSQVVVVHHSNVSSCSQAQPDAPSCVVVPPPPRDDGHNSNVSNSSSSSNSSSVSSVVNVCVVVVVVSSPPPPDDDDDDDDDDDDDPDDPVVVVVPPPVVVSVVVVSVVVVVVPDDDDD

Organism: NCBI:txid28548